Protein AF-0000000080330889 (afdb_homodimer)

Secondary structure (DSSP, 8-state):
-----------PPPHHHHHHHHHHHHHH--S-EEHHHHHHHHT--HHHHHHHHHHHHHTTSEEEEEE-TTSSS--EEEEEE-SS----PPP-HHHHHHHHHHHHHHH-SSHHHHHHHHHHHHHHHHS-PPPTT----HHHHHHHHHHHHHHHT--B-PPEESSSEEEEE---TTHHHHHHSHHHHHHHHHHHHHHHHHHTT-SEEEEEEEEEEETTEEEEEEEE---------/-----------PPPSHHHHHHHHHHHHH--S-EEHHHHHHHHT--HHHHHHHHHHHHHTTSEEEEEE-TTSSS--EEEEEE-SS----PPP-HHHHHHHHHHHHHHH-SSHHHHHHHHHHHHHHHHS-PPPTT----HHHHHHHHHHHHHHHT--B-PPEESSSEEEEE---TTHHHHHHSHHHHHHHHHHHHHHHHHHTT-SEEEEEEEEEEETTEEEEEEEE---------

Organism: NCBI:txid40318

Nearest PDB structures (foldseek):
  6cmv-assembly3_F  TM=8.491E-01  e=2.613E-03  Sulfolobus acidocaldarius
  6xjf-assembly3_C  TM=6.513E-01  e=2.938E-03  Pyrococcus furiosus DSM 3638
  6pln-assembly2_B  TM=6.605E-01  e=4.176E-03  Pyrococcus furiosus
  6xjf-assembly4_D  TM=6.906E-01  e=1.807E-02  Pyrococcus furiosus DSM 3638
  6kf9-assembly1_G  TM=6.227E-01  e=7.956E-03  Thermococcus kodakarensis KOD1

Foldseek 3Di:
DDPPPPPPPPDQQFQVRQLVVLLVVLAVDQDWAALVVSCVVRVADSLLSVVSQVVCVVVQQKDWDWPDVPDPDDTTITMHGRPDHPPPDDDDVLVVLLVVLVCLVPPPPQLLVVLLQLLLVVLLVSFDADDPPDDAEQVNLVVRLVSSCVSNPQCWDDFDVDVFTKIKGQADPSQVSCVVRVSRVVSNVQSSSQNNSVRHVYQKHWDDKAPCPDVRIIITTMGGDPPPPPVPD/DDPPPPPPPPDQQFQVRQLVVLLVVLAVDQDWAALVVSCVVRVADSLLSVVSQVVCVVVQQKDWDWPDVPDPDDTTITMHGRPDHPPPDDDDVLVVLLVVLVCLVPPPPQLLVVLLQLLLVVLLVLFDADDPPDDAEQVNLVVRLVSSCVNNGQCWDDFDVDVFTKIKGQADPSQVSCVVRVSRVVSNVQSSSQNNSVRHVYQKHWDDKAPCPDVRIIITTMGGDPPPPPVPD

Sequence (466 aa):
MSEQTLHDPAGPPAVGESRAHVLDVLRATPEAVGVREIAEQTGLHSNTARFHLDTLVKEGLAERSTEGGGRPGRPRAVYRAAASPAPAGRRSYQLLAQMLTGLITEALPQPAQAAATAGEAWGRYLADTPSPAQRIDTDEAIRRLTRVLTDVGFAPGSVHDRPDTAIPLRHCPFREVAEEHRDVVCSLHLGLMRGALKEVRAPLSVDRLEPFVEPSLCLAHLTPAEQQADRIAMSEQTLHDPAGPPAVGESRAHVLDVLRATPEAVGVREIAEQTGLHSNTARFHLDTLVKEGLAERSTEGGGRPGRPRAVYRAAASPAPAGRRSYQLLAQMLTGLITEALPQPAQAAATAGEAWGRYLADTPSPAQRIDTDEAIRRLTRVLTDVGFAPGSVHDRPDTAIPLRHCPFREVAEEHRDVVCSLHLGLMRGALKEVRAPLSVDRLEPFVEPSLCLAHLTPAEQQADRIA

InterPro domains:
  IPR005471 Transcription regulator IclR, N-terminal [PF09339] (21-64)
  IPR036388 Winged helix-like DNA-binding domain superfamily [G3DSA:1.10.10.10] (18-73)
  IPR036390 Winged helix DNA-binding domain superfamily [SSF46785] (17-197)

Structure (mmCIF, N/CA/C/O backbone):
data_AF-0000000080330889-model_v1
#
loop_
_entity.id
_entity.type
_entity.pdbx_description
1 polymer 'ArsR family transcriptional regulator'
#
loop_
_atom_site.group_PDB
_atom_site.id
_atom_site.type_symbol
_atom_site.label_atom_id
_atom_site.label_alt_id
_atom_site.label_comp_id
_atom_site.label_asym_id
_atom_site.label_entity_id
_atom_site.label_seq_id
_atom_site.pdbx_PDB_ins_code
_atom_site.Cartn_x
_atom_site.Cartn_y
_atom_site.Cartn_z
_atom_site.occupancy
_atom_site.B_iso_or_equiv
_atom_site.auth_seq_id
_atom_site.auth_comp_id
_atom_site.auth_asym_id
_atom_site.auth_atom_id
_atom_site.pdbx_PDB_model_num
ATOM 1 N N . MET A 1 1 ? -41.656 -24.312 -17.203 1 26.31 1 MET A N 1
ATOM 2 C CA . MET A 1 1 ? -40.219 -24.422 -17.219 1 26.31 1 MET A CA 1
ATOM 3 C C . MET A 1 1 ? -39.594 -23.469 -16.219 1 26.31 1 MET A C 1
ATOM 5 O O . MET A 1 1 ? -39.812 -22.266 -16.281 1 26.31 1 MET A O 1
ATOM 9 N N . SER A 1 2 ? -39.344 -23.828 -14.969 1 29.08 2 SER A N 1
ATOM 10 C CA . SER A 1 2 ? -39.156 -23.125 -13.711 1 29.08 2 SER A CA 1
ATOM 11 C C . SER A 1 2 ? -37.844 -22.344 -13.711 1 29.08 2 SER A C 1
ATOM 13 O O . SER A 1 2 ? -36.781 -22.891 -14.055 1 29.08 2 SER A O 1
ATOM 15 N N . GLU A 1 3 ? -37.812 -21.031 -13.961 1 26.19 3 GLU A N 1
ATOM 16 C CA . GLU A 1 3 ? -36.719 -20.078 -14.164 1 26.19 3 GLU A CA 1
ATOM 17 C C . GLU A 1 3 ? -35.781 -20.078 -12.977 1 26.19 3 GLU A C 1
ATOM 19 O O . GLU A 1 3 ? -36.125 -19.641 -11.883 1 26.19 3 GLU A O 1
ATOM 24 N N . GLN A 1 4 ? -34.906 -21.156 -12.789 1 27.69 4 GLN A N 1
ATOM 25 C CA . GLN A 1 4 ? -33.938 -21.375 -11.734 1 27.69 4 GLN A CA 1
ATOM 26 C C . GLN A 1 4 ? -33 -20.172 -11.609 1 27.69 4 GLN A C 1
ATOM 28 O O . GLN A 1 4 ? -32.281 -19.844 -12.555 1 27.69 4 GLN A O 1
ATOM 33 N N . THR A 1 5 ? -33.375 -19.141 -10.938 1 28.17 5 THR A N 1
ATOM 34 C CA . THR A 1 5 ? -32.688 -17.891 -10.633 1 28.17 5 THR A CA 1
ATOM 35 C C . THR A 1 5 ? -31.281 -18.188 -10.078 1 28.17 5 THR A C 1
ATOM 37 O O . THR A 1 5 ? -31.141 -18.75 -8.992 1 28.17 5 THR A O 1
ATOM 40 N N . LEU A 1 6 ? -30.312 -18.609 -10.906 1 26.7 6 LEU A N 1
ATOM 41 C CA . LEU A 1 6 ? -28.922 -18.938 -10.617 1 26.7 6 LEU A CA 1
ATOM 42 C C . LEU A 1 6 ? -28.25 -17.812 -9.828 1 26.7 6 LEU A C 1
ATOM 44 O O . LEU A 1 6 ? -28.047 -16.719 -10.344 1 26.7 6 LEU A O 1
ATOM 48 N N . HIS A 1 7 ? -28.641 -17.562 -8.609 1 27.73 7 HIS A N 1
ATOM 49 C CA . HIS A 1 7 ? -28.016 -16.625 -7.688 1 27.73 7 HIS A CA 1
ATOM 50 C C . HIS A 1 7 ? -26.5 -16.859 -7.613 1 27.73 7 HIS A C 1
ATOM 52 O O . HIS A 1 7 ? -26.047 -17.984 -7.414 1 27.73 7 HIS A O 1
ATOM 58 N N . ASP A 1 8 ? -25.75 -16.188 -8.391 1 27.03 8 ASP A N 1
ATOM 59 C CA . ASP A 1 8 ? -24.297 -16.266 -8.414 1 27.03 8 ASP A CA 1
ATOM 60 C C . ASP A 1 8 ? -23.719 -16.219 -7.004 1 27.03 8 ASP A C 1
ATOM 62 O O . ASP A 1 8 ? -24.125 -15.391 -6.188 1 27.03 8 ASP A O 1
ATOM 66 N N . PRO A 1 9 ? -23.203 -17.25 -6.445 1 28.5 9 PRO A N 1
ATOM 67 C CA . PRO A 1 9 ? -22.688 -17.344 -5.074 1 28.5 9 PRO A CA 1
ATOM 68 C C . PRO A 1 9 ? -21.734 -16.203 -4.727 1 28.5 9 PRO A C 1
ATOM 70 O O . PRO A 1 9 ? -21.109 -15.625 -5.617 1 28.5 9 PRO A O 1
ATOM 73 N N . ALA A 1 10 ? -21.906 -15.43 -3.697 1 31.64 10 ALA A N 1
ATOM 74 C CA . ALA A 1 10 ? -21.125 -14.375 -3.064 1 31.64 10 ALA A CA 1
ATOM 75 C C . ALA A 1 10 ? -19.625 -14.695 -3.113 1 31.64 10 ALA A C 1
ATOM 77 O O . ALA A 1 10 ? -19.203 -15.781 -2.691 1 31.64 10 ALA A O 1
ATOM 78 N N . GLY A 1 11 ? -18.828 -14.461 -4.23 1 30.64 11 GLY A N 1
ATOM 79 C CA . GLY A 1 11 ? -17.438 -14.781 -4.488 1 30.64 11 GLY A CA 1
ATOM 80 C C . GLY A 1 11 ? -16.531 -14.461 -3.322 1 30.64 11 GLY A C 1
ATOM 81 O O . GLY A 1 11 ? -16.922 -13.742 -2.4 1 30.64 11 GLY A O 1
ATOM 82 N N . PRO A 1 12 ? -15.32 -15.227 -3.139 1 31.72 12 PRO A N 1
ATOM 83 C CA . PRO A 1 12 ? -14.406 -15.18 -1.995 1 31.72 12 PRO A CA 1
ATOM 84 C C . PRO A 1 12 ? -13.867 -13.781 -1.728 1 31.72 12 PRO A C 1
ATOM 86 O O . PRO A 1 12 ? -13.758 -12.969 -2.65 1 31.72 12 PRO A O 1
ATOM 89 N N . PRO A 1 13 ? -13.922 -13.25 -0.579 1 33.28 13 PRO A N 1
ATOM 90 C CA . PRO A 1 13 ? -13.516 -11.898 -0.172 1 33.28 13 PRO A CA 1
ATOM 91 C C . PRO A 1 13 ? -12.102 -11.547 -0.619 1 33.28 13 PRO A C 1
ATOM 93 O O . PRO A 1 13 ? -11.266 -12.438 -0.811 1 33.28 13 PRO A O 1
ATOM 96 N N . ALA A 1 14 ? -11.711 -10.438 -1.188 1 33.53 14 ALA A N 1
ATOM 97 C CA . ALA A 1 14 ? -10.484 -9.867 -1.745 1 33.53 14 ALA A CA 1
ATOM 98 C C . ALA A 1 14 ? -9.305 -10.062 -0.798 1 33.53 14 ALA A C 1
ATOM 100 O O . ALA A 1 14 ? -9.484 -10.156 0.418 1 33.53 14 ALA A O 1
ATOM 101 N N . VAL A 1 15 ? -8.102 -10.211 -1.149 1 35.38 15 VAL A N 1
ATOM 102 C CA . VAL A 1 15 ? -6.879 -10.617 -0.462 1 35.38 15 VAL A CA 1
ATOM 103 C C . VAL A 1 15 ? -6.668 -9.75 0.776 1 35.38 15 VAL A C 1
ATOM 105 O O . VAL A 1 15 ? -6.352 -10.266 1.854 1 35.38 15 VAL A O 1
ATOM 108 N N . GLY A 1 16 ? -6.512 -8.383 0.754 1 41.06 16 GLY A N 1
ATOM 109 C CA . GLY A 1 16 ? -6.598 -7.578 1.964 1 41.06 16 GLY A CA 1
ATOM 110 C C . GLY A 1 16 ? -7.789 -7.93 2.832 1 41.06 16 GLY A C 1
ATOM 111 O O . GLY A 1 16 ? -7.695 -7.91 4.062 1 41.06 16 GLY A O 1
ATOM 112 N N . GLU A 1 17 ? -8.711 -8.219 2.066 1 50.34 17 GLU A N 1
ATOM 113 C CA . GLU A 1 17 ? -9.922 -8.82 2.629 1 50.34 17 GLU A CA 1
ATOM 114 C C . GLU A 1 17 ? -9.672 -10.258 3.062 1 50.34 17 GLU A C 1
ATOM 116 O O . GLU A 1 17 ? -10.203 -10.703 4.082 1 50.34 17 GLU A O 1
ATOM 121 N N . SER A 1 18 ? -8.508 -10.648 2.363 1 58.34 18 SER A N 1
ATOM 122 C CA . SER A 1 18 ? -8.25 -12.039 2.715 1 58.34 18 SER A CA 1
ATOM 123 C C . SER A 1 18 ? -7.523 -12.148 4.051 1 58.34 18 SER A C 1
ATOM 125 O O . SER A 1 18 ? -7.906 -12.945 4.906 1 58.34 18 SER A O 1
ATOM 127 N N . ARG A 1 19 ? -6.391 -11.266 4.152 1 63.28 19 ARG A N 1
ATOM 128 C CA . ARG A 1 19 ? -5.73 -11.312 5.453 1 63.28 19 ARG A CA 1
ATOM 129 C C . ARG A 1 19 ? -6.695 -10.922 6.57 1 63.28 19 ARG A C 1
ATOM 131 O O . ARG A 1 19 ? -6.738 -11.578 7.613 1 63.28 19 ARG A O 1
ATOM 138 N N . ALA A 1 20 ? -7.328 -9.82 6.223 1 65.69 20 ALA A N 1
ATOM 139 C CA . ALA A 1 20 ? -8.344 -9.414 7.191 1 65.69 20 ALA A CA 1
ATOM 140 C C . ALA A 1 20 ? -9.359 -10.531 7.426 1 65.69 20 ALA A C 1
ATOM 142 O O . ALA A 1 20 ? -9.773 -10.766 8.562 1 65.69 20 ALA A O 1
ATOM 143 N N . HIS A 1 21 ? -9.594 -11.133 6.332 1 72 21 HIS A N 1
ATOM 144 C CA . HIS A 1 21 ? -10.523 -12.258 6.453 1 72 21 HIS A CA 1
ATOM 145 C C . HIS A 1 21 ? -9.914 -13.391 7.27 1 72 21 HIS A C 1
ATOM 147 O O . HIS A 1 21 ? -10.578 -13.984 8.117 1 72 21 HIS A O 1
ATOM 153 N N . VAL A 1 22 ? -8.617 -13.719 7.016 1 80.38 22 VAL A N 1
ATOM 154 C CA . VAL A 1 22 ? -7.922 -14.734 7.801 1 80.38 22 VAL A CA 1
ATOM 155 C C . VAL A 1 22 ? -7.914 -14.336 9.273 1 80.38 22 VAL A C 1
ATOM 157 O O . VAL A 1 22 ? -8.18 -15.164 10.148 1 80.38 22 VAL A O 1
ATOM 160 N N . LEU A 1 23 ? -7.68 -13.086 9.477 1 77.94 23 LEU A N 1
ATOM 161 C CA . LEU A 1 23 ? -7.66 -12.609 10.852 1 77.94 23 LEU A CA 1
ATOM 162 C C . LEU A 1 23 ? -9.047 -12.711 11.484 1 77.94 23 LEU A C 1
ATOM 164 O O . LEU A 1 23 ? -9.172 -13.117 12.641 1 77.94 23 LEU A O 1
ATOM 168 N N . ASP A 1 24 ? -10.031 -12.352 10.727 1 73.75 24 ASP A N 1
ATOM 169 C CA . ASP A 1 24 ? -11.398 -12.453 11.227 1 73.75 24 ASP A CA 1
ATOM 170 C C . ASP A 1 24 ? -11.734 -13.898 11.609 1 73.75 24 ASP A C 1
ATOM 172 O O . ASP A 1 24 ? -12.359 -14.141 12.641 1 73.75 24 ASP A O 1
ATOM 176 N N . VAL A 1 25 ? -11.336 -14.789 10.758 1 79 25 VAL A N 1
ATOM 177 C CA . VAL A 1 25 ? -11.578 -16.203 11.016 1 79 25 VAL A CA 1
ATOM 178 C C . VAL A 1 25 ? -10.844 -16.625 12.289 1 79 25 VAL A C 1
ATOM 180 O O . VAL A 1 25 ? -11.406 -17.328 13.125 1 79 25 VAL A O 1
ATOM 183 N N . LEU A 1 26 ? -9.594 -16.156 12.406 1 81.56 26 LEU A N 1
ATOM 184 C CA . LEU A 1 26 ? -8.836 -16.484 13.602 1 81.56 26 LEU A CA 1
ATOM 185 C C . LEU A 1 26 ? -9.523 -15.938 14.852 1 81.56 26 LEU A C 1
ATOM 187 O O . LEU A 1 26 ? -9.609 -16.625 15.867 1 81.56 26 LEU A O 1
ATOM 191 N N . ARG A 1 27 ? -10.016 -14.742 14.703 1 77.69 27 ARG A N 1
ATOM 192 C CA . ARG A 1 27 ? -10.656 -14.094 15.844 1 77.69 27 ARG A CA 1
ATOM 193 C C . ARG A 1 27 ? -11.977 -14.773 16.203 1 77.69 27 ARG A C 1
ATOM 195 O O . ARG A 1 27 ? -12.375 -14.805 17.359 1 77.69 27 ARG A O 1
ATOM 202 N N . ALA A 1 28 ? -12.578 -15.289 15.242 1 74.12 28 ALA A N 1
ATOM 203 C CA . ALA A 1 28 ? -13.875 -15.93 15.438 1 74.12 28 ALA A CA 1
ATOM 204 C C . ALA A 1 28 ? -13.711 -17.359 15.969 1 74.12 28 ALA A C 1
ATOM 206 O O . ALA A 1 28 ? -14.68 -17.984 16.391 1 74.12 28 ALA A O 1
ATOM 207 N N . THR A 1 29 ? -12.461 -17.828 15.836 1 72.75 29 THR A N 1
ATOM 208 C CA . THR A 1 29 ? -12.203 -19.203 16.266 1 72.75 29 THR A CA 1
ATOM 209 C C . THR A 1 29 ? -11.414 -19.219 17.578 1 72.75 29 THR A C 1
ATOM 211 O O . THR A 1 29 ? -10.234 -18.859 17.594 1 72.75 29 THR A O 1
ATOM 214 N N . PRO A 1 30 ? -12.031 -19.484 18.656 1 72.19 30 PRO A N 1
ATOM 215 C CA . PRO A 1 30 ? -11.352 -19.438 19.953 1 72.19 30 PRO A CA 1
ATOM 216 C C . PRO A 1 30 ? -10.195 -20.438 20.047 1 72.19 30 PRO A C 1
ATOM 218 O O . PRO A 1 30 ? -9.188 -20.156 20.688 1 72.19 30 PRO A O 1
ATOM 221 N N . GLU A 1 31 ? -10.266 -21.5 19.312 1 79.56 31 GLU A N 1
ATOM 222 C CA . GLU A 1 31 ? -9.211 -22.516 19.391 1 79.56 31 GLU A CA 1
ATOM 223 C C . GLU A 1 31 ? -8.117 -22.25 18.359 1 79.56 31 GLU A C 1
ATOM 225 O O . GLU A 1 31 ? -8.352 -21.578 17.344 1 79.56 31 GLU A O 1
ATOM 230 N N . ALA A 1 32 ? -6.898 -22.641 18.688 1 86.25 32 ALA A N 1
ATOM 231 C CA . ALA A 1 32 ? -5.809 -22.578 17.719 1 86.25 32 ALA A CA 1
ATOM 232 C C . ALA A 1 32 ? -6.117 -23.453 16.5 1 86.25 32 ALA A C 1
ATOM 234 O O . ALA A 1 32 ? -6.645 -24.547 16.625 1 86.25 32 ALA A O 1
ATOM 235 N N . VAL A 1 33 ? -5.84 -22.875 15.289 1 87.38 33 VAL A N 1
ATOM 236 C CA . VAL A 1 33 ? -6.219 -23.562 14.062 1 87.38 33 VAL A CA 1
ATOM 237 C C . VAL A 1 33 ? -5.004 -23.688 13.148 1 87.38 33 VAL A C 1
ATOM 239 O O . VAL A 1 33 ? -4.133 -22.812 13.133 1 87.38 33 VAL A O 1
ATOM 242 N N . GLY A 1 34 ? -4.902 -24.812 12.43 1 88.44 34 GLY A N 1
ATOM 243 C CA . GLY A 1 34 ? -3.82 -25.031 11.484 1 88.44 34 GLY A CA 1
ATOM 244 C C . GLY A 1 34 ? -4.047 -24.344 10.148 1 88.44 34 GLY A C 1
ATOM 245 O O . GLY A 1 34 ? -5.137 -23.828 9.883 1 88.44 34 GLY A O 1
ATOM 246 N N . VAL A 1 35 ? -3.002 -24.344 9.352 1 87.31 35 VAL A N 1
ATOM 247 C CA . VAL A 1 35 ? -3 -23.703 8.047 1 87.31 35 VAL A CA 1
ATOM 248 C C . VAL A 1 35 ? -4.109 -24.281 7.176 1 87.31 35 VAL A C 1
ATOM 250 O O . VAL A 1 35 ? -4.809 -23.547 6.473 1 87.31 35 VAL A O 1
ATOM 253 N N . ARG A 1 36 ? -4.301 -25.578 7.191 1 82.25 36 ARG A N 1
ATOM 254 C CA . ARG A 1 36 ? -5.289 -26.25 6.352 1 82.25 36 ARG A CA 1
ATOM 255 C C . ARG A 1 36 ? -6.703 -25.781 6.695 1 82.25 36 ARG A C 1
ATOM 257 O O . ARG A 1 36 ? -7.52 -25.547 5.801 1 82.25 36 ARG A O 1
ATOM 264 N N . GLU A 1 37 ? -6.992 -25.734 7.945 1 83.81 37 GLU A N 1
ATOM 265 C CA . GLU A 1 37 ? -8.305 -25.297 8.398 1 83.81 37 GLU A CA 1
ATOM 266 C C . GLU A 1 37 ? -8.586 -23.844 7.988 1 83.81 37 GLU A C 1
ATOM 268 O O . GLU A 1 37 ? -9.688 -23.531 7.539 1 83.81 37 GLU A O 1
ATOM 273 N N . ILE A 1 38 ? -7.586 -22.984 8.141 1 86.31 38 ILE A N 1
ATOM 274 C CA . ILE A 1 38 ? -7.715 -21.578 7.746 1 86.31 38 ILE A CA 1
ATOM 275 C C . ILE A 1 38 ? -7.934 -21.484 6.238 1 86.31 38 ILE A C 1
ATOM 277 O O . ILE A 1 38 ? -8.773 -20.703 5.777 1 86.31 38 ILE A O 1
ATOM 281 N N . ALA A 1 39 ? -7.223 -22.297 5.543 1 81.31 39 ALA A N 1
ATOM 282 C CA . ALA A 1 39 ? -7.371 -22.344 4.09 1 81.31 39 ALA A CA 1
ATOM 283 C C . ALA A 1 39 ? -8.797 -22.719 3.695 1 81.31 39 ALA A C 1
ATOM 285 O O . ALA A 1 39 ? -9.398 -22.094 2.826 1 81.31 39 ALA A O 1
ATOM 286 N N . GLU A 1 40 ? -9.344 -23.703 4.355 1 80.25 40 GLU A N 1
ATOM 287 C CA . GLU A 1 40 ? -10.695 -24.172 4.078 1 80.25 40 GLU A CA 1
ATOM 288 C C . GLU A 1 40 ? -11.734 -23.109 4.395 1 80.25 40 GLU A C 1
ATOM 290 O O . GLU A 1 40 ? -12.648 -22.875 3.604 1 80.25 40 GLU A O 1
ATOM 295 N N . GLN A 1 41 ? -11.586 -22.469 5.516 1 78.81 41 GLN A N 1
ATOM 296 C CA . GLN A 1 41 ? -12.562 -21.5 5.984 1 78.81 41 GLN A CA 1
ATOM 297 C C . GLN A 1 41 ? -12.523 -20.234 5.133 1 78.81 41 GLN A C 1
ATOM 299 O O . GLN A 1 41 ? -13.547 -19.562 4.953 1 78.81 41 GLN A O 1
ATOM 304 N N . THR A 1 42 ? -11.391 -19.906 4.641 1 77.19 42 THR A N 1
ATOM 305 C CA . THR A 1 42 ? -11.234 -18.641 3.932 1 77.19 42 THR A CA 1
ATOM 306 C C . THR A 1 42 ? -11.32 -18.859 2.424 1 77.19 42 THR A C 1
ATOM 308 O O . THR A 1 42 ? -11.453 -17.906 1.663 1 77.19 42 THR A O 1
ATOM 311 N N . GLY A 1 43 ? -11.109 -20.141 1.95 1 75 43 GLY A N 1
ATOM 312 C CA . GLY A 1 43 ? -11.078 -20.453 0.532 1 75 43 GLY A CA 1
ATOM 313 C C . GLY A 1 43 ? -9.742 -20.156 -0.117 1 75 43 GLY A C 1
ATOM 314 O O . GLY A 1 43 ? -9.625 -20.156 -1.344 1 75 43 GLY A O 1
ATOM 315 N N . LEU A 1 44 ? -8.734 -19.875 0.622 1 73.56 44 LEU A N 1
ATOM 316 C CA . LEU A 1 44 ? -7.375 -19.625 0.151 1 73.56 44 LEU A CA 1
ATOM 317 C C . LEU A 1 44 ? -6.598 -20.922 -0.001 1 73.56 44 LEU A C 1
ATOM 319 O O . LEU A 1 44 ? -6.914 -21.922 0.657 1 73.56 44 LEU A O 1
ATOM 323 N N . HIS A 1 45 ? -5.633 -20.797 -0.945 1 75.25 45 HIS A N 1
ATOM 324 C CA . HIS A 1 45 ? -4.656 -21.875 -0.95 1 75.25 45 HIS A CA 1
ATOM 325 C C . HIS A 1 45 ? -3.846 -21.891 0.342 1 75.25 45 HIS A C 1
ATOM 327 O O . HIS A 1 45 ? -3.574 -20.844 0.924 1 75.25 45 HIS A O 1
ATOM 333 N N . SER A 1 46 ? -3.391 -23.141 0.68 1 80.75 46 SER A N 1
ATOM 334 C CA . SER A 1 46 ? -2.682 -23.328 1.942 1 80.75 46 SER A CA 1
ATOM 335 C C . SER A 1 46 ? -1.431 -22.453 2.006 1 80.75 46 SER A C 1
ATOM 337 O O . SER A 1 46 ? -1.103 -21.906 3.061 1 80.75 46 SER A O 1
ATOM 339 N N . ASN A 1 47 ? -0.771 -22.266 0.9 1 72.19 47 ASN A N 1
ATOM 340 C CA . ASN A 1 47 ? 0.443 -21.453 0.876 1 72.19 47 ASN A CA 1
ATOM 341 C C . ASN A 1 47 ? 0.135 -19.984 1.066 1 72.19 47 ASN A C 1
ATOM 343 O O . ASN A 1 47 ? 0.862 -19.281 1.77 1 72.19 47 ASN A O 1
ATOM 347 N N . THR A 1 48 ? -0.879 -19.609 0.445 1 69.5 48 THR A N 1
ATOM 348 C CA . THR A 1 48 ? -1.295 -18.234 0.619 1 69.5 48 THR A CA 1
ATOM 349 C C . THR A 1 48 ? -1.76 -17.984 2.051 1 69.5 48 THR A C 1
ATOM 351 O O . THR A 1 48 ? -1.411 -16.953 2.654 1 69.5 48 THR A O 1
ATOM 354 N N . ALA A 1 49 ? -2.553 -18.906 2.506 1 80.31 49 ALA A N 1
ATOM 355 C CA . ALA A 1 49 ? -2.979 -18.828 3.9 1 80.31 49 ALA A CA 1
ATOM 356 C C . ALA A 1 49 ? -1.776 -18.75 4.836 1 80.31 49 ALA A C 1
ATOM 358 O O . ALA A 1 49 ? -1.759 -17.922 5.762 1 80.31 49 ALA A O 1
ATOM 359 N N . ARG A 1 50 ? -0.789 -19.562 4.559 1 79.12 50 ARG A N 1
ATOM 360 C CA . ARG A 1 50 ? 0.422 -19.547 5.375 1 79.12 50 ARG A CA 1
ATOM 361 C C . ARG A 1 50 ? 1.12 -18.203 5.316 1 79.12 50 ARG A C 1
ATOM 363 O O . ARG A 1 50 ? 1.586 -17.688 6.336 1 79.12 50 ARG A O 1
ATOM 370 N N . PHE A 1 51 ? 1.125 -17.656 4.172 1 76.31 51 PHE A N 1
ATOM 371 C CA . PHE A 1 51 ? 1.729 -16.344 4 1 76.31 51 PHE A CA 1
ATOM 372 C C . PHE A 1 51 ? 1.027 -15.305 4.867 1 76.31 51 PHE A C 1
ATOM 374 O O . PHE A 1 51 ? 1.677 -14.562 5.609 1 76.31 51 PHE A O 1
ATOM 381 N N . HIS A 1 52 ? -0.256 -15.32 4.75 1 78.81 52 HIS A N 1
ATOM 382 C CA . HIS A 1 52 ? -1.019 -14.359 5.547 1 78.81 52 HIS A CA 1
ATOM 383 C C . HIS A 1 52 ? -0.842 -14.625 7.039 1 78.81 52 HIS A C 1
ATOM 385 O O . HIS A 1 52 ? -0.702 -13.688 7.824 1 78.81 52 HIS A O 1
ATOM 391 N N . LEU A 1 53 ? -0.9 -15.914 7.438 1 83.5 53 LEU A N 1
ATOM 392 C CA . LEU A 1 53 ? -0.725 -16.281 8.836 1 83.5 53 LEU A CA 1
ATOM 393 C C . LEU A 1 53 ? 0.649 -15.844 9.344 1 83.5 53 LEU A C 1
ATOM 395 O O . LEU A 1 53 ? 0.768 -15.289 10.438 1 83.5 53 LEU A O 1
ATOM 399 N N . ASP A 1 54 ? 1.61 -16.062 8.508 1 79.44 54 ASP A N 1
ATOM 400 C CA . ASP A 1 54 ? 2.959 -15.656 8.883 1 79.44 54 ASP A CA 1
ATOM 401 C C . ASP A 1 54 ? 3.053 -14.133 9 1 79.44 54 ASP A C 1
ATOM 403 O O . ASP A 1 54 ? 3.703 -13.617 9.914 1 79.44 54 ASP A O 1
ATOM 407 N N . THR A 1 55 ? 2.4 -13.523 8.164 1 70.56 55 THR A N 1
ATOM 408 C CA . THR A 1 55 ? 2.354 -12.07 8.211 1 70.56 55 THR A CA 1
ATOM 409 C C . THR A 1 55 ? 1.658 -11.594 9.492 1 70.56 55 THR A C 1
ATOM 411 O O . THR A 1 55 ? 2.15 -10.695 10.172 1 70.56 55 THR A O 1
ATOM 414 N N . LEU A 1 56 ? 0.51 -12.258 9.812 1 74.5 56 LEU A N 1
ATOM 415 C CA . LEU A 1 56 ? -0.257 -11.891 11 1 74.5 56 LEU A CA 1
ATOM 416 C C . LEU A 1 56 ? 0.555 -12.141 12.266 1 74.5 56 LEU A C 1
ATOM 418 O O . LEU A 1 56 ? 0.461 -11.375 13.227 1 74.5 56 LEU A O 1
ATOM 422 N N . VAL A 1 57 ? 1.32 -13.18 12.195 1 75.75 57 VAL A N 1
ATOM 423 C CA . VAL A 1 57 ? 2.186 -13.477 13.336 1 75.75 57 VAL A CA 1
ATOM 424 C C . VAL A 1 57 ? 3.26 -12.398 13.461 1 75.75 57 VAL A C 1
ATOM 426 O O . VAL A 1 57 ? 3.5 -11.883 14.555 1 75.75 57 VAL A O 1
ATOM 429 N N . LYS A 1 58 ? 3.73 -12.055 12.391 1 66.38 58 LYS A N 1
ATOM 430 C CA . LYS A 1 58 ? 4.754 -11.016 12.375 1 66.38 58 LYS A CA 1
ATOM 431 C C . LYS A 1 58 ? 4.184 -9.68 12.844 1 66.38 58 LYS A C 1
ATOM 433 O O . LYS A 1 58 ? 4.871 -8.898 13.516 1 66.38 58 LYS A O 1
ATOM 438 N N . GLU A 1 59 ? 2.932 -9.57 12.547 1 62.44 59 GLU A N 1
ATOM 439 C CA . GLU A 1 59 ? 2.258 -8.32 12.891 1 62.44 59 GLU A CA 1
ATOM 440 C C . GLU A 1 59 ? 1.767 -8.344 14.336 1 62.44 59 GLU A C 1
ATOM 442 O O . GLU A 1 59 ? 1.192 -7.363 14.82 1 62.44 59 GLU A O 1
ATOM 447 N N . GLY A 1 60 ? 1.909 -9.438 14.984 1 68.25 60 GLY A N 1
ATOM 448 C CA . GLY A 1 60 ? 1.465 -9.586 16.359 1 68.25 60 GLY A CA 1
ATOM 449 C C . GLY A 1 60 ? -0.034 -9.789 16.484 1 68.25 60 GLY A C 1
ATOM 450 O O . GLY A 1 60 ? -0.594 -9.664 17.578 1 68.25 60 GLY A O 1
ATOM 451 N N . LEU A 1 61 ? -0.669 -10.031 15.328 1 71.31 61 LEU A N 1
ATOM 452 C CA . LEU A 1 61 ? -2.119 -10.195 15.344 1 71.31 61 LEU A CA 1
ATOM 453 C C . LEU A 1 61 ? -2.5 -11.664 15.5 1 71.31 61 LEU A C 1
ATOM 455 O O . LEU A 1 61 ? -3.658 -11.977 15.781 1 71.31 61 LEU A O 1
ATOM 459 N N . ALA A 1 62 ? -1.52 -12.508 15.289 1 80.75 62 ALA A N 1
ATOM 460 C CA . ALA A 1 62 ? -1.701 -13.945 15.5 1 80.75 62 ALA A CA 1
ATOM 461 C C . ALA A 1 62 ? -0.496 -14.547 16.219 1 80.75 62 ALA A C 1
ATOM 463 O O . ALA A 1 62 ? 0.588 -13.961 16.219 1 80.75 62 ALA A O 1
ATOM 464 N N . GLU A 1 63 ? -0.717 -15.5 16.969 1 84.12 63 GLU A N 1
ATOM 465 C CA . GLU A 1 63 ? 0.326 -16.281 17.625 1 84.12 63 GLU A CA 1
ATOM 466 C C . GLU A 1 63 ? 0.412 -17.688 17.031 1 84.12 63 GLU A C 1
ATOM 468 O O . GLU A 1 63 ? -0.613 -18.297 16.719 1 84.12 63 GLU A O 1
ATOM 473 N N . ARG A 1 64 ? 1.681 -18.031 16.766 1 86.06 64 ARG A N 1
ATOM 474 C CA . ARG A 1 64 ? 1.934 -19.375 16.25 1 86.06 64 ARG A CA 1
ATOM 475 C C . ARG A 1 64 ? 2.393 -20.312 17.359 1 86.06 64 ARG A C 1
ATOM 477 O O . ARG A 1 64 ? 3.178 -19.922 18.234 1 86.06 64 ARG A O 1
ATOM 484 N N . SER A 1 65 ? 1.805 -21.438 17.484 1 82.56 65 SER A N 1
ATOM 485 C CA . SER A 1 65 ? 2.248 -22.484 18.406 1 82.56 65 SER A CA 1
ATOM 486 C C . SER A 1 65 ? 2.301 -23.844 17.719 1 82.56 65 SER A C 1
ATOM 488 O O . SER A 1 65 ? 1.891 -23.969 16.562 1 82.56 65 SER A O 1
ATOM 490 N N . THR A 1 66 ? 3.014 -24.672 18.266 1 79.19 66 THR A N 1
ATOM 491 C CA . THR A 1 66 ? 3.119 -26.016 17.719 1 79.19 66 THR A CA 1
ATOM 492 C C . THR A 1 66 ? 2.275 -26.984 18.547 1 79.19 66 THR A C 1
ATOM 494 O O . THR A 1 66 ? 2.264 -26.922 19.781 1 79.19 66 THR A O 1
ATOM 497 N N . GLU A 1 67 ? 1.388 -27.609 17.875 1 70.31 67 GLU A N 1
ATOM 498 C CA . GLU A 1 67 ? 0.621 -28.672 18.531 1 70.31 67 GLU A CA 1
ATOM 499 C C . GLU A 1 67 ? 1.128 -30.047 18.125 1 70.31 67 GLU A C 1
ATOM 501 O O . GLU A 1 67 ? 1.502 -30.266 16.969 1 70.31 67 GLU A O 1
ATOM 506 N N . GLY A 1 68 ? 1.187 -31.156 19.141 1 63 68 GLY A N 1
ATOM 507 C CA . GLY A 1 68 ? 1.5 -32.562 18.938 1 63 68 GLY A CA 1
ATOM 508 C C . GLY A 1 68 ? 2.885 -32.938 19.422 1 63 68 GLY A C 1
ATOM 509 O O . GLY A 1 68 ? 3.451 -33.938 18.984 1 63 68 GLY A O 1
ATOM 510 N N . GLY A 1 69 ? 3.631 -32.156 20.281 1 55.72 69 GLY A N 1
ATOM 511 C CA . GLY A 1 69 ? 4.902 -32.656 20.797 1 55.72 69 GLY A CA 1
ATOM 512 C C . GLY A 1 69 ? 4.863 -34.094 21.203 1 55.72 69 GLY A C 1
ATOM 513 O O . GLY A 1 69 ? 5.902 -34.75 21.266 1 55.72 69 GLY A O 1
ATOM 514 N N . GLY A 1 70 ? 3.758 -34.625 21.562 1 53.19 70 GLY A N 1
ATOM 515 C CA . GLY A 1 70 ? 3.826 -35.969 22.078 1 53.19 70 GLY A CA 1
ATOM 516 C C . GLY A 1 70 ? 3.471 -37.031 21.031 1 53.19 70 GLY A C 1
ATOM 517 O O . GLY A 1 70 ? 3.547 -38.219 21.312 1 53.19 70 GLY A O 1
ATOM 518 N N . ARG A 1 71 ? 2.928 -36.844 19.984 1 54.59 71 ARG A N 1
ATOM 519 C CA . ARG A 1 71 ? 2.607 -37.906 19.016 1 54.59 71 ARG A CA 1
ATOM 520 C C . ARG A 1 71 ? 3.615 -37.906 17.875 1 54.59 71 ARG A C 1
ATOM 522 O O . ARG A 1 71 ? 4.242 -36.875 17.578 1 54.59 71 ARG A O 1
ATOM 529 N N . PRO A 1 72 ? 3.914 -39.156 17.328 1 61.94 72 PRO A N 1
ATOM 530 C CA . PRO A 1 72 ? 4.766 -39.312 16.141 1 61.94 72 PRO A CA 1
ATOM 531 C C . PRO A 1 72 ? 4.262 -38.5 14.945 1 61.94 72 PRO A C 1
ATOM 533 O O . PRO A 1 72 ? 3.055 -38.438 14.695 1 61.94 72 PRO A O 1
ATOM 536 N N . GLY A 1 73 ? 5.055 -37.438 14.438 1 59.16 73 GLY A N 1
ATOM 537 C CA . GLY A 1 73 ? 4.77 -36.656 13.258 1 59.16 73 GLY A CA 1
ATOM 538 C C . GLY A 1 73 ? 5.281 -35.219 13.359 1 59.16 73 GLY A C 1
ATOM 5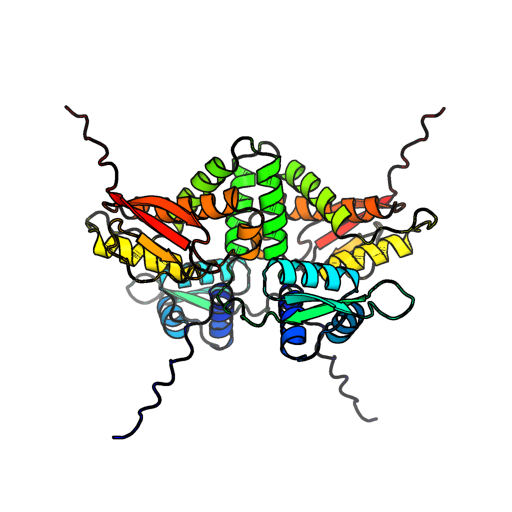39 O O . GLY A 1 73 ? 5.742 -34.812 14.422 1 59.16 73 GLY A O 1
ATOM 540 N N . ARG A 1 74 ? 5.441 -34.594 12.305 1 63.47 74 ARG A N 1
ATOM 541 C CA . ARG A 1 74 ? 5.922 -33.219 12.258 1 63.47 74 ARG A CA 1
ATOM 542 C C . ARG A 1 74 ? 4.992 -32.281 13.039 1 63.47 74 ARG A C 1
ATOM 544 O O . ARG A 1 74 ? 3.771 -32.375 12.883 1 63.47 74 ARG A O 1
ATOM 551 N N . PRO A 1 75 ? 5.477 -31.844 14.016 1 70.06 75 PRO A N 1
ATOM 552 C CA . PRO A 1 75 ? 4.652 -30.906 14.781 1 70.06 75 PRO A CA 1
ATOM 553 C C . PRO A 1 75 ? 3.883 -29.938 13.883 1 70.06 75 PRO A C 1
ATOM 555 O O . PRO A 1 75 ? 4.406 -29.484 12.859 1 70.06 75 PRO A O 1
ATOM 558 N N . ARG A 1 76 ? 2.658 -29.938 14.047 1 77.62 76 ARG A N 1
ATOM 559 C CA . ARG A 1 76 ? 1.771 -29.094 13.258 1 77.62 76 ARG A CA 1
ATOM 560 C C . ARG A 1 76 ? 1.714 -27.688 13.828 1 77.62 76 ARG A C 1
ATOM 562 O O . ARG A 1 76 ? 1.528 -27.5 15.039 1 77.62 76 ARG A O 1
ATOM 569 N N . ALA A 1 77 ? 2.072 -26.734 12.953 1 85.75 77 ALA A N 1
ATOM 570 C CA . ALA A 1 77 ? 1.936 -25.344 13.367 1 85.75 77 ALA A CA 1
ATOM 571 C C . ALA A 1 77 ? 0.466 -24.953 13.469 1 85.75 77 ALA A C 1
ATOM 573 O O . ALA A 1 77 ? -0.33 -25.266 12.578 1 85.75 77 ALA A O 1
ATOM 574 N N . VAL A 1 78 ? 0.051 -24.469 14.664 1 89.06 78 VAL A N 1
ATOM 575 C CA . VAL A 1 78 ? -1.298 -23.938 14.836 1 89.06 78 VAL A CA 1
ATOM 576 C C . VAL A 1 78 ? -1.231 -22.453 15.18 1 89.06 78 VAL A C 1
ATOM 578 O O . VAL A 1 78 ? -0.211 -21.969 15.68 1 89.06 78 VAL A O 1
ATOM 581 N N . TYR A 1 79 ? -2.303 -21.75 14.82 1 88.81 79 TYR A N 1
ATOM 582 C CA . TYR A 1 79 ? -2.357 -20.297 14.945 1 88.81 79 TYR A CA 1
ATOM 583 C C . TYR A 1 79 ? -3.572 -19.859 15.758 1 88.81 79 TYR A C 1
ATOM 585 O O . TYR A 1 79 ? -4.625 -20.5 15.695 1 88.81 79 TYR A O 1
ATOM 593 N N . ARG A 1 80 ? -3.453 -18.812 16.562 1 85.81 80 ARG A N 1
ATOM 594 C CA . ARG A 1 80 ? -4.543 -18.141 17.25 1 85.81 80 ARG A CA 1
ATOM 595 C C . ARG A 1 80 ? -4.418 -16.625 17.125 1 85.81 80 ARG A C 1
ATOM 597 O O . ARG A 1 80 ? -3.32 -16.109 16.922 1 85.81 80 ARG A O 1
ATOM 604 N N . ALA A 1 81 ? -5.688 -16.031 17.094 1 78.56 81 ALA A N 1
ATOM 605 C CA . ALA A 1 81 ? -5.633 -14.57 17.125 1 78.56 81 ALA A CA 1
ATOM 606 C C . ALA A 1 81 ? -4.934 -14.07 18.375 1 78.56 81 ALA A C 1
ATOM 608 O O . ALA A 1 81 ? -5.133 -14.617 19.469 1 78.56 81 ALA A O 1
ATOM 609 N N . ALA A 1 82 ? -3.918 -13.164 18.141 1 70 82 ALA A N 1
ATOM 610 C CA . ALA A 1 82 ? -3.297 -12.555 19.312 1 70 82 ALA A CA 1
ATOM 611 C C . ALA A 1 82 ? -4.336 -11.836 20.172 1 70 82 ALA A C 1
ATOM 613 O O . ALA A 1 82 ? -5.375 -11.406 19.672 1 70 82 ALA A O 1
ATOM 614 N N . ALA A 1 83 ? -4.125 -12.102 21.422 1 57.22 83 ALA A N 1
ATOM 615 C CA . ALA A 1 83 ? -5.039 -11.492 22.391 1 57.22 83 ALA A CA 1
ATOM 616 C C . ALA A 1 83 ? -5.254 -10.016 22.078 1 57.22 83 ALA A C 1
ATOM 618 O O . ALA A 1 83 ? -6.363 -9.492 22.234 1 57.22 83 ALA A O 1
ATOM 619 N N . SER A 1 84 ? -4.102 -9.391 21.906 1 50.94 84 SER A N 1
ATOM 620 C CA . SER A 1 84 ? -4.219 -7.938 21.828 1 50.94 84 SER A CA 1
ATOM 621 C C . SER A 1 84 ? -4.523 -7.488 20.406 1 50.94 84 SER A C 1
ATOM 623 O O . SER A 1 84 ? -3.797 -7.828 19.469 1 50.94 84 SER A O 1
ATOM 625 N N . PRO A 1 85 ? -5.707 -7.305 20.031 1 44.69 85 PRO A N 1
ATOM 626 C CA . PRO A 1 85 ? -6.082 -6.754 18.719 1 44.69 85 PRO A CA 1
ATOM 627 C C . PRO A 1 85 ? -5.105 -5.688 18.234 1 44.69 85 PRO A C 1
ATOM 629 O O . PRO A 1 85 ? -4.598 -4.895 19.031 1 44.69 85 PRO A O 1
ATOM 632 N N . ALA A 1 86 ? -4.043 -6.016 17.531 1 46.31 86 ALA A N 1
ATOM 633 C CA . ALA A 1 86 ? -3.467 -4.789 16.984 1 46.31 86 ALA A CA 1
ATOM 634 C C . ALA A 1 86 ? -4.555 -3.764 16.688 1 46.31 86 ALA A C 1
ATOM 636 O O . ALA A 1 86 ? -5.621 -4.113 16.172 1 46.31 86 ALA A O 1
ATOM 637 N N . PRO A 1 87 ? -4.562 -2.703 17.406 1 46.59 87 PRO A N 1
ATOM 638 C CA . PRO A 1 87 ? -5.625 -1.704 17.266 1 46.59 87 PRO A CA 1
ATOM 639 C C . PRO A 1 87 ? -6.051 -1.483 15.82 1 46.59 87 PRO A C 1
ATOM 641 O O . PRO A 1 87 ? -5.215 -1.525 14.914 1 46.59 87 PRO A O 1
ATOM 644 N N . ALA A 1 88 ? -7.273 -1.846 15.406 1 51.62 88 ALA A N 1
ATOM 645 C CA . ALA A 1 88 ? -8.141 -1.643 14.25 1 51.62 88 ALA A CA 1
ATOM 646 C C . ALA A 1 88 ? -7.934 -0.255 13.648 1 51.62 88 ALA A C 1
ATOM 648 O O . ALA A 1 88 ? -8.633 0.132 12.711 1 51.62 88 ALA A O 1
ATOM 649 N N . GLY A 1 89 ? -6.586 0.197 13.703 1 60.84 89 GLY A N 1
ATOM 650 C CA . GLY A 1 89 ? -6.516 1.54 13.156 1 60.84 89 GLY A CA 1
ATOM 651 C C . GLY A 1 89 ? -6.477 1.561 11.633 1 60.84 89 GLY A C 1
ATOM 652 O O . GLY A 1 89 ? -6.363 0.511 11 1 60.84 89 GLY A O 1
ATOM 653 N N . ARG A 1 90 ? -6.68 2.635 11.07 1 70.88 90 ARG A N 1
ATOM 654 C CA . ARG A 1 90 ? -6.699 2.879 9.625 1 70.88 90 ARG A CA 1
ATOM 655 C C . ARG A 1 90 ? -5.348 2.549 9 1 70.88 90 ARG A C 1
ATOM 657 O O . ARG A 1 90 ? -4.301 2.865 9.57 1 70.88 90 ARG A O 1
ATOM 664 N N . ARG A 1 91 ? -5.387 1.736 7.91 1 80.25 91 ARG A N 1
ATOM 665 C CA . ARG A 1 91 ? -4.18 1.535 7.113 1 80.25 91 ARG A CA 1
ATOM 666 C C . ARG A 1 91 ? -4.188 2.422 5.875 1 80.25 91 ARG A C 1
ATOM 668 O O . ARG A 1 91 ? -5.238 2.662 5.281 1 80.25 91 ARG A O 1
ATOM 675 N N . SER A 1 92 ? -3.094 2.916 5.48 1 87.81 92 SER A N 1
ATOM 676 C CA . SER A 1 92 ? -2.967 3.787 4.316 1 87.81 92 SER A CA 1
ATOM 677 C C . SER A 1 92 ? -1.908 3.266 3.35 1 87.81 92 SER A C 1
ATOM 679 O O . SER A 1 92 ? -1.062 4.027 2.879 1 87.81 92 SER A O 1
ATOM 681 N N . TYR A 1 93 ? -1.975 2 3.039 1 89.38 93 TYR A N 1
ATOM 682 C CA . TYR A 1 93 ? -0.949 1.364 2.219 1 89.38 93 TYR A CA 1
ATOM 683 C C . TYR A 1 93 ? -0.994 1.886 0.788 1 89.38 93 TYR A C 1
ATOM 685 O O . TYR A 1 93 ? 0.032 1.936 0.105 1 89.38 93 TYR A O 1
ATOM 693 N N . GLN A 1 94 ? -2.195 2.223 0.314 1 88.44 94 GLN A N 1
ATOM 694 C CA . GLN A 1 94 ? -2.268 2.82 -1.015 1 88.44 94 GLN A CA 1
ATOM 695 C C . GLN A 1 94 ? -1.402 4.074 -1.103 1 88.44 94 GLN A C 1
ATOM 697 O O . GLN A 1 94 ? -0.642 4.242 -2.059 1 88.44 94 GLN A O 1
ATOM 702 N N . LEU A 1 95 ? -1.566 4.926 -0.1 1 89.19 95 LEU A N 1
ATOM 703 C CA . LEU A 1 95 ? -0.76 6.141 -0.041 1 89.19 95 LEU A CA 1
ATOM 704 C C . LEU A 1 95 ? 0.724 5.805 0.054 1 89.19 95 LEU A C 1
ATOM 706 O O . LEU A 1 95 ? 1.547 6.402 -0.644 1 89.19 95 LEU A O 1
ATOM 710 N N . LEU A 1 96 ? 1.072 4.859 0.916 1 95.06 96 LEU A N 1
ATOM 711 C CA . LEU A 1 96 ? 2.461 4.43 1.048 1 95.06 96 LEU A CA 1
ATOM 712 C C . LEU A 1 96 ? 3.006 3.934 -0.286 1 95.06 96 LEU A C 1
ATOM 714 O O . LEU A 1 96 ? 4.102 4.324 -0.698 1 95.06 96 LEU A O 1
ATOM 718 N N . ALA A 1 97 ? 2.23 3.119 -0.93 1 95.81 97 ALA A N 1
ATOM 719 C CA . ALA A 1 97 ? 2.645 2.584 -2.225 1 95.81 97 ALA A CA 1
ATOM 720 C C . ALA A 1 97 ? 2.85 3.705 -3.24 1 95.81 97 ALA A C 1
ATOM 722 O O . ALA A 1 97 ? 3.785 3.658 -4.043 1 95.81 97 ALA A O 1
ATOM 723 N N . GLN A 1 98 ? 1.998 4.676 -3.23 1 94.31 98 GLN A N 1
ATOM 724 C CA . GLN A 1 98 ? 2.127 5.82 -4.125 1 94.31 98 GLN A CA 1
ATOM 725 C C . GLN A 1 98 ? 3.428 6.574 -3.869 1 94.31 98 GLN A C 1
ATOM 727 O O . GLN A 1 98 ? 4.156 6.902 -4.805 1 94.31 98 GLN A O 1
ATOM 732 N N . MET A 1 99 ? 3.723 6.809 -2.648 1 96.5 99 MET A N 1
ATOM 733 C CA . MET A 1 99 ? 4.941 7.527 -2.287 1 96.5 99 MET A CA 1
ATOM 734 C C . MET A 1 99 ? 6.18 6.738 -2.703 1 96.5 99 MET A C 1
ATOM 736 O O . MET A 1 99 ? 7.113 7.301 -3.283 1 96.5 99 MET A O 1
ATOM 740 N N . LEU A 1 100 ? 6.133 5.477 -2.422 1 98.06 100 LEU A N 1
ATOM 741 C CA . LEU A 1 100 ? 7.277 4.621 -2.723 1 98.06 100 LEU A CA 1
ATOM 742 C C . LEU A 1 100 ? 7.484 4.504 -4.23 1 98.06 100 LEU A C 1
ATOM 744 O O . LEU A 1 100 ? 8.625 4.516 -4.707 1 98.06 100 LEU A O 1
ATOM 748 N N . THR A 1 101 ? 6.406 4.367 -4.977 1 97.81 101 THR A N 1
ATOM 749 C CA . THR A 1 101 ? 6.512 4.289 -6.43 1 97.81 101 THR A CA 1
ATOM 750 C C . THR A 1 101 ? 7.078 5.586 -7.004 1 97.81 101 THR A C 1
ATOM 752 O O . THR A 1 101 ? 7.902 5.559 -7.918 1 97.81 101 THR A O 1
ATOM 755 N N . GLY A 1 102 ? 6.602 6.711 -6.477 1 96.94 102 GLY A N 1
ATOM 756 C CA . GLY A 1 102 ? 7.172 7.984 -6.879 1 96.94 102 GLY A CA 1
ATOM 757 C C . GLY A 1 102 ? 8.664 8.078 -6.621 1 96.94 102 GLY A C 1
ATOM 758 O O . GLY A 1 102 ? 9.422 8.547 -7.477 1 96.94 102 GLY A O 1
ATOM 759 N N . LEU A 1 103 ? 9.094 7.629 -5.492 1 97.56 103 LEU A N 1
ATOM 760 C CA . LEU A 1 103 ? 10.508 7.625 -5.121 1 97.56 103 LEU A CA 1
ATOM 761 C C . LEU A 1 103 ? 11.328 6.797 -6.105 1 97.56 103 LEU A C 1
ATOM 763 O O . LEU A 1 103 ? 12.383 7.234 -6.566 1 97.56 103 LEU A O 1
ATOM 767 N N . ILE A 1 104 ? 10.844 5.668 -6.422 1 97.94 104 ILE A N 1
ATOM 768 C CA . ILE A 1 104 ? 11.531 4.766 -7.344 1 97.94 104 ILE A CA 1
ATOM 769 C C . ILE A 1 104 ? 11.656 5.434 -8.711 1 97.94 104 ILE A C 1
ATOM 771 O O . ILE A 1 104 ? 12.734 5.418 -9.312 1 97.94 104 ILE A O 1
ATOM 775 N N . THR A 1 105 ? 10.562 5.996 -9.164 1 96.81 105 THR A N 1
ATOM 776 C CA . THR A 1 105 ? 10.523 6.648 -10.469 1 96.81 105 THR A CA 1
ATOM 777 C C . THR A 1 105 ? 11.547 7.785 -10.539 1 96.81 105 THR A C 1
ATOM 779 O O . THR A 1 105 ? 12.195 7.977 -11.562 1 96.81 105 THR A O 1
ATOM 782 N N . GLU A 1 106 ? 11.742 8.477 -9.453 1 95.19 106 GLU A N 1
ATOM 783 C CA . GLU A 1 106 ? 12.609 9.648 -9.43 1 95.19 106 GLU A CA 1
ATOM 784 C C . GLU A 1 106 ? 14.062 9.25 -9.172 1 95.19 106 GLU A C 1
ATOM 786 O O . GLU A 1 106 ? 14.984 9.844 -9.742 1 95.19 106 GLU A O 1
ATOM 791 N N . ALA A 1 107 ? 14.289 8.297 -8.391 1 95.88 107 ALA A N 1
ATOM 792 C CA . ALA A 1 107 ? 15.625 8.039 -7.852 1 95.88 107 ALA A CA 1
ATOM 793 C C . ALA A 1 107 ? 16.391 7.043 -8.719 1 95.88 107 ALA A C 1
ATOM 795 O O . ALA A 1 107 ? 17.609 7 -8.688 1 95.88 107 ALA A O 1
ATOM 796 N N . LEU A 1 108 ? 15.672 6.168 -9.422 1 96.44 108 LEU A N 1
ATOM 797 C CA . LEU A 1 108 ? 16.344 5.117 -10.172 1 96.44 108 LEU A CA 1
ATOM 798 C C . LEU A 1 108 ? 16.391 5.457 -11.656 1 96.44 108 LEU A C 1
ATOM 800 O O . LEU A 1 108 ? 15.398 5.926 -12.227 1 96.44 108 LEU A O 1
ATOM 804 N N . PRO A 1 109 ? 17.469 5.176 -12.312 1 95.19 109 PRO A N 1
ATOM 805 C CA . PRO A 1 109 ? 17.594 5.469 -13.742 1 95.19 109 PRO A CA 1
ATOM 806 C C . PRO A 1 109 ? 16.703 4.574 -14.602 1 95.19 109 PRO A C 1
ATOM 808 O O . PRO A 1 109 ? 16.203 5.012 -15.641 1 95.19 109 PRO A O 1
ATOM 811 N N . GLN A 1 110 ? 16.5 3.34 -14.266 1 96.94 110 GLN A N 1
ATOM 812 C CA . GLN A 1 110 ? 15.656 2.385 -14.969 1 96.94 110 GLN A CA 1
ATOM 813 C C . GLN A 1 110 ? 14.617 1.769 -14.031 1 96.94 110 GLN A C 1
ATOM 815 O O . GLN A 1 110 ? 14.656 0.567 -13.758 1 96.94 110 GLN A O 1
ATOM 820 N N . PRO A 1 111 ? 13.688 2.539 -13.68 1 97.62 111 PRO A N 1
ATOM 821 C CA . PRO A 1 111 ? 12.75 2.102 -12.641 1 97.62 111 PRO A CA 1
ATOM 822 C C . PRO A 1 111 ? 11.93 0.879 -13.055 1 97.62 111 PRO A C 1
ATOM 824 O O . PRO A 1 111 ? 11.672 -0.001 -12.234 1 97.62 111 PRO A O 1
ATOM 827 N N . ALA A 1 112 ? 11.578 0.83 -14.32 1 97.56 112 ALA A N 1
ATOM 828 C CA . ALA A 1 112 ? 10.773 -0.293 -14.797 1 97.56 112 ALA A CA 1
ATOM 829 C C . ALA A 1 112 ? 11.547 -1.602 -14.711 1 97.56 112 ALA A C 1
ATOM 831 O O . ALA A 1 112 ? 11.008 -2.629 -14.297 1 97.56 112 ALA A O 1
ATOM 832 N N . GLN A 1 113 ? 12.758 -1.547 -15.109 1 97.81 113 GLN A N 1
ATOM 833 C CA . GLN A 1 113 ? 13.594 -2.738 -15.062 1 97.81 113 GLN A CA 1
ATOM 834 C C . GLN A 1 113 ? 13.836 -3.193 -13.625 1 97.81 113 GLN A C 1
ATOM 836 O O . GLN A 1 113 ? 13.797 -4.391 -13.336 1 97.81 113 GLN A O 1
ATOM 841 N N . ALA A 1 114 ? 14.148 -2.277 -12.758 1 98.06 114 ALA A N 1
ATOM 842 C CA . ALA A 1 114 ? 14.328 -2.596 -11.344 1 98.06 114 ALA A CA 1
ATOM 843 C C . ALA A 1 114 ? 13.07 -3.211 -10.75 1 98.06 114 ALA A C 1
ATOM 845 O O . ALA A 1 114 ? 13.141 -4.172 -9.984 1 98.06 114 ALA A O 1
ATOM 846 N N . ALA A 1 115 ? 11.945 -2.658 -11.133 1 98.44 115 ALA A N 1
ATOM 847 C CA . ALA A 1 115 ? 10.664 -3.168 -10.648 1 98.44 115 ALA A CA 1
ATOM 848 C C . ALA A 1 115 ? 10.422 -4.594 -11.141 1 98.44 115 ALA A C 1
ATOM 850 O O . ALA A 1 115 ? 9.969 -5.449 -10.375 1 98.44 115 ALA A O 1
ATOM 851 N N . ALA A 1 116 ? 10.734 -4.816 -12.414 1 98.31 116 ALA A N 1
ATOM 852 C CA . ALA A 1 116 ? 10.57 -6.164 -12.953 1 98.31 116 ALA A CA 1
ATOM 853 C C . ALA A 1 116 ? 11.445 -7.164 -12.211 1 98.31 116 ALA A C 1
ATOM 855 O O . ALA A 1 116 ? 11 -8.273 -11.898 1 98.31 116 ALA A O 1
ATOM 856 N N . THR A 1 117 ? 12.648 -6.762 -11.922 1 97.88 117 THR A N 1
ATOM 857 C CA . THR A 1 117 ? 13.578 -7.629 -11.211 1 97.88 117 THR A CA 1
ATOM 858 C C . THR A 1 117 ? 13.07 -7.922 -9.797 1 97.88 117 THR A C 1
ATOM 860 O O . THR A 1 117 ? 13.102 -9.07 -9.344 1 97.88 117 THR A O 1
ATOM 863 N N . ALA A 1 118 ? 12.648 -6.918 -9.102 1 97.44 118 ALA A N 1
ATOM 864 C CA . ALA A 1 118 ? 12.062 -7.113 -7.773 1 97.44 118 ALA A CA 1
ATOM 865 C C . ALA A 1 118 ? 10.836 -8.023 -7.844 1 97.44 118 ALA A C 1
ATOM 867 O O . ALA A 1 118 ? 10.656 -8.898 -7 1 97.44 118 ALA A O 1
ATOM 868 N N . GLY A 1 119 ? 9.984 -7.742 -8.828 1 98.12 119 GLY A N 1
ATOM 869 C CA . GLY A 1 119 ? 8.82 -8.594 -9.031 1 98.12 119 GLY A CA 1
ATOM 870 C C . GLY A 1 119 ? 9.172 -10.055 -9.211 1 98.12 119 GLY A C 1
ATOM 871 O O . GLY A 1 119 ? 8.492 -10.938 -8.68 1 98.12 119 GLY A O 1
ATOM 872 N N . GLU A 1 120 ? 10.219 -10.312 -9.977 1 97.81 120 GLU A N 1
ATOM 873 C CA . GLU A 1 120 ? 10.633 -11.688 -10.203 1 97.81 120 GLU A CA 1
ATOM 874 C C . GLU A 1 120 ? 11.008 -12.375 -8.891 1 97.81 120 GLU A C 1
ATOM 876 O O . GLU A 1 120 ? 10.641 -13.531 -8.664 1 97.81 120 GLU A O 1
ATOM 881 N N . ALA A 1 121 ? 11.742 -11.703 -8.094 1 95.81 121 ALA A N 1
ATOM 882 C CA . ALA A 1 121 ? 12.125 -12.266 -6.797 1 95.81 121 ALA A CA 1
ATOM 883 C C . ALA A 1 121 ? 10.898 -12.586 -5.949 1 95.81 121 ALA A C 1
ATOM 885 O O . ALA A 1 121 ? 10.828 -13.648 -5.328 1 95.81 121 ALA A O 1
ATOM 886 N N . TRP A 1 122 ? 9.977 -11.742 -5.922 1 93.06 122 TRP A N 1
ATOM 887 C CA . TRP A 1 122 ? 8.758 -11.945 -5.141 1 93.06 122 TRP A CA 1
ATOM 888 C C . TRP A 1 122 ? 7.902 -13.055 -5.754 1 93.06 122 TRP A C 1
ATOM 890 O O . TRP A 1 122 ? 7.266 -13.82 -5.031 1 93.06 122 TRP A O 1
ATOM 900 N N . GLY A 1 123 ? 7.824 -13.055 -7.109 1 95.06 123 GLY A N 1
ATOM 901 C CA . GLY A 1 123 ? 7.133 -14.148 -7.773 1 95.06 123 GLY A CA 1
ATOM 902 C C . GLY A 1 123 ? 7.66 -15.516 -7.375 1 95.06 123 GLY A C 1
ATOM 903 O O . GLY A 1 123 ? 6.879 -16.438 -7.121 1 95.06 123 GLY A O 1
ATOM 904 N N . ARG A 1 124 ? 8.984 -15.641 -7.305 1 93.31 124 ARG A N 1
ATOM 905 C CA . ARG A 1 124 ? 9.609 -16.891 -6.871 1 93.31 124 ARG A CA 1
ATOM 906 C C . ARG A 1 124 ? 9.203 -17.234 -5.438 1 93.31 124 ARG A C 1
ATOM 908 O O . ARG A 1 124 ? 8.922 -18.391 -5.129 1 93.31 124 ARG A O 1
ATOM 915 N N . TYR A 1 125 ? 9.18 -16.234 -4.668 1 87.94 125 TYR A N 1
ATOM 916 C CA . TYR A 1 125 ? 8.859 -16.406 -3.252 1 87.94 125 TYR A CA 1
ATOM 917 C C . TYR A 1 125 ? 7.41 -16.828 -3.068 1 87.94 125 TYR A C 1
ATOM 919 O O . TYR A 1 125 ? 7.105 -17.641 -2.189 1 87.94 125 TYR A O 1
ATOM 927 N N . LEU A 1 126 ? 6.445 -16.281 -3.84 1 86.12 126 LEU A N 1
ATOM 928 C CA . LEU A 1 126 ? 5.016 -16.5 -3.652 1 86.12 126 LEU A CA 1
ATOM 929 C C . LEU A 1 126 ? 4.578 -17.812 -4.289 1 86.12 126 LEU A C 1
ATOM 931 O O . LEU A 1 126 ? 3.504 -18.328 -3.973 1 86.12 126 LEU A O 1
ATOM 935 N N . ALA A 1 127 ? 5.359 -18.297 -5.238 1 86.31 127 ALA A N 1
ATOM 936 C CA . ALA A 1 127 ? 5.004 -19.516 -5.945 1 86.31 127 ALA A CA 1
ATOM 937 C C . ALA A 1 127 ? 5.25 -20.75 -5.07 1 86.31 127 ALA A C 1
ATOM 939 O O . ALA A 1 127 ? 6.191 -20.766 -4.273 1 86.31 127 ALA A O 1
ATOM 940 N N . ASP A 1 128 ? 4.445 -21.734 -5.223 1 75.94 128 ASP A N 1
ATOM 941 C CA . ASP A 1 128 ? 4.648 -23.031 -4.566 1 75.94 128 ASP A CA 1
ATOM 942 C C . ASP A 1 128 ? 5.703 -23.859 -5.289 1 75.94 128 ASP A C 1
ATOM 944 O O . ASP A 1 128 ? 5.445 -24.391 -6.367 1 75.94 128 ASP A O 1
ATOM 948 N N . THR A 1 129 ? 6.82 -24.031 -4.648 1 78.31 129 THR A N 1
ATOM 949 C CA . THR A 1 129 ? 7.914 -24.766 -5.285 1 78.31 129 THR A CA 1
ATOM 950 C C . THR A 1 129 ? 7.594 -26.25 -5.387 1 78.31 129 THR A C 1
ATOM 952 O O . THR A 1 129 ? 7.301 -26.891 -4.379 1 78.31 129 THR A O 1
ATOM 955 N N . PRO A 1 130 ? 7.695 -26.734 -6.547 1 79.06 130 PRO A N 1
ATOM 956 C CA . PRO A 1 130 ? 7.465 -28.172 -6.703 1 79.06 130 PRO A CA 1
ATOM 957 C C . PRO A 1 130 ? 8.648 -29.016 -6.234 1 79.06 130 PRO A C 1
ATOM 959 O O . PRO A 1 130 ? 9.773 -28.516 -6.156 1 79.06 130 PRO A O 1
ATOM 962 N N . SER A 1 131 ? 8.328 -30.25 -5.918 1 73.44 131 SER A N 1
ATOM 963 C CA . SER A 1 131 ? 9.414 -31.172 -5.621 1 73.44 131 SER A CA 1
ATOM 964 C C . SER A 1 131 ? 10.367 -31.312 -6.801 1 73.44 131 SER A C 1
ATOM 966 O O . SER A 1 131 ? 9.969 -31.156 -7.953 1 73.44 131 SER A O 1
ATOM 968 N N . PRO A 1 132 ? 11.625 -31.578 -6.484 1 78.25 132 PRO A N 1
ATOM 969 C CA . PRO A 1 132 ? 12.602 -31.688 -7.574 1 78.25 132 PRO A CA 1
ATOM 970 C C . PRO A 1 132 ? 12.211 -32.75 -8.602 1 78.25 132 PRO A C 1
ATOM 972 O O . PRO A 1 132 ? 12.555 -32.625 -9.781 1 78.25 132 PRO A O 1
ATOM 975 N N . ALA A 1 133 ? 11.484 -33.688 -8.195 1 78.5 133 ALA A N 1
ATOM 976 C CA . ALA A 1 133 ? 11.125 -34.812 -9.07 1 78.5 133 ALA A CA 1
ATOM 977 C C . ALA A 1 133 ? 9.883 -34.5 -9.898 1 78.5 133 ALA A C 1
ATOM 979 O O . ALA A 1 133 ? 9.586 -35.188 -10.875 1 78.5 133 ALA A O 1
ATOM 980 N N . GLN A 1 134 ? 9.328 -33.469 -9.57 1 80.81 134 GLN A N 1
ATOM 981 C CA . GLN A 1 134 ? 8.07 -33.125 -10.234 1 80.81 134 GLN A CA 1
ATOM 982 C C . GLN A 1 134 ? 8.305 -32.281 -11.484 1 80.81 134 GLN A C 1
ATOM 984 O O . GLN A 1 134 ? 8.953 -31.234 -11.414 1 80.81 134 GLN A O 1
ATOM 989 N N . ARG A 1 135 ? 7.926 -32.875 -12.594 1 85.44 135 ARG A N 1
ATOM 990 C CA . ARG A 1 135 ? 7.93 -32.125 -13.828 1 85.44 135 ARG A CA 1
ATOM 991 C C . ARG A 1 135 ? 6.625 -31.344 -14 1 85.44 135 ARG A C 1
ATOM 993 O O . ARG A 1 135 ? 5.543 -31.891 -13.797 1 85.44 135 ARG A O 1
ATOM 1000 N N . ILE A 1 136 ? 6.703 -30.078 -14.336 1 89.56 136 ILE A N 1
ATOM 1001 C CA . ILE A 1 136 ? 5.543 -29.219 -14.484 1 89.56 136 ILE A CA 1
ATOM 1002 C C . ILE A 1 136 ? 5.281 -28.953 -15.969 1 89.56 136 ILE A C 1
ATOM 1004 O O . ILE A 1 136 ? 6.156 -28.453 -16.688 1 89.56 136 ILE A O 1
ATOM 1008 N N . ASP A 1 137 ? 4.113 -29.359 -16.453 1 91.38 137 ASP A N 1
ATOM 1009 C CA . ASP A 1 137 ? 3.754 -29.062 -17.828 1 91.38 137 ASP A CA 1
ATOM 1010 C C . ASP A 1 137 ? 3.039 -27.719 -17.938 1 91.38 137 ASP A C 1
ATOM 1012 O O . ASP A 1 137 ? 2.887 -27 -16.953 1 91.38 137 ASP A O 1
ATOM 1016 N N . THR A 1 138 ? 2.623 -27.359 -19.125 1 91.12 138 THR A N 1
ATOM 1017 C CA . THR A 1 138 ? 2.061 -26.047 -19.406 1 91.12 138 THR A CA 1
ATOM 1018 C C . THR A 1 138 ? 0.779 -25.828 -18.609 1 91.12 138 THR A C 1
ATOM 1020 O O . THR A 1 138 ? 0.602 -24.766 -18 1 91.12 138 THR A O 1
ATOM 1023 N N . ASP A 1 139 ? -0.082 -26.797 -18.578 1 86.75 139 ASP A N 1
ATOM 1024 C CA . ASP A 1 139 ? -1.364 -26.641 -17.891 1 86.75 139 ASP A CA 1
ATOM 1025 C C . ASP A 1 139 ? -1.17 -26.453 -16.391 1 86.75 139 ASP A C 1
ATOM 1027 O O . ASP A 1 139 ? -1.82 -25.609 -15.781 1 86.75 139 ASP A O 1
ATOM 1031 N N . GLU A 1 140 ? -0.354 -27.25 -15.891 1 88.69 140 GLU A N 1
ATOM 1032 C CA . GLU A 1 140 ? -0.067 -27.141 -14.461 1 88.69 140 GLU A CA 1
ATOM 1033 C C . GLU A 1 140 ? 0.605 -25.812 -14.141 1 88.69 140 GLU A C 1
ATOM 1035 O O . GLU A 1 140 ? 0.326 -25.203 -13.102 1 88.69 140 GLU A O 1
ATOM 1040 N N . ALA A 1 141 ? 1.52 -25.375 -14.969 1 93.56 141 ALA A N 1
ATOM 1041 C CA . ALA A 1 141 ? 2.18 -24.094 -14.797 1 93.56 141 ALA A CA 1
ATOM 1042 C C . ALA A 1 141 ? 1.163 -22.953 -14.758 1 93.56 141 ALA A C 1
ATOM 1044 O O . ALA A 1 141 ? 1.232 -22.078 -13.898 1 93.56 141 ALA A O 1
ATOM 1045 N N . ILE A 1 142 ? 0.247 -22.984 -15.664 1 91.31 142 ILE A N 1
ATOM 1046 C CA . ILE A 1 142 ? -0.782 -21.953 -15.742 1 91.31 142 ILE A CA 1
ATOM 1047 C C . ILE A 1 142 ? -1.659 -22 -14.5 1 91.31 142 ILE A C 1
ATOM 1049 O O . ILE A 1 142 ? -2.008 -20.953 -13.938 1 91.31 142 ILE A O 1
ATOM 1053 N N . ARG A 1 143 ? -2.01 -23.141 -14.047 1 88.06 143 ARG A N 1
ATOM 1054 C CA . ARG A 1 143 ? -2.822 -23.297 -12.844 1 88.06 143 ARG A CA 1
ATOM 1055 C C . ARG A 1 143 ? -2.115 -22.703 -11.633 1 88.06 143 ARG A C 1
ATOM 1057 O O . ARG A 1 143 ? -2.73 -22 -10.828 1 88.06 143 ARG A O 1
ATOM 1064 N N . ARG A 1 144 ? -0.896 -23.016 -11.555 1 88.06 144 ARG A N 1
ATOM 1065 C CA . ARG A 1 144 ? -0.12 -22.516 -10.422 1 88.06 144 ARG A CA 1
ATOM 1066 C C . ARG A 1 144 ? 0.035 -21 -10.5 1 88.06 144 ARG A C 1
ATOM 1068 O O . ARG A 1 144 ? -0.076 -20.312 -9.484 1 88.06 144 ARG A O 1
ATOM 1075 N N . LEU A 1 145 ? 0.308 -20.484 -11.68 1 94.75 145 LEU A N 1
ATOM 1076 C CA . LEU A 1 145 ? 0.397 -19.047 -11.867 1 94.75 145 LEU A CA 1
ATOM 1077 C C . LEU A 1 145 ? -0.929 -18.375 -11.523 1 94.75 145 LEU A C 1
ATOM 1079 O O . LEU A 1 145 ? -0.955 -17.359 -10.82 1 94.75 145 LEU A O 1
ATOM 1083 N N . THR A 1 146 ? -1.997 -18.922 -12.023 1 90.06 146 THR A N 1
ATOM 1084 C CA . THR A 1 146 ? -3.32 -18.359 -11.789 1 90.06 146 THR A CA 1
ATOM 1085 C C . THR A 1 146 ? -3.658 -18.359 -10.297 1 90.06 146 THR A C 1
ATOM 1087 O O . THR A 1 146 ? -4.324 -17.453 -9.805 1 90.06 146 THR A O 1
ATOM 1090 N N . ARG A 1 147 ? -3.197 -19.344 -9.617 1 84.5 147 ARG A N 1
ATOM 1091 C CA . ARG A 1 147 ? -3.41 -19.391 -8.172 1 84.5 147 ARG A CA 1
ATOM 1092 C C . ARG A 1 147 ? -2.699 -18.234 -7.477 1 84.5 147 ARG A C 1
ATOM 1094 O O . ARG A 1 147 ? -3.281 -17.578 -6.617 1 84.5 147 ARG A O 1
ATOM 1101 N N . VAL A 1 148 ? -1.449 -18.047 -7.816 1 88.5 148 VAL A N 1
ATOM 1102 C CA . VAL A 1 148 ? -0.695 -16.922 -7.258 1 88.5 148 VAL A CA 1
ATOM 1103 C C . VAL A 1 148 ? -1.419 -15.617 -7.555 1 88.5 148 VAL A C 1
ATOM 1105 O O . VAL A 1 148 ? -1.598 -14.781 -6.66 1 88.5 148 VAL A O 1
ATOM 1108 N N . LEU A 1 149 ? -1.845 -15.414 -8.789 1 92.56 149 LEU A N 1
ATOM 1109 C CA . LEU A 1 149 ? -2.5 -14.188 -9.227 1 92.56 149 LEU A CA 1
ATOM 1110 C C . LEU A 1 149 ? -3.832 -14 -8.508 1 92.56 149 LEU A C 1
ATOM 1112 O O . LEU A 1 149 ? -4.188 -12.875 -8.133 1 92.56 149 LEU A O 1
ATOM 1116 N N . THR A 1 150 ? -4.535 -15.07 -8.328 1 82.75 150 THR A N 1
ATOM 1117 C CA . THR A 1 150 ? -5.793 -15.023 -7.594 1 82.75 150 THR A CA 1
ATOM 1118 C C . THR A 1 150 ? -5.562 -14.594 -6.148 1 82.75 150 THR A C 1
ATOM 1120 O O . THR A 1 150 ? -6.281 -13.742 -5.629 1 82.75 150 THR A O 1
ATOM 1123 N N . ASP A 1 151 ? -4.551 -15.172 -5.543 1 79.69 151 ASP A N 1
ATOM 1124 C CA . ASP A 1 151 ? -4.254 -14.875 -4.145 1 79.69 151 ASP A CA 1
ATOM 1125 C C . ASP A 1 151 ? -3.887 -13.398 -3.963 1 79.69 151 ASP A C 1
ATOM 1127 O O . ASP A 1 151 ? -4.211 -12.797 -2.936 1 79.69 151 ASP A O 1
ATOM 1131 N N . VAL A 1 152 ? -3.266 -12.883 -4.984 1 86.81 152 VAL A N 1
ATOM 1132 C CA . VAL A 1 152 ? -2.863 -11.484 -4.906 1 86.81 152 VAL A CA 1
ATOM 1133 C C . VAL A 1 152 ? -4.059 -10.586 -5.211 1 86.81 152 VAL A C 1
ATOM 1135 O O . VAL A 1 152 ? -4.141 -9.453 -4.715 1 86.81 152 VAL A O 1
ATOM 1138 N N . GLY A 1 153 ? -4.961 -11.07 -6.078 1 87.62 153 GLY A N 1
ATOM 1139 C CA . GLY A 1 153 ? -6.188 -10.328 -6.312 1 87.62 153 GLY A CA 1
ATOM 1140 C C . GLY A 1 153 ? -6.359 -9.898 -7.758 1 87.62 153 GLY A C 1
ATOM 1141 O O . GLY A 1 153 ? -7.184 -9.031 -8.055 1 87.62 153 GLY A O 1
ATOM 1142 N N . PHE A 1 154 ? -5.676 -10.523 -8.734 1 92.75 154 PHE A N 1
ATOM 1143 C CA . PHE A 1 154 ? -5.668 -10.055 -10.117 1 92.75 154 PHE A CA 1
ATOM 1144 C C . PHE A 1 154 ? -6.863 -10.609 -10.883 1 92.75 154 PHE A C 1
ATOM 1146 O O . PHE A 1 154 ? -7.129 -10.195 -12.008 1 92.75 154 PHE A O 1
ATOM 1153 N N . ALA A 1 155 ? -7.527 -11.57 -10.281 1 90.06 155 ALA A N 1
ATOM 1154 C CA . ALA A 1 155 ? -8.727 -12.18 -10.859 1 90.06 155 ALA A CA 1
ATOM 1155 C C . ALA A 1 155 ? -8.453 -12.703 -12.266 1 90.06 155 ALA A C 1
ATOM 1157 O O . ALA A 1 155 ? -9.125 -12.312 -13.227 1 90.06 155 ALA A O 1
ATOM 1158 N N . PRO A 1 156 ? -7.508 -13.625 -12.406 1 91.94 156 PRO A N 1
ATOM 1159 C CA . PRO A 1 156 ? -7.195 -14.203 -13.719 1 91.94 156 PRO A CA 1
ATOM 1160 C C . PRO A 1 156 ? -8.344 -15.031 -14.281 1 91.94 156 PRO A C 1
ATOM 1162 O O . PRO A 1 156 ? -9.117 -15.625 -13.531 1 91.94 156 PRO A O 1
ATOM 1165 N N . GLY A 1 157 ? -8.539 -14.906 -15.57 1 89.75 157 GLY A N 1
ATOM 1166 C CA . GLY A 1 157 ? -9.477 -15.758 -16.281 1 89.75 157 GLY A CA 1
ATOM 1167 C C . GLY A 1 157 ? -8.812 -16.938 -16.984 1 89.75 157 GLY A C 1
ATOM 1168 O O . GLY A 1 157 ? -7.629 -17.203 -16.75 1 89.75 157 GLY A O 1
ATOM 1169 N N . SER A 1 158 ? -9.648 -17.688 -17.688 1 86.69 158 SER A N 1
ATOM 1170 C CA . SER A 1 158 ? -9.109 -18.797 -18.469 1 86.69 158 SER A CA 1
ATOM 1171 C C . SER A 1 158 ? -8.266 -18.297 -19.641 1 86.69 158 SER A C 1
ATOM 1173 O O . SER A 1 158 ? -8.562 -17.25 -20.219 1 86.69 158 SER A O 1
ATOM 1175 N N . VAL A 1 159 ? -7.289 -19.094 -19.875 1 84.62 159 VAL A N 1
ATOM 1176 C CA . VAL A 1 159 ? -6.395 -18.734 -20.969 1 84.62 159 VAL A CA 1
ATOM 1177 C C . VAL A 1 159 ? -7.168 -18.719 -22.281 1 84.62 159 VAL A C 1
ATOM 1179 O O . VAL A 1 159 ? -7.965 -19.625 -22.562 1 84.62 159 VAL A O 1
ATOM 1182 N N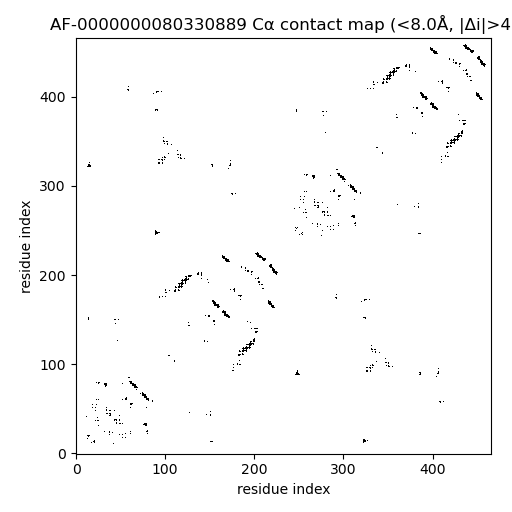 . HIS A 1 160 ? -7.055 -17.594 -22.906 1 75.31 160 HIS A N 1
ATOM 1183 C CA . HIS A 1 160 ? -7.598 -17.469 -24.25 1 75.31 160 HIS A CA 1
ATOM 1184 C C . HIS A 1 160 ? -6.578 -17.906 -25.297 1 75.31 160 HIS A C 1
ATOM 1186 O O . HIS A 1 160 ? -5.395 -17.578 -25.203 1 75.31 160 HIS A O 1
ATOM 1192 N N . ASP A 1 161 ? -6.977 -18.875 -26.078 1 66.62 161 ASP A N 1
ATOM 1193 C CA . ASP A 1 161 ? -6.129 -19.297 -27.188 1 66.62 161 ASP A CA 1
ATOM 1194 C C . ASP A 1 161 ? -6.242 -18.328 -28.375 1 66.62 161 ASP A C 1
ATOM 1196 O O . ASP A 1 161 ? -7.059 -18.547 -29.266 1 66.62 161 ASP A O 1
ATOM 1200 N N . ARG A 1 162 ? -6.352 -17.078 -28.125 1 59.41 162 ARG A N 1
ATOM 1201 C CA . ARG A 1 162 ? -6.414 -16.344 -29.375 1 59.41 162 ARG A CA 1
ATOM 1202 C C . ARG A 1 162 ? -5.043 -16.297 -30.047 1 59.41 162 ARG A C 1
ATOM 1204 O O . ARG A 1 162 ? -4.016 -16.406 -29.375 1 59.41 162 ARG A O 1
ATOM 1211 N N . PRO A 1 163 ? -4.938 -15.984 -31.438 1 59.03 163 PRO A N 1
ATOM 1212 C CA . PRO A 1 163 ? -3.631 -16.25 -32.031 1 59.03 163 PRO A CA 1
ATOM 1213 C C . PRO A 1 163 ? -2.492 -16.234 -31.031 1 59.03 163 PRO A C 1
ATOM 1215 O O . PRO A 1 163 ? -1.477 -16.906 -31.219 1 59.03 163 PRO A O 1
ATOM 1218 N N . ASP A 1 164 ? -2.678 -15.477 -29.797 1 71.44 164 ASP A N 1
ATOM 1219 C CA . ASP A 1 164 ? -1.619 -15.508 -28.797 1 71.44 164 ASP A CA 1
ATOM 1220 C C . ASP A 1 164 ? -2.178 -15.867 -27.422 1 71.44 164 ASP A C 1
ATOM 1222 O O . ASP A 1 164 ? -3.211 -15.336 -27.016 1 71.44 164 ASP A O 1
ATOM 1226 N N . THR A 1 165 ? -1.533 -16.953 -26.938 1 88.56 165 THR A N 1
ATOM 1227 C CA . THR A 1 165 ? -1.964 -17.438 -25.625 1 88.56 165 THR A CA 1
ATOM 1228 C C . THR A 1 165 ? -1.8 -16.359 -24.562 1 88.56 165 THR A C 1
ATOM 1230 O O . THR A 1 165 ? -0.712 -15.797 -24.391 1 88.56 165 THR A O 1
ATOM 1233 N N . ALA A 1 166 ? -2.969 -15.922 -24.016 1 94.88 166 ALA A N 1
ATOM 1234 C CA . ALA A 1 166 ? -2.906 -14.875 -23 1 94.88 166 ALA A CA 1
ATOM 1235 C C . ALA A 1 166 ? -3.838 -15.18 -21.844 1 94.88 166 ALA A C 1
ATOM 1237 O O . ALA A 1 166 ? -4.891 -15.797 -22.016 1 94.88 166 ALA A O 1
ATOM 1238 N N . ILE A 1 167 ? -3.373 -14.805 -20.672 1 95.12 167 ILE A N 1
ATOM 1239 C CA . ILE A 1 167 ? -4.215 -14.867 -19.484 1 95.12 167 ILE A CA 1
ATOM 1240 C C . ILE A 1 167 ? -4.875 -13.508 -19.25 1 95.12 167 ILE A C 1
ATOM 1242 O O . ILE A 1 167 ? -4.188 -12.5 -19.047 1 95.12 167 ILE A O 1
ATOM 1246 N N . PRO A 1 168 ? -6.215 -13.445 -19.328 1 94.25 168 PRO A N 1
ATOM 1247 C CA . PRO A 1 168 ? -6.879 -12.188 -18.969 1 94.25 168 PRO A CA 1
ATOM 1248 C C . PRO A 1 168 ? -6.852 -11.922 -17.469 1 94.25 168 PRO A C 1
ATOM 1250 O O . PRO A 1 168 ? -7.062 -12.836 -16.656 1 94.25 168 PRO A O 1
ATOM 1253 N N . LEU A 1 169 ? -6.539 -10.758 -17.125 1 94.38 169 LEU A N 1
ATOM 1254 C CA . LEU A 1 169 ? -6.594 -10.266 -15.75 1 94.38 169 LEU A CA 1
ATOM 1255 C C . LEU A 1 169 ? -7.699 -9.227 -15.586 1 94.38 169 LEU A C 1
ATOM 1257 O O . LEU A 1 169 ? -7.578 -8.102 -16.078 1 94.38 169 LEU A O 1
ATOM 1261 N N . ARG A 1 170 ? -8.641 -9.5 -14.82 1 89.44 170 ARG A N 1
ATOM 1262 C CA . ARG A 1 170 ? -9.875 -8.727 -14.859 1 89.44 170 ARG A CA 1
ATOM 1263 C C . ARG A 1 170 ? -9.945 -7.754 -13.68 1 89.44 170 ARG A C 1
ATOM 1265 O O . ARG A 1 170 ? -10.914 -7 -13.547 1 89.44 170 ARG A O 1
ATOM 1272 N N . HIS A 1 171 ? -8.945 -7.832 -12.883 1 87.5 171 HIS A N 1
ATOM 1273 C CA . HIS A 1 171 ? -8.836 -6.902 -11.766 1 87.5 171 HIS A CA 1
ATOM 1274 C C . HIS A 1 171 ? -7.371 -6.617 -11.43 1 87.5 171 HIS A C 1
ATOM 1276 O O . HIS A 1 171 ? -6.531 -7.516 -11.492 1 87.5 171 HIS A O 1
ATOM 1282 N N . CYS A 1 172 ? -7.09 -5.457 -11.125 1 91.06 172 CYS A N 1
ATOM 1283 C CA . CYS A 1 172 ? -5.762 -5.113 -10.633 1 91.06 172 CYS A CA 1
ATOM 1284 C C . CYS A 1 172 ? -5.812 -4.727 -9.156 1 91.06 172 CYS A C 1
ATOM 1286 O O . CYS A 1 172 ? -6.398 -3.707 -8.797 1 91.06 172 CYS A O 1
ATOM 1288 N N . PRO A 1 173 ? -5.188 -5.461 -8.375 1 89.12 173 PRO A N 1
ATOM 1289 C CA . PRO A 1 173 ? -5.18 -5.16 -6.938 1 89.12 173 PRO A CA 1
ATOM 1290 C C . PRO A 1 173 ? -4.359 -3.92 -6.598 1 89.12 173 PRO A C 1
ATOM 1292 O O . PRO A 1 173 ? -4.371 -3.461 -5.453 1 89.12 173 PRO A O 1
ATOM 1295 N N . PHE A 1 174 ? -3.709 -3.4 -7.617 1 92.88 174 PHE A N 1
ATOM 1296 C CA . PHE A 1 174 ? -2.887 -2.207 -7.465 1 92.88 174 PHE A CA 1
ATOM 1297 C C . PHE A 1 174 ? -3.396 -1.082 -8.359 1 92.88 174 PHE A C 1
ATOM 1299 O O . PHE A 1 174 ? -2.623 -0.225 -8.789 1 92.88 174 PHE A O 1
ATOM 1306 N N . ARG A 1 175 ? -4.59 -1.021 -8.625 1 86.06 175 ARG A N 1
ATOM 1307 C CA . ARG A 1 175 ? -5.176 -0.298 -9.75 1 86.06 175 ARG A CA 1
ATOM 1308 C C . ARG A 1 175 ? -4.828 1.186 -9.688 1 86.06 175 ARG A C 1
ATOM 1310 O O . ARG A 1 175 ? -4.285 1.742 -10.648 1 86.06 175 ARG A O 1
ATOM 1317 N N . GLU A 1 176 ? -5.113 1.849 -8.609 1 83.12 176 GLU A N 1
ATOM 1318 C CA . GLU A 1 176 ? -4.969 3.299 -8.516 1 83.12 176 GLU A CA 1
ATOM 1319 C C . GLU A 1 176 ? -3.514 3.723 -8.672 1 83.12 176 GLU A C 1
ATOM 1321 O O . GLU A 1 176 ? -3.221 4.723 -9.336 1 83.12 176 GLU A O 1
ATOM 1326 N N . VAL A 1 177 ? -2.604 2.951 -8.109 1 91.38 177 VAL A N 1
ATOM 1327 C CA . VAL A 1 177 ? -1.182 3.26 -8.219 1 91.38 177 VAL A CA 1
ATOM 1328 C C . VAL A 1 177 ? -0.688 2.92 -9.625 1 91.38 177 VAL A C 1
ATOM 1330 O O . VAL A 1 177 ? 0.131 3.646 -10.195 1 91.38 177 VAL A O 1
ATOM 1333 N N . ALA A 1 178 ? -1.186 1.821 -10.195 1 91.94 178 ALA A N 1
ATOM 1334 C CA . ALA A 1 178 ? -0.807 1.404 -11.539 1 91.94 178 ALA A CA 1
ATOM 1335 C C . ALA A 1 178 ? -1.23 2.443 -12.578 1 91.94 178 ALA A C 1
ATOM 1337 O O . ALA A 1 178 ? -0.521 2.676 -13.562 1 91.94 178 ALA A O 1
ATOM 1338 N N . GLU A 1 179 ? -2.318 3.02 -12.383 1 85.75 179 GLU A N 1
ATOM 1339 C CA . GLU A 1 179 ? -2.811 4.027 -13.32 1 85.75 179 GLU A CA 1
ATOM 1340 C C . GLU A 1 179 ? -1.889 5.242 -13.352 1 85.75 179 GLU A C 1
ATOM 1342 O O . GLU A 1 179 ? -1.678 5.836 -14.414 1 85.75 179 GLU A O 1
ATOM 1347 N N . GLU A 1 180 ? -1.346 5.57 -12.242 1 86.75 180 GLU A N 1
ATOM 1348 C CA . GLU A 1 180 ? -0.491 6.75 -12.141 1 86.75 180 GLU A CA 1
ATOM 1349 C C . GLU A 1 180 ? 0.962 6.41 -12.453 1 86.75 180 GLU A C 1
ATOM 1351 O O . GLU A 1 180 ? 1.713 7.254 -12.945 1 86.75 180 GLU A O 1
ATOM 1356 N N . HIS A 1 181 ? 1.296 5.184 -12.164 1 93.88 181 HIS A N 1
ATOM 1357 C CA . HIS A 1 181 ? 2.674 4.734 -12.328 1 93.88 181 HIS A CA 1
ATOM 1358 C C . HIS A 1 181 ? 2.736 3.389 -13.039 1 93.88 181 HIS A C 1
ATOM 1360 O O . HIS A 1 181 ? 3.346 2.441 -12.539 1 93.88 181 HIS A O 1
ATOM 1366 N N . ARG A 1 182 ? 2.209 3.375 -14.195 1 93.38 182 ARG A N 1
ATOM 1367 C CA . ARG A 1 182 ? 2.025 2.146 -14.961 1 93.38 182 ARG A CA 1
ATOM 1368 C C . ARG A 1 182 ? 3.361 1.452 -15.211 1 93.38 182 ARG A C 1
ATOM 1370 O O . ARG A 1 182 ? 3.484 0.243 -15.008 1 93.38 182 ARG A O 1
ATOM 1377 N N . ASP A 1 183 ? 4.309 2.174 -15.516 1 95.44 183 ASP A N 1
ATOM 1378 C CA . ASP A 1 183 ? 5.59 1.593 -15.906 1 95.44 183 ASP A CA 1
ATOM 1379 C C . ASP A 1 183 ? 6.199 0.786 -14.758 1 95.44 183 ASP A C 1
ATOM 1381 O O . ASP A 1 183 ? 6.66 -0.339 -14.961 1 95.44 183 ASP A O 1
ATOM 1385 N N . VAL A 1 184 ? 6.141 1.328 -13.625 1 97.44 184 VAL A N 1
ATOM 1386 C CA . VAL A 1 184 ? 6.762 0.676 -12.477 1 97.44 184 VAL A CA 1
ATOM 1387 C C . VAL A 1 184 ? 5.879 -0.47 -11.992 1 97.44 184 VAL A C 1
ATOM 1389 O O . VAL A 1 184 ? 6.344 -1.604 -11.852 1 97.44 184 VAL A O 1
ATOM 1392 N N . VAL A 1 185 ? 4.633 -0.209 -11.766 1 97.62 185 VAL A N 1
ATOM 1393 C CA . VAL A 1 185 ? 3.748 -1.183 -11.133 1 97.62 185 VAL A CA 1
ATOM 1394 C C . VAL A 1 185 ? 3.496 -2.348 -12.086 1 97.62 185 VAL A C 1
ATOM 1396 O O . VAL A 1 185 ? 3.529 -3.512 -11.68 1 97.62 185 VAL A O 1
ATOM 1399 N N . CYS A 1 186 ? 3.281 -2.053 -13.312 1 97.81 186 CYS A N 1
ATOM 1400 C CA . CYS A 1 186 ? 3.002 -3.119 -14.273 1 97.81 186 CYS A CA 1
ATOM 1401 C C . CYS A 1 186 ? 4.258 -3.932 -14.562 1 97.81 186 CYS A C 1
ATOM 1403 O O . CYS A 1 186 ? 4.18 -5.133 -14.82 1 97.81 186 CYS A O 1
ATOM 1405 N N . SER A 1 187 ? 5.383 -3.281 -14.516 1 98.38 187 SER A N 1
ATOM 1406 C CA . SER A 1 187 ? 6.633 -4.023 -14.664 1 98.38 187 SER A CA 1
ATOM 1407 C C . SER A 1 187 ? 6.867 -4.949 -13.477 1 98.38 187 SER A C 1
ATOM 1409 O O . SER A 1 187 ? 7.355 -6.07 -13.641 1 98.38 187 SER A O 1
ATOM 1411 N N . LEU A 1 188 ? 6.594 -4.438 -12.305 1 98.38 188 LEU A N 1
ATOM 1412 C CA . LEU A 1 188 ? 6.672 -5.273 -11.117 1 98.38 188 LEU A CA 1
ATOM 1413 C C . LEU A 1 188 ? 5.766 -6.492 -11.242 1 98.38 188 LEU A C 1
ATOM 1415 O O . LEU A 1 188 ? 6.168 -7.609 -10.922 1 98.38 188 LEU A O 1
ATOM 1419 N N . HIS A 1 189 ? 4.578 -6.254 -11.703 1 97.62 189 HIS A N 1
ATOM 1420 C CA . HIS A 1 189 ? 3.605 -7.316 -11.938 1 97.62 189 HIS A CA 1
ATOM 1421 C C . HIS A 1 189 ? 4.121 -8.32 -12.961 1 97.62 189 HIS A C 1
ATOM 1423 O O . HIS A 1 189 ? 4 -9.531 -12.766 1 97.62 189 HIS A O 1
ATOM 1429 N N . LEU A 1 190 ? 4.621 -7.828 -14.047 1 98.12 190 LEU A N 1
ATOM 1430 C CA . LEU A 1 190 ? 5.223 -8.68 -15.07 1 98.12 190 LEU A CA 1
ATOM 1431 C C . LEU A 1 190 ? 6.32 -9.555 -14.469 1 98.12 190 LEU A C 1
ATOM 1433 O O . LEU A 1 190 ? 6.355 -10.766 -14.711 1 98.12 190 LEU A O 1
ATOM 1437 N N . GLY A 1 191 ? 7.164 -8.938 -13.734 1 98.38 191 GLY A N 1
ATOM 1438 C CA . GLY A 1 191 ? 8.203 -9.68 -13.047 1 98.38 191 GLY A CA 1
ATOM 1439 C C . GLY A 1 191 ? 7.656 -10.758 -12.125 1 98.38 191 GLY A C 1
ATOM 1440 O O . GLY A 1 191 ? 8.172 -11.875 -12.086 1 98.38 191 GLY A O 1
ATOM 1441 N N . LEU A 1 192 ? 6.668 -10.375 -11.398 1 97.75 192 LEU A N 1
ATOM 1442 C CA . LEU A 1 192 ? 6.043 -11.32 -10.469 1 97.75 192 LEU A CA 1
ATOM 1443 C C . LEU A 1 192 ? 5.59 -12.578 -11.203 1 97.75 192 LEU A C 1
ATOM 1445 O O . LEU A 1 192 ? 5.855 -13.695 -10.742 1 97.75 192 LEU A O 1
ATOM 1449 N N . MET A 1 193 ? 4.934 -12.438 -12.336 1 98.12 193 MET A N 1
ATOM 1450 C CA . MET A 1 193 ? 4.461 -13.578 -13.117 1 98.12 193 MET A CA 1
ATOM 1451 C C . MET A 1 193 ? 5.637 -14.391 -13.648 1 98.12 193 MET A C 1
ATOM 1453 O O . MET A 1 193 ? 5.621 -15.625 -13.586 1 98.12 193 MET A O 1
ATOM 1457 N N . ARG A 1 194 ? 6.637 -13.734 -14.156 1 98 194 ARG A N 1
ATOM 1458 C CA . ARG A 1 194 ? 7.812 -14.414 -14.688 1 98 194 ARG A CA 1
ATOM 1459 C C . ARG A 1 194 ? 8.531 -15.203 -13.594 1 98 194 ARG A C 1
ATOM 1461 O O . ARG A 1 194 ? 8.914 -16.359 -13.797 1 98 194 ARG A O 1
ATOM 1468 N N . GLY A 1 195 ? 8.688 -14.578 -12.438 1 97.75 195 GLY A N 1
ATOM 1469 C CA . GLY A 1 195 ? 9.32 -15.242 -11.312 1 97.75 195 GLY A CA 1
ATOM 1470 C C . GLY A 1 195 ? 8.562 -16.469 -10.836 1 97.75 195 GLY A C 1
ATOM 1471 O O . GLY A 1 195 ? 9.172 -17.5 -10.523 1 97.75 195 GLY A O 1
ATOM 1472 N N . ALA A 1 196 ? 7.281 -16.312 -10.766 1 95.94 196 ALA A N 1
ATOM 1473 C CA . ALA A 1 196 ? 6.449 -17.438 -10.344 1 95.94 196 ALA A CA 1
ATOM 1474 C C . ALA A 1 196 ? 6.621 -18.625 -11.289 1 95.94 196 ALA A C 1
ATOM 1476 O O . ALA A 1 196 ? 6.758 -19.766 -10.844 1 95.94 196 ALA A O 1
ATOM 1477 N N . LEU A 1 197 ? 6.625 -18.375 -12.562 1 96.94 197 LEU A N 1
ATOM 1478 C CA . LEU A 1 197 ? 6.758 -19.438 -13.547 1 96.94 197 LEU A CA 1
ATOM 1479 C C . LEU A 1 197 ? 8.156 -20.047 -13.5 1 96.94 197 LEU A C 1
ATOM 1481 O O . LEU A 1 197 ? 8.305 -21.266 -13.617 1 96.94 197 LEU A O 1
ATOM 1485 N N . LYS A 1 198 ? 9.148 -19.234 -13.328 1 95.44 198 LYS A N 1
ATOM 1486 C CA . LYS A 1 198 ? 10.523 -19.719 -13.25 1 95.44 198 LYS A CA 1
ATOM 1487 C C . LYS A 1 198 ? 10.719 -20.625 -12.039 1 95.44 198 LYS A C 1
ATOM 1489 O O . LYS A 1 198 ? 11.406 -21.641 -12.117 1 95.44 198 LYS A O 1
ATOM 1494 N N . GLU A 1 199 ? 10.133 -20.219 -10.953 1 92.44 199 GLU A N 1
ATOM 1495 C CA . GLU A 1 199 ? 10.281 -20.953 -9.703 1 92.44 199 GLU A CA 1
ATOM 1496 C C . GLU A 1 199 ? 9.773 -22.375 -9.844 1 92.44 199 GLU A C 1
ATOM 1498 O O . GLU A 1 199 ? 10.312 -23.312 -9.234 1 92.44 199 GLU A O 1
ATOM 1503 N N . VAL A 1 200 ? 8.797 -22.578 -10.688 1 91.12 200 VAL A N 1
ATOM 1504 C CA . VAL A 1 200 ? 8.211 -23.906 -10.812 1 91.12 200 VAL A CA 1
ATOM 1505 C C . VAL A 1 200 ? 8.773 -24.609 -12.039 1 91.12 200 VAL A C 1
ATOM 1507 O O . VAL A 1 200 ? 8.266 -25.656 -12.461 1 91.12 200 VAL A O 1
ATOM 1510 N N . ARG A 1 201 ? 9.812 -24.016 -12.625 1 92.75 201 ARG A N 1
ATOM 1511 C CA . ARG A 1 201 ? 10.461 -24.562 -13.812 1 92.75 201 ARG A CA 1
ATOM 1512 C C . ARG A 1 201 ? 9.453 -24.828 -14.922 1 92.75 201 ARG A C 1
ATOM 1514 O O . ARG A 1 201 ? 9.43 -25.906 -15.508 1 92.75 201 ARG A O 1
ATOM 1521 N N . ALA A 1 202 ? 8.625 -23.859 -15.094 1 94.19 202 ALA A N 1
ATOM 1522 C CA . ALA A 1 202 ? 7.578 -23.969 -16.109 1 94.19 202 ALA A CA 1
ATOM 1523 C C . ALA A 1 202 ? 8.164 -23.938 -17.516 1 94.19 202 ALA A C 1
ATOM 1525 O O . ALA A 1 202 ? 9.172 -23.281 -17.75 1 94.19 202 ALA A O 1
ATOM 1526 N N . PRO A 1 203 ? 7.578 -24.641 -18.438 1 93.81 203 PRO A N 1
ATOM 1527 C CA . PRO A 1 203 ? 8.016 -24.609 -19.844 1 93.81 203 PRO A CA 1
ATOM 1528 C C . PRO A 1 203 ? 7.535 -23.359 -20.578 1 93.81 203 PRO A C 1
ATOM 1530 O O . PRO A 1 203 ? 7.594 -23.297 -21.797 1 93.81 203 PRO A O 1
ATOM 1533 N N . LEU A 1 204 ? 7.008 -22.391 -19.859 1 94.5 204 LEU A N 1
ATOM 1534 C CA . LEU A 1 204 ? 6.543 -21.141 -20.438 1 94.5 204 LEU A CA 1
ATOM 1535 C C . LEU A 1 204 ? 6.957 -19.953 -19.562 1 94.5 204 LEU A C 1
ATOM 1537 O O . LEU A 1 204 ? 7.363 -20.125 -18.422 1 94.5 204 LEU A O 1
ATOM 1541 N N . SER A 1 205 ? 6.906 -18.844 -20.156 1 96.38 205 SER A N 1
ATOM 1542 C CA . SER A 1 205 ? 7.102 -17.562 -19.5 1 96.38 205 SER A CA 1
ATOM 1543 C C . SER A 1 205 ? 6.07 -16.531 -19.969 1 96.38 205 SER A C 1
ATOM 1545 O O . SER A 1 205 ? 5.121 -16.875 -20.672 1 96.38 205 SER A O 1
ATOM 1547 N N . VAL A 1 206 ? 6.199 -15.352 -19.375 1 96.88 206 VAL A N 1
ATOM 1548 C CA . VAL A 1 206 ? 5.371 -14.242 -19.828 1 96.88 206 VAL A CA 1
ATOM 1549 C C . VAL A 1 206 ? 6.195 -13.312 -20.719 1 96.88 206 VAL A C 1
ATOM 1551 O O . VAL A 1 206 ? 7.238 -12.805 -20.297 1 96.88 206 VAL A O 1
ATOM 1554 N N . ASP A 1 207 ? 5.707 -13.094 -21.844 1 95.06 207 ASP A N 1
ATOM 1555 C CA . ASP A 1 207 ? 6.387 -12.227 -22.797 1 95.06 207 ASP A CA 1
ATOM 1556 C C . ASP A 1 207 ? 6.164 -10.758 -22.469 1 95.06 207 ASP A C 1
ATOM 1558 O O . ASP A 1 207 ? 7.117 -9.969 -22.438 1 95.06 207 ASP A O 1
ATOM 1562 N N . ARG A 1 208 ? 4.918 -10.484 -22.266 1 96 208 ARG A N 1
ATOM 1563 C CA . ARG A 1 208 ? 4.574 -9.094 -22 1 96 208 ARG A CA 1
ATOM 1564 C C . ARG A 1 208 ? 3.229 -8.992 -21.297 1 96 208 ARG A C 1
ATOM 1566 O O . ARG A 1 208 ? 2.414 -9.914 -21.359 1 96 208 ARG A O 1
ATOM 1573 N N . LEU A 1 209 ? 3.094 -7.895 -20.625 1 96.5 209 LEU A N 1
ATOM 1574 C CA . LEU A 1 209 ? 1.822 -7.473 -20.047 1 96.5 209 LEU A CA 1
ATOM 1575 C C . LEU A 1 209 ? 1.237 -6.297 -20.828 1 96.5 209 LEU A C 1
ATOM 1577 O O . LEU A 1 209 ? 1.925 -5.305 -21.062 1 96.5 209 LEU A O 1
ATOM 1581 N N . GLU A 1 210 ? 0.032 -6.488 -21.359 1 95.44 210 GLU A N 1
ATOM 1582 C CA . GLU A 1 210 ? -0.704 -5.391 -21.984 1 95.44 210 GLU A CA 1
ATOM 1583 C C . GLU A 1 210 ? -1.706 -4.777 -21 1 95.44 210 GLU A C 1
ATOM 1585 O O . GLU A 1 210 ? -2.824 -5.273 -20.859 1 95.44 210 GLU A O 1
ATOM 1590 N N . PRO A 1 211 ? -1.298 -3.689 -20.422 1 94.56 211 PRO A N 1
ATOM 1591 C CA . PRO A 1 211 ? -2.141 -3.117 -19.375 1 94.56 211 PRO A CA 1
ATOM 1592 C C . PRO A 1 211 ? -3.369 -2.398 -19.922 1 94.56 211 PRO A C 1
ATOM 1594 O O . PRO A 1 211 ? -3.291 -1.753 -20.984 1 94.56 211 PRO A O 1
ATOM 1597 N N . PHE A 1 212 ? -4.484 -2.621 -19.328 1 89.69 212 PHE A N 1
ATOM 1598 C CA . PHE A 1 212 ? -5.703 -1.839 -19.5 1 89.69 212 PHE A CA 1
ATOM 1599 C C . PHE A 1 212 ? -6.145 -1.847 -20.953 1 89.69 212 PHE A C 1
ATOM 1601 O O . PHE A 1 212 ? -6.391 -0.79 -21.547 1 89.69 212 PHE A O 1
ATOM 1608 N N . VAL A 1 213 ? -6.203 -3.039 -21.531 1 90.12 213 VAL A N 1
ATOM 1609 C CA . VAL A 1 213 ? -6.777 -3.186 -22.859 1 90.12 213 VAL A CA 1
ATOM 1610 C C . VAL A 1 213 ? -8.25 -2.766 -22.844 1 90.12 213 VAL A C 1
ATOM 1612 O O . VAL A 1 213 ? -8.781 -2.312 -23.859 1 90.12 213 VAL A O 1
ATOM 1615 N N . GLU A 1 214 ? -8.859 -2.918 -21.734 1 84.88 214 GLU A N 1
ATOM 1616 C CA . GLU A 1 214 ? -10.109 -2.34 -21.266 1 84.88 214 GLU A CA 1
ATOM 1617 C C . GLU A 1 214 ? -9.961 -1.764 -19.859 1 84.88 214 GLU A C 1
ATOM 1619 O O . GLU A 1 214 ? -8.953 -1.999 -19.188 1 84.88 214 GLU A O 1
ATOM 1624 N N . PRO A 1 215 ? -10.844 -0.996 -19.422 1 77.44 215 PRO A N 1
ATOM 1625 C CA . PRO A 1 215 ? -10.695 -0.296 -18.141 1 77.44 215 PRO A CA 1
ATOM 1626 C C . PRO A 1 215 ? -10.312 -1.232 -17 1 77.44 215 PRO A C 1
ATOM 1628 O O . PRO A 1 215 ? -9.586 -0.833 -16.078 1 77.44 215 PRO A O 1
ATOM 1631 N N . SER A 1 216 ? -10.758 -2.447 -17.016 1 82.44 216 SER A N 1
ATOM 1632 C CA . SER A 1 216 ? -10.453 -3.359 -15.914 1 82.44 216 SER A CA 1
ATOM 1633 C C . SER A 1 216 ? -9.82 -4.648 -16.422 1 82.44 216 SER A C 1
ATOM 1635 O O . SER A 1 216 ? -9.875 -5.68 -15.75 1 82.44 216 SER A O 1
ATOM 1637 N N . LEU A 1 217 ? -9.297 -4.605 -17.641 1 89.25 217 LEU A N 1
ATOM 1638 C CA . LEU A 1 217 ? -8.758 -5.824 -18.234 1 89.25 217 LEU A CA 1
ATOM 1639 C C . LEU A 1 217 ? -7.32 -5.617 -18.703 1 89.25 217 LEU A C 1
ATOM 1641 O O . LEU A 1 217 ? -7.039 -4.688 -19.453 1 89.25 217 LEU A O 1
ATOM 1645 N N . CYS A 1 218 ? -6.492 -6.34 -18.203 1 94.81 218 CYS A N 1
ATOM 1646 C CA . CYS A 1 218 ? -5.129 -6.477 -18.703 1 94.81 218 CYS A CA 1
ATOM 1647 C C . CYS A 1 218 ? -4.883 -7.879 -19.234 1 94.81 218 CYS A C 1
ATOM 1649 O O . CYS A 1 218 ? -5.574 -8.828 -18.859 1 94.81 218 CYS A O 1
ATOM 1651 N N . LEU A 1 219 ? -3.926 -8.008 -20.141 1 94.5 219 LEU A N 1
ATOM 1652 C CA . LEU A 1 219 ? -3.611 -9.305 -20.734 1 94.5 219 LEU A CA 1
ATOM 1653 C C . LEU A 1 219 ? -2.145 -9.656 -20.516 1 94.5 219 LEU A C 1
ATOM 1655 O O . LEU A 1 219 ? -1.256 -8.859 -20.812 1 94.5 219 LEU A O 1
ATOM 1659 N N . ALA A 1 220 ? -1.931 -10.789 -20 1 97.06 220 ALA A N 1
ATOM 1660 C CA . ALA A 1 220 ? -0.583 -11.344 -19.906 1 97.06 220 ALA A CA 1
ATOM 1661 C C . ALA A 1 220 ? -0.31 -12.32 -21.031 1 97.06 220 ALA A C 1
ATOM 1663 O O . ALA A 1 220 ? -0.886 -13.414 -21.078 1 97.06 220 ALA A O 1
ATOM 1664 N N . HIS A 1 221 ? 0.581 -11.977 -21.859 1 95.88 221 HIS A N 1
ATOM 1665 C CA . HIS A 1 221 ? 0.891 -12.805 -23.016 1 95.88 221 HIS A CA 1
ATOM 1666 C C . HIS A 1 221 ? 1.974 -13.828 -22.688 1 95.88 221 HIS A C 1
ATOM 1668 O O . HIS A 1 221 ? 3.059 -13.469 -22.234 1 95.88 221 HIS A O 1
ATOM 1674 N N . LEU A 1 222 ? 1.679 -15.07 -22.953 1 95.25 222 LEU A N 1
ATOM 1675 C CA . LEU A 1 222 ? 2.582 -16.172 -22.609 1 95.25 222 LEU A CA 1
ATOM 1676 C C . LEU A 1 222 ? 3.484 -16.516 -23.781 1 95.25 222 LEU A C 1
ATOM 1678 O O . LEU A 1 222 ? 3.123 -16.281 -24.938 1 95.25 222 LEU A O 1
ATOM 1682 N N . THR A 1 223 ? 4.629 -17 -23.484 1 94.06 223 THR A N 1
ATOM 1683 C CA . THR A 1 223 ? 5.605 -17.469 -24.453 1 94.06 223 THR A CA 1
ATOM 1684 C C . THR A 1 223 ? 6.355 -18.688 -23.938 1 94.06 223 THR A C 1
ATOM 1686 O O . THR A 1 223 ? 6.426 -18.906 -22.719 1 94.06 223 THR A O 1
ATOM 1689 N N . PRO A 1 224 ? 6.781 -19.594 -24.859 1 92.31 224 PRO A N 1
ATOM 1690 C CA . PRO A 1 224 ? 7.617 -20.703 -24.391 1 92.31 224 PRO A CA 1
ATOM 1691 C C . PRO A 1 224 ? 8.867 -20.219 -23.656 1 92.31 224 PRO A C 1
ATOM 1693 O O . PRO A 1 224 ? 9.438 -19.188 -24 1 92.31 224 PRO A O 1
ATOM 1696 N N . ALA A 1 225 ? 9.195 -20.938 -22.625 1 90.38 225 ALA A N 1
ATOM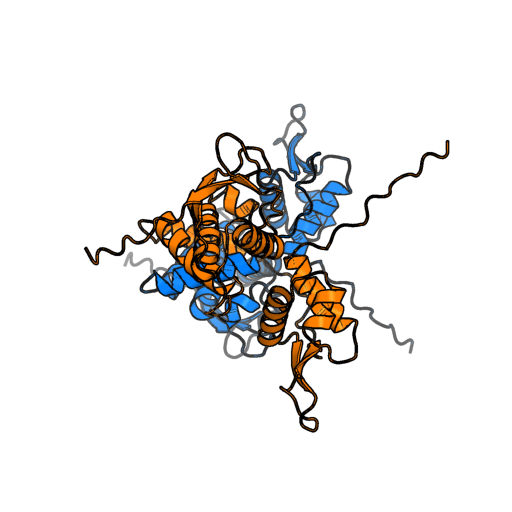 1697 C CA . ALA A 1 225 ? 10.383 -20.562 -21.859 1 90.38 225 ALA A CA 1
ATOM 1698 C C . ALA A 1 225 ? 11.648 -20.781 -22.688 1 90.38 225 ALA A C 1
ATOM 1700 O O . ALA A 1 225 ? 11.742 -21.719 -23.469 1 90.38 225 ALA A O 1
ATOM 1701 N N . GLU A 1 226 ? 12.445 -19.703 -22.953 1 72.5 226 GLU A N 1
ATOM 1702 C CA . GLU A 1 226 ? 13.688 -19.906 -23.703 1 72.5 226 GLU A CA 1
ATOM 1703 C C . GLU A 1 226 ? 14.492 -21.062 -23.141 1 72.5 226 GLU A C 1
ATOM 1705 O O . GLU A 1 226 ? 14.688 -21.156 -21.922 1 72.5 226 GLU A O 1
ATOM 1710 N N . GLN A 1 227 ? 14.359 -22.203 -23.641 1 55 227 GLN A N 1
ATOM 1711 C CA . GLN A 1 227 ? 15.188 -23.359 -23.281 1 55 227 GLN A CA 1
ATOM 1712 C C . GLN A 1 227 ? 16.641 -22.938 -23.109 1 55 227 GLN A C 1
ATOM 1714 O O . GLN A 1 227 ? 17.188 -22.188 -23.906 1 55 227 GLN A O 1
ATOM 1719 N N . GLN A 1 228 ? 17 -22.5 -21.953 1 45.88 228 GLN A N 1
ATOM 1720 C CA . GLN A 1 228 ? 18.453 -22.484 -21.844 1 45.88 228 GLN A CA 1
ATOM 1721 C C . GLN A 1 228 ? 19.078 -23.594 -22.688 1 45.88 228 GLN A C 1
ATOM 1723 O O . GLN A 1 228 ? 18.859 -24.781 -22.438 1 45.88 228 GLN A O 1
ATOM 1728 N N . ALA A 1 229 ? 19.344 -23.469 -23.953 1 40.38 229 ALA A N 1
ATOM 1729 C CA . ALA A 1 229 ? 20.188 -24.328 -24.781 1 40.38 229 ALA A CA 1
ATOM 1730 C C . ALA A 1 229 ? 21.359 -24.891 -23.969 1 40.38 229 ALA A C 1
ATOM 1732 O O . ALA A 1 229 ? 22.047 -24.141 -23.266 1 40.38 229 ALA A O 1
ATOM 1733 N N . ASP A 1 230 ? 21.266 -26.047 -23.438 1 38.5 230 ASP A N 1
ATOM 1734 C CA . ASP A 1 230 ? 22.469 -26.844 -23.203 1 38.5 230 ASP A CA 1
ATOM 1735 C C . ASP A 1 230 ? 23.531 -26.562 -24.25 1 38.5 230 ASP A C 1
ATOM 1737 O O . ASP A 1 230 ? 23.406 -26.969 -25.406 1 38.5 230 ASP A O 1
ATOM 1741 N N . ARG A 1 231 ? 23.844 -25.312 -24.516 1 37.41 231 ARG A N 1
ATOM 1742 C CA . ARG A 1 231 ? 25.062 -25.172 -25.312 1 37.41 231 ARG A CA 1
ATOM 1743 C C . ARG A 1 231 ? 26.125 -26.156 -24.859 1 37.41 231 ARG A C 1
ATOM 1745 O O . ARG A 1 231 ? 27.047 -25.781 -24.125 1 37.41 231 ARG A O 1
ATOM 1752 N N . ILE A 1 232 ? 25.844 -27.125 -24.156 1 32.31 232 ILE A N 1
ATOM 1753 C CA . ILE A 1 232 ? 26.953 -28.078 -24.234 1 32.31 232 ILE A CA 1
ATOM 1754 C C . ILE A 1 232 ? 27.078 -28.609 -25.672 1 32.31 232 ILE A C 1
ATOM 1756 O O . ILE A 1 232 ? 26.312 -29.484 -26.078 1 32.31 232 ILE A O 1
ATOM 1760 N N . ALA A 1 233 ? 26.688 -27.844 -26.828 1 30.2 233 ALA A N 1
ATOM 1761 C CA . ALA A 1 233 ? 27.391 -28.406 -27.984 1 30.2 233 ALA A CA 1
ATOM 1762 C C . ALA A 1 233 ? 28.844 -27.953 -28.016 1 30.2 233 ALA A C 1
ATOM 1764 O O . ALA A 1 233 ? 29.141 -26.781 -27.734 1 30.2 233 ALA A O 1
ATOM 1765 N N . MET B 1 1 ? -27.844 7.266 42.75 1 27.27 1 MET B N 1
ATOM 1766 C CA . MET B 1 1 ? -26.984 7.98 41.812 1 27.27 1 MET B CA 1
ATOM 1767 C C . MET B 1 1 ? -26.734 7.148 40.562 1 27.27 1 MET B C 1
ATOM 1769 O O . MET B 1 1 ? -26.266 6.016 40.656 1 27.27 1 MET B O 1
ATOM 1773 N N . SER B 1 2 ? -27.516 7.297 39.5 1 29.58 2 SER B N 1
ATOM 1774 C CA . SER B 1 2 ? -27.766 6.484 38.312 1 29.58 2 SER B CA 1
ATOM 1775 C C . SER B 1 2 ? -26.531 6.383 37.406 1 29.58 2 SER B C 1
ATOM 1777 O O . SER B 1 2 ? -25.875 7.391 37.156 1 29.58 2 SER B O 1
ATOM 1779 N N . GLU B 1 3 ? -25.766 5.297 37.438 1 27.53 3 GLU B N 1
ATOM 1780 C CA . GLU B 1 3 ? -24.484 4.992 36.781 1 27.53 3 GLU B CA 1
ATOM 1781 C C . GLU B 1 3 ? -24.562 5.148 35.281 1 27.53 3 GLU B C 1
ATOM 1783 O O . GLU B 1 3 ? -25.25 4.375 34.594 1 27.53 3 GLU B O 1
ATOM 1788 N N . GLN B 1 4 ? -24.578 6.406 34.719 1 28.67 4 GLN B N 1
ATOM 1789 C CA . GLN B 1 4 ? -24.641 6.766 33.281 1 28.67 4 GLN B CA 1
ATOM 1790 C C . GLN B 1 4 ? -23.531 6.082 32.5 1 28.67 4 GLN B C 1
ATOM 1792 O O . GLN B 1 4 ? -22.344 6.309 32.781 1 28.67 4 GLN B O 1
ATOM 1797 N N . THR B 1 5 ? -23.703 4.871 32.062 1 28.08 5 THR B N 1
ATOM 1798 C CA . THR B 1 5 ? -22.812 4.039 31.25 1 28.08 5 THR B CA 1
ATOM 1799 C C . THR B 1 5 ? -22.359 4.789 30.016 1 28.08 5 THR B C 1
ATOM 1801 O O . THR B 1 5 ? -23.172 5.117 29.141 1 28.08 5 THR B O 1
ATOM 1804 N N . LEU B 1 6 ? -21.375 5.695 30.109 1 27.36 6 LEU B N 1
ATOM 1805 C CA . LEU B 1 6 ? -20.766 6.516 29.078 1 27.36 6 LEU B CA 1
ATOM 1806 C C . LEU B 1 6 ? -20.328 5.66 27.891 1 27.36 6 LEU B C 1
ATOM 1808 O O . LEU B 1 6 ? -19.422 4.836 28.016 1 27.36 6 LEU B O 1
ATOM 1812 N N . HIS B 1 7 ? -21.219 5.129 27.109 1 28.53 7 HIS B N 1
ATOM 1813 C CA . HIS B 1 7 ? -20.953 4.41 25.859 1 28.53 7 HIS B CA 1
ATOM 1814 C C . HIS B 1 7 ? -20.047 5.219 24.938 1 28.53 7 HIS B C 1
ATOM 1816 O O . HIS B 1 7 ? -20.312 6.387 24.656 1 28.53 7 HIS B O 1
ATOM 1822 N N . ASP B 1 8 ? -18.781 5.043 25 1 27.05 8 ASP B N 1
ATOM 1823 C CA . ASP B 1 8 ? -17.797 5.707 24.172 1 27.05 8 ASP B CA 1
ATOM 1824 C C . ASP B 1 8 ? -18.203 5.68 22.703 1 27.05 8 ASP B C 1
ATOM 1826 O O . ASP B 1 8 ? -18.625 4.641 22.188 1 27.05 8 ASP B O 1
ATOM 1830 N N . PRO B 1 9 ? -18.609 6.75 22.047 1 27.98 9 PRO B N 1
ATOM 1831 C CA . PRO B 1 9 ? -19.109 6.809 20.672 1 27.98 9 PRO B CA 1
ATOM 1832 C C . PRO B 1 9 ? -18.172 6.125 19.688 1 27.98 9 PRO B C 1
ATOM 1834 O O . PRO B 1 9 ? -16.969 6.027 19.922 1 27.98 9 PRO B O 1
ATOM 1837 N N . ALA B 1 10 ? -18.594 5.195 18.875 1 32.5 10 ALA B N 1
ATOM 1838 C CA . ALA B 1 10 ? -17.984 4.477 17.766 1 32.5 10 ALA B CA 1
ATOM 1839 C C . ALA B 1 10 ? -17.062 5.395 16.953 1 32.5 10 ALA B C 1
ATOM 1841 O O . ALA B 1 10 ? -17.484 6.457 16.5 1 32.5 10 ALA B O 1
ATOM 1842 N N . GLY B 1 11 ? -15.719 5.672 17.297 1 30.23 11 GLY B N 1
ATOM 1843 C CA . GLY B 1 11 ? -14.734 6.559 16.688 1 30.23 11 GLY B CA 1
ATOM 1844 C C . GLY B 1 11 ? -14.703 6.477 15.172 1 30.23 11 GLY B C 1
ATOM 1845 O O . GLY B 1 11 ? -15.242 5.535 14.586 1 30.23 11 GLY B O 1
ATOM 1846 N N . PRO B 1 12 ? -14.266 7.621 14.391 1 31.58 12 PRO B N 1
ATOM 1847 C CA . PRO B 1 12 ? -14.336 7.781 12.93 1 31.58 12 PRO B CA 1
ATOM 1848 C C . PRO B 1 12 ? -13.594 6.68 12.18 1 31.58 12 PRO B C 1
ATOM 1850 O O . PRO B 1 12 ? -12.633 6.109 12.703 1 31.58 12 PRO B O 1
ATOM 1853 N N . PRO B 1 13 ? -14.117 6.031 11.219 1 32.72 13 PRO B N 1
ATOM 1854 C CA . PRO B 1 13 ? -13.578 4.906 10.453 1 32.72 13 PRO B CA 1
ATOM 1855 C C . PRO B 1 13 ? -12.195 5.199 9.867 1 32.72 13 PRO B C 1
ATOM 1857 O O . PRO B 1 13 ? -11.844 6.363 9.656 1 32.72 13 PRO B O 1
ATOM 1860 N N . ALA B 1 14 ? -11.156 4.43 9.891 1 32.72 14 ALA B N 1
ATOM 1861 C CA . ALA B 1 14 ? -9.75 4.445 9.5 1 32.72 14 ALA B CA 1
ATOM 1862 C C . ALA B 1 14 ? -9.586 4.953 8.07 1 32.72 14 ALA B C 1
ATOM 1864 O O . ALA B 1 14 ? -10.492 4.816 7.25 1 32.72 14 ALA B O 1
ATOM 1865 N N . VAL B 1 15 ? -8.594 5.621 7.641 1 34.78 15 VAL B N 1
ATOM 1866 C CA . VAL B 1 15 ? -8.344 6.406 6.438 1 34.78 15 VAL B CA 1
ATOM 1867 C C . VAL B 1 15 ? -8.586 5.551 5.199 1 34.78 15 VAL B C 1
ATOM 1869 O O . VAL B 1 15 ? -9.195 6.012 4.227 1 34.78 15 VAL B O 1
ATOM 1872 N N . GLY B 1 16 ? -7.902 4.398 4.891 1 40.97 16 GLY B N 1
ATOM 1873 C CA . GLY B 1 16 ? -8.359 3.479 3.863 1 40.97 16 GLY B CA 1
ATOM 1874 C C . GLY B 1 16 ? -9.852 3.199 3.936 1 40.97 16 GLY B C 1
ATOM 1875 O O . GLY B 1 16 ? -10.508 3.035 2.904 1 40.97 16 GLY B O 1
ATOM 1876 N N . GLU B 1 17 ? -10.156 3.246 5.133 1 50.31 17 GLU B N 1
ATOM 1877 C CA . GLU B 1 17 ? -11.562 3.236 5.543 1 50.31 17 GLU B CA 1
ATOM 1878 C C . GLU B 1 17 ? -12.234 4.574 5.254 1 50.31 17 GLU B C 1
ATOM 1880 O O . GLU B 1 17 ? -13.406 4.617 4.879 1 50.31 17 GLU B O 1
ATOM 1885 N N . SER B 1 18 ? -11.156 5.496 5.055 1 58.28 18 SER B N 1
ATOM 1886 C CA . SER B 1 18 ? -11.758 6.809 4.836 1 58.28 18 SER B CA 1
ATOM 1887 C C . SER B 1 18 ? -12.172 6.992 3.381 1 58.28 18 SER B C 1
ATOM 1889 O O . SER B 1 18 ? -13.289 7.434 3.098 1 58.28 18 SER B O 1
ATOM 1891 N N . ARG B 1 19 ? -11.133 6.621 2.436 1 63.19 19 ARG B N 1
ATOM 1892 C CA . ARG B 1 19 ? -11.539 6.738 1.039 1 63.19 19 ARG B CA 1
ATOM 1893 C C . ARG B 1 19 ? -12.734 5.836 0.739 1 63.19 19 ARG B C 1
ATOM 1895 O O . ARG B 1 19 ? -13.688 6.258 0.081 1 63.19 19 ARG B O 1
ATOM 1902 N N . ALA B 1 20 ? -12.484 4.637 1.223 1 65.5 20 ALA B N 1
ATOM 1903 C CA . ALA B 1 20 ? -13.609 3.717 1.069 1 65.5 20 ALA B CA 1
ATOM 1904 C C . ALA B 1 20 ? -14.875 4.285 1.704 1 65.5 20 ALA B C 1
ATOM 1906 O O . ALA B 1 20 ? -15.969 4.164 1.146 1 65.5 20 ALA B O 1
ATOM 1907 N N . HIS B 1 21 ? -14.578 4.895 2.771 1 72.19 21 HIS B N 1
ATOM 1908 C CA . HIS B 1 21 ? -15.711 5.516 3.441 1 72.19 21 HIS B CA 1
ATOM 1909 C C . HIS B 1 21 ? -16.281 6.668 2.613 1 72.19 21 HIS B C 1
ATOM 1911 O O . HIS B 1 21 ? -17.5 6.809 2.488 1 72.19 21 HIS B O 1
ATOM 1917 N N . VAL B 1 22 ? -15.398 7.531 2.031 1 80.25 22 VAL B N 1
ATOM 1918 C CA . VAL B 1 22 ? -15.836 8.609 1.157 1 80.25 22 VAL B CA 1
ATOM 1919 C C . VAL B 1 22 ? -16.609 8.031 -0.028 1 80.25 22 VAL B C 1
ATOM 1921 O O . VAL B 1 22 ? -17.672 8.547 -0.392 1 80.25 22 VAL B O 1
ATOM 1924 N N . LEU B 1 23 ? -16.094 6.965 -0.529 1 77.81 23 LEU B N 1
ATOM 1925 C CA . LEU B 1 23 ? -16.766 6.336 -1.662 1 77.81 23 LEU B CA 1
ATOM 1926 C C . LEU B 1 23 ? -18.125 5.781 -1.249 1 77.81 23 LEU B C 1
ATOM 1928 O O . LEU B 1 23 ? -19.109 5.918 -1.981 1 77.81 23 LEU B O 1
ATOM 1932 N N . ASP B 1 24 ? -18.141 5.176 -0.103 1 73.56 24 ASP B N 1
ATOM 1933 C CA . ASP B 1 24 ? -19.406 4.645 0.401 1 73.56 24 ASP B CA 1
ATOM 1934 C C . ASP B 1 24 ? -20.438 5.754 0.555 1 73.56 24 ASP B C 1
ATOM 1936 O O . ASP B 1 24 ? -21.609 5.57 0.205 1 73.56 24 ASP B O 1
ATOM 1940 N N . VAL B 1 25 ? -20 6.84 1.09 1 78.88 25 VAL B N 1
ATOM 1941 C CA . VAL B 1 25 ? -20.891 7.98 1.269 1 78.88 25 VAL B CA 1
ATOM 1942 C C . VAL B 1 25 ? -21.375 8.477 -0.092 1 78.88 25 VAL B C 1
ATOM 1944 O O . VAL B 1 25 ? -22.562 8.766 -0.264 1 78.88 25 VAL B O 1
ATOM 1947 N N . LEU B 1 26 ? -20.438 8.531 -1.049 1 81.44 26 LEU B N 1
ATOM 1948 C CA . LEU B 1 26 ? -20.828 8.953 -2.389 1 81.44 26 LEU B CA 1
ATOM 1949 C C . LEU B 1 26 ? -21.859 7.992 -2.984 1 81.44 26 LEU B C 1
ATOM 1951 O O . LEU B 1 26 ? -22.844 8.43 -3.596 1 81.44 26 LEU B O 1
ATOM 1955 N N . ARG B 1 27 ? -21.609 6.73 -2.744 1 77.5 27 ARG B N 1
ATOM 1956 C CA . ARG B 1 27 ? -22.5 5.719 -3.303 1 77.5 27 ARG B CA 1
ATOM 1957 C C . ARG B 1 27 ? -23.859 5.758 -2.627 1 77.5 27 ARG B C 1
ATOM 1959 O O . ARG B 1 27 ? -24.875 5.453 -3.252 1 77.5 27 ARG B O 1
ATOM 1966 N N . ALA B 1 28 ? -23.875 6.133 -1.435 1 74.12 28 ALA B N 1
ATOM 1967 C CA . ALA B 1 28 ? -25.109 6.168 -0.661 1 74.12 28 ALA B CA 1
ATOM 1968 C C . ALA B 1 28 ? -25.891 7.445 -0.94 1 74.12 28 ALA B C 1
ATOM 1970 O O . ALA B 1 28 ? -27.047 7.562 -0.546 1 74.12 28 ALA B O 1
ATOM 1971 N N . THR B 1 29 ? -25.188 8.383 -1.566 1 72.31 29 THR B N 1
ATOM 1972 C CA . THR B 1 29 ? -25.828 9.664 -1.841 1 72.31 29 THR B CA 1
ATOM 1973 C C . THR B 1 29 ? -26.141 9.805 -3.328 1 72.31 29 THR B C 1
ATOM 1975 O O . THR B 1 29 ? -25.234 9.953 -4.148 1 72.31 29 THR B O 1
ATOM 1978 N N . PRO B 1 30 ? -27.344 9.625 -3.721 1 72.06 30 PRO B N 1
ATOM 1979 C CA . PRO B 1 30 ? -27.703 9.672 -5.141 1 72.06 30 PRO B CA 1
ATOM 1980 C C . PRO B 1 30 ? -27.391 11.016 -5.785 1 72.06 30 PRO B C 1
ATOM 1982 O O . PRO B 1 30 ? -27.016 11.07 -6.961 1 72.06 30 PRO B O 1
ATOM 1985 N N . GLU B 1 31 ? -27.391 12.062 -5.016 1 79.62 31 GLU B N 1
ATOM 1986 C CA . GLU B 1 31 ? -27.141 13.383 -5.578 1 79.62 31 GLU B CA 1
ATOM 1987 C C . GLU B 1 31 ? -25.656 13.742 -5.531 1 79.62 31 GLU B C 1
ATOM 1989 O O . GLU B 1 31 ? -24.906 13.188 -4.73 1 79.62 31 GLU B O 1
ATOM 1994 N N . ALA B 1 32 ? -25.219 14.523 -6.5 1 86.25 32 ALA B N 1
ATOM 1995 C CA . ALA B 1 32 ? -23.859 15.062 -6.465 1 86.25 32 ALA B CA 1
ATOM 1996 C C . ALA B 1 32 ? -23.641 15.898 -5.211 1 86.25 32 ALA B C 1
ATOM 1998 O O . ALA B 1 32 ? -24.516 16.656 -4.797 1 86.25 32 ALA B O 1
ATOM 1999 N N . VAL B 1 33 ? -22.453 15.672 -4.555 1 87.31 33 VAL B N 1
ATOM 2000 C CA . VAL B 1 33 ? -22.203 16.328 -3.275 1 87.31 33 VAL B CA 1
ATOM 2001 C C . VAL B 1 33 ? -20.859 17.062 -3.33 1 87.31 33 VAL B C 1
ATOM 2003 O O . VAL B 1 33 ? -19.938 16.625 -4.004 1 87.31 33 VAL B O 1
ATOM 2006 N N . GLY B 1 34 ? -20.781 18.219 -2.676 1 88.5 34 GLY B N 1
ATOM 2007 C CA . GLY B 1 34 ? -19.547 19 -2.609 1 88.5 34 GLY B CA 1
ATOM 2008 C C . GLY B 1 34 ? -18.578 18.484 -1.562 1 88.5 34 GLY B C 1
ATOM 2009 O O . GLY B 1 34 ? -18.922 17.625 -0.757 1 88.5 34 GLY B O 1
ATOM 2010 N N . VAL B 1 35 ? -17.391 19.031 -1.614 1 87.19 35 VAL B N 1
ATOM 2011 C CA . VAL B 1 35 ? -16.297 18.641 -0.728 1 87.19 35 VAL B CA 1
ATOM 2012 C C . VAL B 1 35 ? -16.703 18.859 0.727 1 87.19 35 VAL B C 1
ATOM 2014 O O . VAL B 1 35 ? -16.438 18.016 1.587 1 87.19 35 VAL B O 1
ATOM 2017 N N . ARG B 1 36 ? -17.359 19.938 1.032 1 82.44 36 ARG B N 1
ATOM 2018 C CA . ARG B 1 36 ? -17.75 20.281 2.4 1 82.44 36 ARG B CA 1
ATOM 2019 C C . ARG B 1 36 ? -18.703 19.234 2.963 1 82.44 36 ARG B C 1
ATOM 2021 O O . ARG B 1 36 ? -18.594 18.828 4.121 1 82.44 36 ARG B O 1
ATOM 2028 N N . GLU B 1 37 ? -19.688 18.891 2.193 1 83.75 37 GLU B N 1
ATOM 2029 C CA . GLU B 1 37 ? -20.672 17.906 2.611 1 83.75 37 GLU B CA 1
ATOM 2030 C C . GLU B 1 37 ? -20.016 16.547 2.873 1 83.75 37 GLU B C 1
ATOM 2032 O O . GLU B 1 37 ? -20.328 15.875 3.857 1 83.75 37 GLU B O 1
ATOM 2037 N N . ILE B 1 38 ? -19.094 16.125 1.989 1 86.31 38 ILE B N 1
ATOM 2038 C CA . ILE B 1 38 ? -18.375 14.867 2.145 1 86.31 38 ILE B CA 1
ATOM 2039 C C . ILE B 1 38 ? -17.531 14.914 3.412 1 86.31 38 ILE B C 1
ATOM 2041 O O . ILE B 1 38 ? -17.484 13.945 4.168 1 86.31 38 ILE B O 1
ATOM 2045 N N . ALA B 1 39 ? -16.938 16.047 3.619 1 81.25 39 ALA B N 1
ATOM 2046 C CA . ALA B 1 39 ? -16.125 16.234 4.82 1 81.25 39 ALA B CA 1
ATOM 2047 C C . ALA B 1 39 ? -16.969 16.078 6.082 1 81.25 39 ALA B C 1
ATOM 2049 O O . ALA B 1 39 ? -16.562 15.391 7.023 1 81.25 39 ALA B O 1
ATOM 2050 N N . GLU B 1 40 ? -18.141 16.641 6.066 1 80.25 40 GLU B N 1
ATOM 2051 C CA . GLU B 1 40 ? -19.047 16.562 7.207 1 80.25 40 GLU B CA 1
ATOM 2052 C C . GLU B 1 40 ? -19.516 15.133 7.457 1 80.25 40 GLU B C 1
ATOM 2054 O O . GLU B 1 40 ? -19.531 14.672 8.602 1 80.25 40 GLU B O 1
ATOM 2059 N N . GLN B 1 41 ? -19.875 14.461 6.426 1 79 41 GLN B N 1
ATOM 2060 C CA . GLN B 1 41 ? -20.438 13.109 6.539 1 79 41 GLN B CA 1
ATOM 2061 C C . GLN B 1 41 ? -19.359 12.109 6.957 1 79 41 GLN B C 1
ATOM 2063 O O . GLN B 1 41 ? -19.656 11.125 7.633 1 79 41 GLN B O 1
ATOM 2068 N N . THR B 1 42 ? -18.172 12.344 6.57 1 77.44 42 THR B N 1
ATOM 2069 C CA . THR B 1 42 ? -17.125 11.367 6.809 1 77.44 42 THR B CA 1
ATOM 2070 C C . THR B 1 42 ? -16.297 11.75 8.039 1 77.44 42 THR B C 1
ATOM 2072 O O . THR B 1 42 ? -15.516 10.938 8.539 1 77.44 42 THR B O 1
ATOM 2075 N N . GLY B 1 43 ? -16.359 13.062 8.469 1 75.12 43 GLY B N 1
ATOM 2076 C CA . GLY B 1 43 ? -15.562 13.562 9.578 1 75.12 43 GLY B CA 1
ATOM 2077 C C . GLY B 1 43 ? -14.141 13.922 9.172 1 75.12 43 GLY B C 1
ATOM 2078 O O . GLY B 1 43 ? -13.289 14.141 10.031 1 75.12 43 GLY B O 1
ATOM 2079 N N . LEU B 1 44 ? -13.836 13.969 7.926 1 73.62 44 LEU B N 1
ATOM 2080 C CA . LEU B 1 44 ? -12.539 14.352 7.383 1 73.62 44 LEU B CA 1
ATOM 2081 C C . LEU B 1 44 ? -12.445 15.867 7.215 1 73.62 44 LEU B C 1
ATOM 2083 O O . LEU B 1 44 ? -13.461 16.547 7.082 1 73.62 44 LEU B O 1
ATOM 2087 N N . HIS B 1 45 ? -11.141 16.281 7.309 1 75.12 45 HIS B N 1
ATOM 2088 C CA . HIS B 1 45 ? -10.922 17.656 6.863 1 75.12 45 HIS B CA 1
ATOM 2089 C C . HIS B 1 45 ? -11.219 17.812 5.375 1 75.12 45 HIS B C 1
ATOM 2091 O O . HIS B 1 45 ? -10.984 16.891 4.594 1 75.12 45 HIS B O 1
ATOM 2097 N N . SER B 1 46 ? -11.633 19.062 5.031 1 80.56 46 SER B N 1
ATOM 2098 C CA . SER B 1 46 ? -12.047 19.328 3.658 1 80.56 46 SER B CA 1
ATOM 2099 C C . SER B 1 46 ? -10.914 19.031 2.678 1 80.56 46 SER B C 1
ATOM 2101 O O . SER B 1 46 ? -11.148 18.516 1.587 1 80.56 46 SER B O 1
ATOM 2103 N N . ASN B 1 47 ? -9.695 19.281 3.066 1 71.94 47 ASN B N 1
ATOM 2104 C CA . ASN B 1 47 ? -8.555 19.047 2.186 1 71.94 47 ASN B CA 1
ATOM 2105 C C . ASN B 1 47 ? -8.297 17.562 2.004 1 71.94 47 ASN B C 1
ATOM 2107 O O . ASN B 1 47 ? -7.984 17.109 0.899 1 71.94 47 ASN B O 1
ATOM 2111 N N . THR B 1 48 ? -8.422 16.906 3.057 1 69.44 48 THR B N 1
ATOM 2112 C CA . THR B 1 48 ? -8.258 15.461 2.969 1 69.44 48 THR B CA 1
ATOM 2113 C C . THR B 1 48 ? -9.375 14.844 2.139 1 69.44 48 THR B C 1
ATOM 2115 O O . THR B 1 48 ? -9.125 13.969 1.301 1 69.44 48 THR B O 1
ATOM 2118 N N . ALA B 1 49 ? -10.57 15.297 2.447 1 80.06 49 ALA B N 1
ATOM 2119 C CA . ALA B 1 49 ? -11.703 14.852 1.648 1 80.06 49 ALA B CA 1
ATOM 2120 C C . ALA B 1 49 ? -11.477 15.125 0.165 1 80.06 49 ALA B C 1
ATOM 2122 O O . ALA B 1 49 ? -11.727 14.258 -0.678 1 80.06 49 ALA B O 1
ATOM 2123 N N . ARG B 1 50 ? -10.977 16.297 -0.134 1 79 50 ARG B N 1
ATOM 2124 C CA . ARG B 1 50 ? -10.695 16.656 -1.518 1 79 50 ARG B CA 1
ATOM 2125 C C . ARG B 1 50 ? -9.656 15.727 -2.129 1 79 50 ARG B C 1
ATOM 2127 O O . ARG B 1 50 ? -9.789 15.297 -3.277 1 79 50 ARG B O 1
ATOM 2134 N N . PHE B 1 51 ? -8.695 15.398 -1.36 1 75.81 51 PHE B N 1
ATOM 2135 C CA . PHE B 1 51 ? -7.668 14.477 -1.822 1 75.81 51 PHE B CA 1
ATOM 2136 C C . PHE B 1 51 ? -8.273 13.133 -2.203 1 75.81 51 PHE B C 1
ATOM 2138 O O . PHE B 1 51 ? -8.016 12.617 -3.291 1 75.81 51 PHE B O 1
ATOM 2145 N N . HIS B 1 52 ? -9.047 12.656 -1.296 1 78.81 52 HIS B N 1
ATOM 2146 C CA . HIS B 1 52 ? -9.68 11.367 -1.568 1 78.81 52 HIS B CA 1
ATOM 2147 C C . HIS B 1 52 ? -10.609 11.453 -2.771 1 78.81 52 HIS B C 1
ATOM 2149 O O . HIS B 1 52 ? -10.641 10.547 -3.607 1 78.81 52 HIS B O 1
ATOM 2155 N N . LEU B 1 53 ? -11.414 12.531 -2.832 1 83.31 53 LEU B N 1
ATOM 2156 C CA . LEU B 1 53 ? -12.336 12.719 -3.949 1 83.31 53 LEU B CA 1
ATOM 2157 C C . LEU B 1 53 ? -11.578 12.812 -5.27 1 83.31 53 LEU B C 1
ATOM 2159 O O . LEU B 1 53 ? -11.969 12.195 -6.262 1 83.31 53 LEU B O 1
ATOM 2163 N N . ASP B 1 54 ? -10.492 13.531 -5.215 1 79.25 54 ASP B N 1
ATOM 2164 C CA . ASP B 1 54 ? -9.672 13.648 -6.414 1 79.25 54 ASP B CA 1
ATOM 2165 C C . ASP B 1 54 ? -9.086 12.289 -6.805 1 79.25 54 ASP B C 1
ATOM 2167 O O . ASP B 1 54 ? -9.031 11.953 -7.992 1 79.25 54 ASP B O 1
ATOM 2171 N N . THR B 1 55 ? -8.742 11.602 -5.848 1 70.31 55 THR B N 1
ATOM 2172 C CA . THR B 1 55 ? -8.227 10.258 -6.09 1 70.31 55 THR B CA 1
ATOM 2173 C C . THR B 1 55 ? -9.312 9.367 -6.688 1 70.31 55 THR B C 1
ATOM 2175 O O . THR B 1 55 ? -9.062 8.648 -7.66 1 70.31 55 THR B O 1
ATOM 2178 N N . LEU B 1 56 ? -10.539 9.453 -6.113 1 74.44 56 LEU B N 1
ATOM 2179 C CA . LEU B 1 56 ? -11.656 8.641 -6.582 1 74.44 56 LEU B CA 1
ATOM 2180 C C . LEU B 1 56 ? -12.023 9 -8.016 1 74.44 56 LEU B C 1
ATOM 2182 O O . LEU B 1 56 ? -12.391 8.125 -8.812 1 74.44 56 LEU B O 1
ATOM 2186 N N . VAL B 1 57 ? -11.891 10.258 -8.289 1 75.69 57 VAL B N 1
ATOM 2187 C CA . VAL B 1 57 ? -12.164 10.703 -9.648 1 75.69 57 VAL B CA 1
ATOM 2188 C C . VAL B 1 57 ? -11.102 10.148 -10.594 1 75.69 57 VAL B C 1
ATOM 2190 O O . VAL B 1 57 ? -11.43 9.609 -11.656 1 75.69 57 VAL B O 1
ATOM 2193 N N . LYS B 1 58 ? -9.977 10.188 -10.141 1 66.31 58 LYS B N 1
ATOM 2194 C CA . LYS B 1 58 ? -8.875 9.656 -10.938 1 66.31 58 LYS B CA 1
ATOM 2195 C C . LYS B 1 58 ? -9.023 8.156 -11.141 1 66.31 58 LYS B C 1
ATOM 2197 O O . LYS B 1 58 ? -8.68 7.629 -12.203 1 66.31 58 LYS B O 1
ATOM 2202 N N . GLU B 1 59 ? -9.609 7.598 -10.133 1 62.44 59 GLU B N 1
ATOM 2203 C CA . GLU B 1 59 ? -9.781 6.148 -10.164 1 62.44 59 GLU B CA 1
ATOM 2204 C C . GLU B 1 59 ? -11.031 5.754 -10.938 1 62.44 59 GLU B C 1
ATOM 2206 O O . GLU B 1 59 ? -11.328 4.566 -11.086 1 62.44 59 GLU B O 1
ATOM 2211 N N . GLY B 1 60 ? -11.781 6.707 -11.352 1 68.19 60 GLY B N 1
ATOM 2212 C CA . GLY B 1 60 ? -13.008 6.465 -12.094 1 68.19 60 GLY B CA 1
ATOM 2213 C C . GLY B 1 60 ? -14.156 6.023 -11.211 1 68.19 60 GLY B C 1
ATOM 2214 O O . GLY B 1 60 ? -15.172 5.523 -11.703 1 68.19 60 GLY B O 1
ATOM 2215 N N . LEU B 1 61 ? -13.945 6.156 -9.891 1 71.38 61 LEU B N 1
ATOM 2216 C CA . LEU B 1 61 ? -14.977 5.719 -8.953 1 71.38 61 LEU B CA 1
ATOM 2217 C C . LEU B 1 61 ? -15.914 6.867 -8.602 1 71.38 61 LEU B C 1
ATOM 2219 O O . LEU B 1 61 ? -16.984 6.648 -8.031 1 71.38 61 LEU B O 1
ATOM 2223 N N . ALA B 1 62 ? -15.469 8.062 -8.922 1 80.62 62 ALA B N 1
ATOM 2224 C CA . ALA B 1 62 ? -16.297 9.258 -8.742 1 80.62 62 ALA B CA 1
ATOM 2225 C C . ALA B 1 62 ? -16.188 10.188 -9.945 1 80.62 62 ALA B C 1
ATOM 2227 O O . ALA B 1 62 ? -15.25 10.086 -10.734 1 80.62 62 ALA B O 1
ATOM 2228 N N . GLU B 1 63 ? -17.203 10.836 -10.227 1 84.12 63 GLU B N 1
ATOM 2229 C CA . GLU B 1 63 ? -17.25 11.867 -11.258 1 84.12 63 GLU B CA 1
ATOM 2230 C C . GLU B 1 63 ? -17.359 13.258 -10.641 1 84.12 63 GLU B C 1
ATOM 2232 O O . GLU B 1 63 ? -18.094 13.445 -9.672 1 84.12 63 GLU B O 1
ATOM 2237 N N . ARG B 1 64 ? -16.5 14.117 -11.195 1 86 64 ARG B N 1
ATOM 2238 C CA . ARG B 1 64 ? -16.531 15.508 -10.758 1 86 64 ARG B CA 1
ATOM 2239 C C . ARG B 1 64 ? -17.312 16.375 -11.742 1 86 64 ARG B C 1
ATOM 2241 O O . ARG B 1 64 ? -17.188 16.203 -12.961 1 86 64 ARG B O 1
ATOM 2248 N N . SER B 1 65 ? -18.234 17.125 -11.281 1 82.44 65 SER B N 1
ATOM 2249 C CA . SER B 1 65 ? -18.953 18.109 -12.094 1 82.44 65 SER B CA 1
ATOM 2250 C C . SER B 1 65 ? -19.016 19.453 -11.391 1 82.44 65 SER B C 1
ATOM 2252 O O . SER B 1 65 ? -18.578 19.594 -10.234 1 82.44 65 SER B O 1
ATOM 2254 N N . THR B 1 66 ? -19.234 20.406 -12.125 1 79.25 66 THR B N 1
ATOM 2255 C CA . THR B 1 66 ? -19.359 21.75 -11.57 1 79.25 66 THR B CA 1
ATOM 2256 C C . THR B 1 66 ? -20.828 22.172 -11.508 1 79.25 66 THR B C 1
ATOM 2258 O O . THR B 1 66 ? -21.594 21.922 -12.438 1 79.25 66 THR B O 1
ATOM 2261 N N . GLU B 1 67 ? -21.219 22.469 -10.328 1 70.56 67 GLU B N 1
ATOM 2262 C CA . GLU B 1 67 ? -22.562 23.016 -10.172 1 70.56 67 GLU B CA 1
ATOM 2263 C C . GLU B 1 67 ? -22.516 24.531 -9.969 1 70.56 67 GLU B C 1
ATOM 2265 O O . GLU B 1 67 ? -21.625 25.047 -9.297 1 70.56 67 GLU B O 1
ATOM 2270 N N . GLY B 1 68 ? -23.578 25.391 -10.594 1 63.22 68 GLY B N 1
ATOM 2271 C CA . GLY B 1 68 ? -23.797 26.828 -10.414 1 63.22 68 GLY B CA 1
ATOM 2272 C C . GLY B 1 68 ? -23.328 27.656 -11.594 1 63.22 68 GLY B C 1
ATOM 2273 O O . GLY B 1 68 ? -23.078 28.844 -11.453 1 63.22 68 GLY B O 1
ATOM 2274 N N . GLY B 1 69 ? -23.047 27.109 -12.844 1 55.72 69 GLY B N 1
ATOM 2275 C CA . GLY B 1 69 ? -22.719 27.984 -13.953 1 55.72 69 GLY B CA 1
ATOM 2276 C C . GLY B 1 69 ? -23.578 29.234 -14.008 1 55.72 69 GLY B C 1
ATOM 2277 O O . GLY B 1 69 ? -23.188 30.25 -14.609 1 55.72 69 GLY B O 1
ATOM 2278 N N . GLY B 1 70 ? -24.75 29.234 -13.516 1 53.34 70 GLY B N 1
ATOM 2279 C CA . GLY B 1 70 ? -25.562 30.406 -13.742 1 53.34 70 GLY B CA 1
ATOM 2280 C C . GLY B 1 70 ? -25.547 31.375 -12.57 1 53.34 70 GLY B C 1
ATOM 2281 O O . GLY B 1 70 ? -26.141 32.469 -12.641 1 53.34 70 GLY B O 1
ATOM 2282 N N . ARG B 1 71 ? -25.188 31.156 -11.453 1 54.56 71 ARG B N 1
ATOM 2283 C CA . ARG B 1 71 ? -25.203 32.125 -10.359 1 54.56 71 ARG B CA 1
ATOM 2284 C C . ARG B 1 71 ? -23.812 32.688 -10.125 1 54.56 71 ARG B C 1
ATOM 2286 O O . ARG B 1 71 ? -22.812 32.062 -10.461 1 54.56 71 ARG B O 1
ATOM 2293 N N . PRO B 1 72 ? -23.75 34.031 -9.695 1 62.16 72 PRO B N 1
ATOM 2294 C CA . PRO B 1 72 ? -22.5 34.688 -9.312 1 62.16 72 PRO B CA 1
ATOM 2295 C C . PRO B 1 72 ? -21.75 33.906 -8.211 1 62.16 72 PRO B C 1
ATOM 2297 O O . PRO B 1 72 ? -22.375 33.438 -7.266 1 62.16 72 PRO B O 1
ATOM 2300 N N . GLY B 1 73 ? -20.484 33.344 -8.508 1 59.47 73 GLY B N 1
ATOM 2301 C CA . GLY B 1 73 ? -19.609 32.688 -7.559 1 59.47 73 GLY B CA 1
ATOM 2302 C C . GLY B 1 73 ? -18.766 31.578 -8.188 1 59.47 73 GLY B C 1
ATOM 2303 O O . GLY B 1 73 ? -18.984 31.219 -9.344 1 59.47 73 GLY B O 1
ATOM 2304 N N . ARG B 1 74 ? -17.75 31.219 -7.598 1 63.41 74 ARG B N 1
ATOM 2305 C CA . ARG B 1 74 ? -16.859 30.172 -8.086 1 63.41 74 ARG B CA 1
ATOM 2306 C C . ARG B 1 74 ? -17.594 28.844 -8.227 1 63.41 74 ARG B C 1
ATOM 2308 O O . ARG B 1 74 ? -18.328 28.453 -7.32 1 63.41 74 ARG B O 1
ATOM 2315 N N . PRO B 1 75 ? -17.719 28.5 -9.352 1 70.19 75 PRO B N 1
ATOM 2316 C CA . PRO B 1 75 ? -18.391 27.219 -9.547 1 70.19 75 PRO B CA 1
ATOM 2317 C C . PRO B 1 75 ? -17.953 26.156 -8.531 1 70.19 75 PRO B C 1
ATOM 2319 O O . PRO B 1 75 ? -16.766 26.109 -8.172 1 70.19 75 PRO B O 1
ATOM 2322 N N . ARG B 1 76 ? -18.875 25.672 -7.879 1 77.62 76 ARG B N 1
ATOM 2323 C CA . ARG B 1 76 ? -18.625 24.672 -6.852 1 77.62 76 ARG B CA 1
ATOM 2324 C C . ARG B 1 76 ? -18.469 23.281 -7.469 1 77.62 76 ARG B C 1
ATOM 2326 O O . ARG B 1 76 ? -19.297 22.859 -8.273 1 77.62 76 ARG B O 1
ATOM 2333 N N . ALA B 1 77 ? -17.281 22.703 -7.203 1 85.94 77 ALA B N 1
ATOM 2334 C CA . ALA B 1 77 ? -17.094 21.328 -7.652 1 85.94 77 ALA B CA 1
ATOM 2335 C C . ALA B 1 77 ? -17.953 20.359 -6.855 1 85.94 77 ALA B C 1
ATOM 2337 O O . ALA B 1 77 ? -18.047 20.453 -5.629 1 85.94 77 ALA B O 1
ATOM 2338 N N . VAL B 1 78 ? -18.797 19.578 -7.566 1 89.06 78 VAL B N 1
ATOM 2339 C CA . VAL B 1 78 ? -19.594 18.531 -6.926 1 89.06 78 VAL B CA 1
ATOM 2340 C C . VAL B 1 78 ? -19.172 17.172 -7.461 1 89.06 78 VAL B C 1
ATOM 2342 O O . VAL B 1 78 ? -18.625 17.062 -8.562 1 89.06 78 VAL B O 1
ATOM 2345 N N . TYR B 1 79 ? -19.375 16.156 -6.625 1 88.69 79 TYR B N 1
ATOM 2346 C CA . TYR B 1 79 ? -18.922 14.797 -6.918 1 88.69 79 TYR B CA 1
ATOM 2347 C C . TYR B 1 79 ? -20.062 13.797 -6.828 1 88.69 79 TYR B C 1
ATOM 2349 O O . TYR B 1 79 ? -2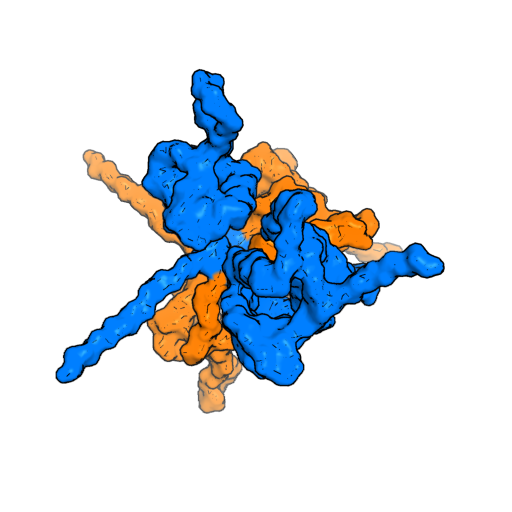0.969 13.961 -6.012 1 88.69 79 TYR B O 1
ATOM 2357 N N . ARG B 1 80 ? -20.078 12.781 -7.672 1 85.75 80 ARG B N 1
ATOM 2358 C CA . ARG B 1 80 ? -20.969 11.633 -7.609 1 85.75 80 ARG B CA 1
ATOM 2359 C C . ARG B 1 80 ? -20.203 10.328 -7.832 1 85.75 80 ARG B C 1
ATOM 2361 O O . ARG B 1 80 ? -19.141 10.328 -8.453 1 85.75 80 ARG B O 1
ATOM 2368 N N . ALA B 1 81 ? -20.781 9.297 -7.098 1 78.44 81 ALA B N 1
ATOM 2369 C CA . ALA B 1 81 ? -20.188 7.992 -7.383 1 78.44 81 ALA B CA 1
ATOM 2370 C C . ALA B 1 81 ? -20.328 7.637 -8.859 1 78.44 81 ALA B C 1
ATOM 2372 O O . ALA B 1 81 ? -21.359 7.891 -9.469 1 78.44 81 ALA B O 1
ATOM 2373 N N . ALA B 1 82 ? -19.141 7.27 -9.469 1 69.81 82 ALA B N 1
ATOM 2374 C CA . ALA B 1 82 ? -19.234 6.793 -10.844 1 69.81 82 ALA B CA 1
ATOM 2375 C C . ALA B 1 82 ? -20.172 5.598 -10.953 1 69.81 82 ALA B C 1
ATOM 2377 O O . ALA B 1 82 ? -20.359 4.863 -9.977 1 69.81 82 ALA B O 1
ATOM 2378 N N . ALA B 1 83 ? -20.938 5.738 -12 1 57.12 83 ALA B N 1
ATOM 2379 C CA . ALA B 1 83 ? -21.922 4.68 -12.242 1 57.12 83 ALA B CA 1
ATOM 2380 C C . ALA B 1 83 ? -21.281 3.301 -12.102 1 57.12 83 ALA B C 1
ATOM 2382 O O . ALA B 1 83 ? -21.906 2.367 -11.594 1 57.12 83 ALA B O 1
ATOM 2383 N N . SER B 1 84 ? -20.172 3.229 -12.797 1 50.47 84 SER B N 1
ATOM 2384 C CA . SER B 1 84 ? -19.625 1.877 -12.891 1 50.47 84 SER B CA 1
ATOM 2385 C C . SER B 1 84 ? -18.75 1.553 -11.68 1 50.47 84 SER B C 1
ATOM 2387 O O . SER B 1 84 ? -17.797 2.277 -11.391 1 50.47 84 SER B O 1
ATOM 2389 N N . PRO B 1 85 ? -19.234 0.984 -10.68 1 44.66 85 PRO B N 1
ATOM 2390 C CA . PRO B 1 85 ? -18.453 0.536 -9.523 1 44.66 85 PRO B CA 1
ATOM 2391 C C . PRO B 1 85 ? -17.062 0.017 -9.914 1 44.66 85 PRO B C 1
ATOM 2393 O O . PRO B 1 85 ? -16.906 -0.624 -10.961 1 44.66 85 PRO B O 1
ATOM 2396 N N . ALA B 1 86 ? -16.062 0.826 -10 1 46.25 86 ALA B N 1
ATOM 2397 C CA . ALA B 1 86 ? -14.859 0.013 -10.102 1 46.25 86 ALA B CA 1
ATOM 2398 C C . ALA B 1 86 ? -15 -1.287 -9.32 1 46.25 86 ALA B C 1
ATOM 2400 O O . ALA B 1 86 ? -15.539 -1.294 -8.211 1 46.25 86 ALA B O 1
ATOM 2401 N N . PRO B 1 87 ? -15.07 -2.354 -10.016 1 46.12 87 PRO B N 1
ATOM 2402 C CA . PRO B 1 87 ? -15.32 -3.646 -9.375 1 46.12 87 PRO B CA 1
ATOM 2403 C C . PRO B 1 87 ? -14.594 -3.801 -8.039 1 46.12 87 PRO B C 1
ATOM 2405 O O . PRO B 1 87 ? -13.469 -3.312 -7.887 1 46.12 87 PRO B O 1
ATOM 2408 N N . ALA B 1 88 ? -15.305 -3.883 -6.902 1 52.03 88 ALA B N 1
ATOM 2409 C CA . ALA B 1 88 ? -15.078 -4.238 -5.504 1 52.03 88 ALA B CA 1
ATOM 2410 C C . ALA B 1 88 ? -14.023 -5.332 -5.379 1 52.03 88 ALA B C 1
ATOM 2412 O O . ALA B 1 88 ? -13.75 -5.816 -4.277 1 52.03 88 ALA B O 1
ATOM 2413 N N . GLY B 1 89 ? -12.977 -5.238 -6.312 1 60.97 89 GLY B N 1
ATOM 2414 C CA . GLY B 1 89 ? -12.062 -6.352 -6.133 1 60.97 89 GLY B CA 1
ATOM 2415 C C . GLY B 1 89 ? -11.062 -6.129 -5.012 1 60.97 89 GLY B C 1
ATOM 2416 O O . GLY B 1 89 ? -10.977 -5.027 -4.461 1 60.97 89 GLY B O 1
ATOM 2417 N N . ARG B 1 90 ? -10.422 -7.09 -4.609 1 70.94 90 ARG B N 1
ATOM 2418 C CA . ARG B 1 90 ? -9.422 -7.105 -3.543 1 70.94 90 ARG B CA 1
ATOM 2419 C C . ARG B 1 90 ? -8.242 -6.195 -3.883 1 70.94 90 ARG B C 1
ATOM 2421 O O . ARG B 1 90 ? -7.785 -6.168 -5.027 1 70.94 90 ARG B O 1
ATOM 2428 N N . ARG B 1 91 ? -7.891 -5.316 -2.91 1 80.38 91 ARG B N 1
ATOM 2429 C CA . ARG B 1 91 ? -6.652 -4.555 -3.051 1 80.38 91 ARG B CA 1
ATOM 2430 C C . ARG B 1 91 ? -5.527 -5.18 -2.234 1 80.38 91 ARG B C 1
ATOM 2432 O O . ARG B 1 91 ? -5.762 -5.711 -1.146 1 80.38 91 ARG B O 1
ATOM 2439 N N . SER B 1 92 ? -4.359 -5.164 -2.703 1 88 92 SER B N 1
ATOM 2440 C CA . SER B 1 92 ? -3.199 -5.738 -2.031 1 88 92 SER B CA 1
ATOM 2441 C C . SER B 1 92 ? -2.078 -4.715 -1.895 1 88 92 SER B C 1
ATOM 2443 O O . SER B 1 92 ? -0.918 -5.012 -2.184 1 88 92 SER B O 1
ATOM 2445 N N . TYR B 1 93 ? -2.408 -3.537 -1.442 1 89.25 93 TYR B N 1
ATOM 2446 C CA . TYR B 1 93 ? -1.447 -2.441 -1.38 1 89.25 93 TYR B CA 1
ATOM 2447 C C . TYR B 1 93 ? -0.364 -2.725 -0.346 1 89.25 93 TYR B C 1
ATOM 2449 O O . TYR B 1 93 ? 0.776 -2.279 -0.495 1 89.25 93 TYR B O 1
ATOM 2457 N N . GLN B 1 94 ? -0.733 -3.422 0.733 1 88.56 94 GLN B N 1
ATOM 2458 C CA . GLN B 1 94 ? 0.293 -3.799 1.699 1 88.56 94 GLN B CA 1
ATOM 2459 C C . GLN B 1 94 ? 1.41 -4.598 1.032 1 88.56 94 GLN B C 1
ATOM 2461 O O . GLN B 1 94 ? 2.592 -4.32 1.25 1 88.56 94 GLN B O 1
ATOM 2466 N N . LEU B 1 95 ? 0.988 -5.582 0.256 1 89.25 95 LEU B N 1
ATOM 2467 C CA . LEU B 1 95 ? 1.957 -6.391 -0.479 1 89.25 95 LEU B CA 1
ATOM 2468 C C . LEU B 1 95 ? 2.76 -5.527 -1.446 1 89.25 95 LEU B C 1
ATOM 2470 O O . LEU B 1 95 ? 3.984 -5.652 -1.53 1 89.25 95 LEU B O 1
ATOM 2474 N N . LEU B 1 96 ? 2.086 -4.656 -2.188 1 95.06 96 LEU B N 1
ATOM 2475 C CA . LEU B 1 96 ? 2.766 -3.754 -3.109 1 95.06 96 LEU B CA 1
ATOM 2476 C C . LEU B 1 96 ? 3.789 -2.895 -2.375 1 95.06 96 LEU B C 1
ATOM 2478 O O . LEU B 1 96 ? 4.934 -2.771 -2.816 1 95.06 96 LEU B O 1
ATOM 2482 N N . ALA B 1 97 ? 3.371 -2.357 -1.274 1 95.81 97 ALA B N 1
ATOM 2483 C CA . ALA B 1 97 ? 4.266 -1.521 -0.479 1 95.81 97 ALA B CA 1
ATOM 2484 C C . ALA B 1 97 ? 5.48 -2.314 -0.004 1 95.81 97 ALA B C 1
ATOM 2486 O O . ALA B 1 97 ? 6.598 -1.797 0.016 1 95.81 97 ALA B O 1
ATOM 2487 N N . GLN B 1 98 ? 5.273 -3.525 0.387 1 94.38 98 GLN B N 1
ATOM 2488 C CA . GLN B 1 98 ? 6.371 -4.387 0.818 1 94.38 98 GLN B CA 1
ATOM 2489 C C . GLN B 1 98 ? 7.367 -4.617 -0.314 1 94.38 98 GLN B C 1
ATOM 2491 O O . GLN B 1 98 ? 8.578 -4.496 -0.115 1 94.38 98 GLN B O 1
ATOM 2496 N N . MET B 1 99 ? 6.879 -4.898 -1.456 1 96.5 99 MET B N 1
ATOM 2497 C CA . MET B 1 99 ? 7.742 -5.137 -2.609 1 96.5 99 MET B CA 1
ATOM 2498 C C . MET B 1 99 ? 8.531 -3.885 -2.967 1 96.5 99 MET B C 1
ATOM 2500 O O . MET B 1 99 ? 9.734 -3.951 -3.203 1 96.5 99 MET B O 1
ATOM 2504 N N . LEU B 1 100 ? 7.832 -2.789 -2.975 1 98.06 100 LEU B N 1
ATOM 2505 C CA . LEU B 1 100 ? 8.461 -1.527 -3.35 1 98.06 100 LEU B CA 1
ATOM 2506 C C . LEU B 1 100 ? 9.516 -1.118 -2.324 1 98.06 100 LEU B C 1
ATOM 2508 O O . LEU B 1 100 ? 10.578 -0.618 -2.688 1 98.06 100 LEU B O 1
ATOM 2512 N N . THR B 1 101 ? 9.211 -1.304 -1.043 1 97.81 101 THR B N 1
ATOM 2513 C CA . THR B 1 101 ? 10.172 -0.978 0.002 1 97.81 101 THR B CA 1
ATOM 2514 C C . THR B 1 101 ? 11.414 -1.856 -0.116 1 97.81 101 THR B C 1
ATOM 2516 O O . THR B 1 101 ? 12.539 -1.378 0.056 1 97.81 101 THR B O 1
ATOM 2519 N N . GLY B 1 102 ? 11.203 -3.137 -0.382 1 96.94 102 GLY B N 1
ATOM 2520 C CA . GLY B 1 102 ? 12.336 -4.02 -0.627 1 96.94 102 GLY B CA 1
ATOM 2521 C C . GLY B 1 102 ? 13.203 -3.57 -1.785 1 96.94 102 GLY B C 1
ATOM 2522 O O . GLY B 1 102 ? 14.43 -3.578 -1.686 1 96.94 102 GLY B O 1
ATOM 2523 N N . LEU B 1 103 ? 12.602 -3.156 -2.85 1 97.56 103 LEU B N 1
ATOM 2524 C CA . LEU B 1 103 ? 13.312 -2.666 -4.027 1 97.56 103 LEU B CA 1
ATOM 2525 C C . LEU B 1 103 ? 14.164 -1.45 -3.68 1 97.56 103 LEU B C 1
ATOM 2527 O O . LEU B 1 103 ? 15.328 -1.376 -4.07 1 97.56 103 LEU B O 1
ATOM 2531 N N . ILE B 1 104 ? 13.602 -0.554 -2.973 1 97.94 104 ILE B N 1
ATOM 2532 C CA . ILE B 1 104 ? 14.297 0.665 -2.576 1 97.94 104 ILE B CA 1
ATOM 2533 C C . ILE B 1 104 ? 15.516 0.311 -1.72 1 97.94 104 ILE B C 1
ATOM 2535 O O . ILE B 1 104 ? 16.609 0.826 -1.944 1 97.94 104 ILE B O 1
ATOM 2539 N N . THR B 1 105 ? 15.273 -0.557 -0.761 1 96.81 105 THR B N 1
ATOM 2540 C CA . THR B 1 105 ? 16.328 -0.971 0.158 1 96.81 105 THR B CA 1
ATOM 2541 C C . THR B 1 105 ? 17.5 -1.604 -0.603 1 96.81 105 THR B C 1
ATOM 2543 O O . THR B 1 105 ? 18.656 -1.376 -0.271 1 96.81 105 THR B O 1
ATOM 2546 N N . GLU B 1 106 ? 17.219 -2.318 -1.649 1 95.19 106 GLU B N 1
ATOM 2547 C CA . GLU B 1 106 ? 18.234 -3.057 -2.393 1 95.19 106 GLU B CA 1
ATOM 2548 C C . GLU B 1 106 ? 18.891 -2.178 -3.453 1 95.19 106 GLU B C 1
ATOM 2550 O O . GLU B 1 106 ? 20.094 -2.283 -3.695 1 95.19 106 GLU B O 1
ATOM 2555 N N . ALA B 1 107 ? 18.172 -1.343 -4.047 1 95.88 107 ALA B N 1
ATOM 2556 C CA . ALA B 1 107 ? 18.625 -0.677 -5.27 1 95.88 107 ALA B CA 1
ATOM 2557 C C . ALA B 1 107 ? 19.297 0.653 -4.949 1 95.88 107 ALA B C 1
ATOM 2559 O O . ALA B 1 107 ? 20.094 1.155 -5.742 1 95.88 107 ALA B O 1
ATOM 2560 N N . LEU B 1 108 ? 18.922 1.289 -3.846 1 96.44 108 LEU B N 1
ATOM 2561 C CA . LEU B 1 108 ? 19.453 2.617 -3.553 1 96.44 108 LEU B CA 1
ATOM 2562 C C . LEU B 1 108 ? 20.547 2.545 -2.506 1 96.44 108 LEU B C 1
ATOM 2564 O O . LEU B 1 108 ? 20.438 1.82 -1.517 1 96.44 108 LEU B O 1
ATOM 2568 N N . PRO B 1 109 ? 21.578 3.324 -2.656 1 95.25 109 PRO B N 1
ATOM 2569 C CA . PRO B 1 109 ? 22.688 3.318 -1.691 1 95.25 109 PRO B CA 1
ATOM 2570 C C . PRO B 1 109 ? 22.297 3.92 -0.344 1 95.25 109 PRO B C 1
ATOM 2572 O O . PRO B 1 109 ? 22.781 3.484 0.699 1 95.25 109 PRO B O 1
ATOM 2575 N N . GLN B 1 110 ? 21.469 4.922 -0.303 1 96.94 110 GLN B N 1
ATOM 2576 C CA . GLN B 1 110 ? 20.984 5.574 0.91 1 96.94 110 GLN B CA 1
ATOM 2577 C C . GLN B 1 110 ? 19.453 5.598 0.953 1 96.94 110 GLN B C 1
ATOM 2579 O O . GLN B 1 110 ? 18.844 6.664 0.893 1 96.94 110 GLN B O 1
ATOM 2584 N N . PRO B 1 111 ? 18.906 4.477 1.173 1 97.62 111 PRO B N 1
ATOM 2585 C CA . PRO B 1 111 ? 17.453 4.359 1.049 1 97.62 111 PRO B CA 1
ATOM 2586 C C . PRO B 1 111 ? 16.703 5.223 2.061 1 97.62 111 PRO B C 1
ATOM 2588 O O . PRO B 1 111 ? 15.664 5.797 1.735 1 97.62 111 PRO B O 1
ATOM 2591 N N . ALA B 1 112 ? 17.266 5.32 3.256 1 97.5 112 ALA B N 1
ATOM 2592 C CA . ALA B 1 112 ? 16.594 6.102 4.293 1 97.5 112 ALA B CA 1
ATOM 2593 C C . ALA B 1 112 ? 16.562 7.582 3.924 1 97.5 112 ALA B C 1
ATOM 2595 O O . ALA B 1 112 ? 15.539 8.25 4.105 1 97.5 112 ALA B O 1
ATOM 2596 N N . GLN B 1 113 ? 17.625 8.055 3.436 1 97.81 113 GLN B N 1
ATOM 2597 C CA . GLN B 1 113 ? 17.703 9.453 3.041 1 97.81 113 GLN B CA 1
ATOM 2598 C C . GLN B 1 113 ? 16.766 9.742 1.867 1 97.81 113 GLN B C 1
ATOM 2600 O O . GLN B 1 113 ? 16.094 10.773 1.843 1 97.81 113 GLN B O 1
ATOM 2605 N N . ALA B 1 114 ? 16.781 8.898 0.885 1 98.06 114 ALA B N 1
ATOM 2606 C CA . ALA B 1 114 ? 15.883 9.047 -0.257 1 98.06 114 ALA B CA 1
ATOM 2607 C C . ALA B 1 114 ? 14.422 9.031 0.188 1 98.06 114 ALA B C 1
ATOM 2609 O O . ALA B 1 114 ? 13.609 9.82 -0.303 1 98.06 114 ALA B O 1
ATOM 2610 N N . ALA B 1 115 ? 14.125 8.156 1.112 1 98.44 115 ALA B N 1
ATOM 2611 C CA . ALA B 1 115 ? 12.766 8.055 1.642 1 98.44 115 ALA B CA 1
ATOM 2612 C C . ALA B 1 115 ? 12.367 9.336 2.367 1 98.44 115 ALA B C 1
ATOM 2614 O O . ALA B 1 115 ? 11.242 9.82 2.199 1 98.44 115 ALA B O 1
ATOM 2615 N N . ALA B 1 116 ? 13.297 9.852 3.168 1 98.31 116 ALA B N 1
ATOM 2616 C CA . ALA B 1 116 ? 13.016 11.094 3.877 1 98.31 116 ALA B CA 1
ATOM 2617 C C . ALA B 1 116 ? 12.742 12.234 2.898 1 98.31 116 ALA B C 1
ATOM 2619 O O . ALA B 1 116 ? 11.82 13.031 3.105 1 98.31 116 ALA B O 1
ATOM 2620 N N . THR B 1 117 ? 13.508 12.281 1.854 1 97.88 117 THR B N 1
ATOM 2621 C CA . THR B 1 117 ? 13.344 13.32 0.847 1 97.88 117 THR B CA 1
ATOM 2622 C C . THR B 1 117 ? 11.992 13.18 0.146 1 97.88 117 THR B C 1
ATOM 2624 O O . THR B 1 117 ? 11.289 14.172 -0.048 1 97.88 117 THR B O 1
ATOM 2627 N N . ALA B 1 118 ? 11.648 12 -0.248 1 97.44 118 ALA B N 1
ATOM 2628 C CA . ALA B 1 118 ? 10.344 11.75 -0.849 1 97.44 118 ALA B CA 1
ATOM 2629 C C . ALA B 1 118 ? 9.219 12.117 0.115 1 97.44 118 ALA B C 1
ATOM 2631 O O . ALA B 1 118 ? 8.227 12.727 -0.285 1 97.44 118 ALA B O 1
ATOM 2632 N N . GLY B 1 119 ? 9.383 11.688 1.358 1 98.12 119 GLY B N 1
ATOM 2633 C CA . GLY B 1 119 ? 8.414 12.047 2.377 1 98.12 119 GLY B CA 1
ATOM 2634 C C . GLY B 1 119 ? 8.195 13.539 2.498 1 98.12 119 GLY B C 1
ATOM 2635 O O . GLY B 1 119 ? 7.062 14 2.664 1 98.12 119 GLY B O 1
ATOM 2636 N N . GLU B 1 120 ? 9.281 14.289 2.451 1 97.88 120 GLU B N 1
ATOM 2637 C CA . GLU B 1 120 ? 9.172 15.742 2.557 1 97.88 120 GLU B CA 1
ATOM 2638 C C . GLU B 1 120 ? 8.32 16.312 1.43 1 97.88 120 GLU B C 1
ATOM 2640 O O . GLU B 1 120 ? 7.484 17.188 1.66 1 97.88 120 GLU B O 1
ATOM 2645 N N . ALA B 1 121 ? 8.555 15.859 0.257 1 95.88 121 ALA B N 1
ATOM 2646 C CA . ALA B 1 121 ? 7.777 16.328 -0.888 1 95.88 121 ALA B CA 1
ATOM 2647 C C . ALA B 1 121 ? 6.293 16.016 -0.701 1 95.88 121 ALA B C 1
ATOM 2649 O O . ALA B 1 121 ? 5.438 16.859 -0.975 1 95.88 121 ALA B O 1
ATOM 2650 N N . TRP B 1 122 ? 5.988 14.891 -0.253 1 92.94 122 TRP B N 1
ATOM 2651 C CA . TRP B 1 122 ? 4.602 14.492 -0.036 1 92.94 122 TRP B CA 1
ATOM 2652 C C . TRP B 1 122 ? 3.992 15.266 1.131 1 92.94 122 TRP B C 1
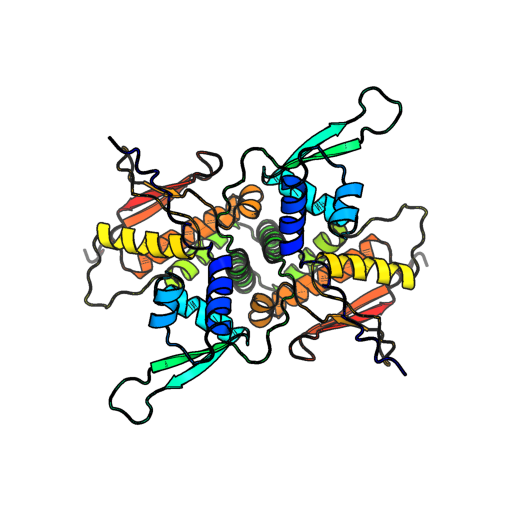ATOM 2654 O O . TRP B 1 122 ? 2.811 15.617 1.104 1 92.94 122 TRP B O 1
ATOM 2664 N N . GLY B 1 123 ? 4.801 15.438 2.211 1 95.06 123 GLY B N 1
ATOM 2665 C CA . GLY B 1 123 ? 4.34 16.266 3.311 1 95.06 123 GLY B CA 1
ATOM 2666 C C . GLY B 1 123 ? 3.91 17.656 2.871 1 95.06 123 GLY B C 1
ATOM 2667 O O . GLY B 1 123 ? 2.873 18.156 3.311 1 95.06 123 GLY B O 1
ATOM 2668 N N . ARG B 1 124 ? 4.707 18.266 1.992 1 93.31 124 ARG B N 1
ATOM 2669 C CA . ARG B 1 124 ? 4.363 19.578 1.445 1 93.31 124 ARG B CA 1
ATOM 2670 C C . ARG B 1 124 ? 3.051 19.516 0.67 1 93.31 124 ARG B C 1
ATOM 2672 O O . ARG B 1 124 ? 2.215 20.422 0.787 1 93.31 124 ARG B O 1
ATOM 2679 N N . TYR B 1 125 ? 2.914 18.484 -0.045 1 87.62 125 TYR B N 1
ATOM 2680 C CA . TYR B 1 125 ? 1.736 18.312 -0.885 1 87.62 125 TYR B CA 1
ATOM 2681 C C . TYR B 1 125 ? 0.486 18.109 -0.036 1 87.62 125 TYR B C 1
ATOM 2683 O O . TYR B 1 125 ? -0.592 18.594 -0.386 1 87.62 125 TYR B O 1
ATOM 2691 N N . LEU B 1 126 ? 0.548 17.359 1.084 1 85.94 126 LEU B N 1
ATOM 2692 C CA . LEU B 1 126 ? -0.607 16.969 1.888 1 85.94 126 LEU B CA 1
ATOM 2693 C C . LEU B 1 126 ? -1.005 18.094 2.842 1 85.94 126 LEU B C 1
ATOM 2695 O O . LEU B 1 126 ? -2.121 18.094 3.365 1 85.94 126 LEU B O 1
ATOM 2699 N N . ALA B 1 127 ? -0.063 18.984 3.121 1 86.25 127 ALA B N 1
ATOM 2700 C CA . ALA B 1 127 ? -0.329 20.078 4.062 1 86.25 127 ALA B CA 1
ATOM 2701 C C . ALA B 1 127 ? -1.194 21.156 3.42 1 86.25 127 ALA B C 1
ATOM 2703 O O . ALA B 1 127 ? -1.087 21.422 2.219 1 86.25 127 ALA B O 1
ATOM 2704 N N . ASP B 1 128 ? -2.023 21.781 4.199 1 76.38 128 ASP B N 1
ATOM 2705 C CA . ASP B 1 128 ? -2.803 22.922 3.758 1 76.38 128 ASP B CA 1
ATOM 2706 C C . ASP B 1 128 ? -1.956 24.203 3.758 1 76.38 128 ASP B C 1
ATOM 2708 O O . ASP B 1 128 ? -1.664 24.75 4.816 1 76.38 128 ASP B O 1
ATOM 2712 N N . THR B 1 129 ? -1.67 24.688 2.582 1 78.5 129 THR B N 1
ATOM 2713 C CA . THR B 1 129 ? -0.812 25.859 2.473 1 78.5 129 THR B CA 1
ATOM 2714 C C . THR B 1 129 ? -1.535 27.109 2.971 1 78.5 129 THR B C 1
ATOM 2716 O O . THR B 1 129 ? -2.619 27.438 2.486 1 78.5 129 THR B O 1
ATOM 2719 N N . PRO B 1 130 ? -0.921 27.766 3.863 1 79.25 130 PRO B N 1
ATOM 2720 C CA . PRO B 1 130 ? -1.526 29.016 4.34 1 79.25 130 PRO B CA 1
ATOM 2721 C C . PRO B 1 130 ? -1.355 30.172 3.355 1 79.25 130 PRO B C 1
ATOM 2723 O O . PRO B 1 130 ? -0.46 30.125 2.506 1 79.25 130 PRO B O 1
ATOM 2726 N N . SER B 1 131 ? -2.262 31.125 3.498 1 73.5 131 SER B N 1
ATOM 2727 C CA . SER B 1 131 ? -2.082 32.344 2.719 1 73.5 131 SER B CA 1
ATOM 2728 C C . SER B 1 131 ? -0.739 33 3.021 1 73.5 131 SER B C 1
ATOM 2730 O O . SER B 1 131 ? -0.217 32.875 4.133 1 73.5 131 SER B O 1
ATOM 2732 N N . PRO B 1 132 ? -0.195 33.688 2.02 1 78.69 132 PRO B N 1
ATOM 2733 C CA . PRO B 1 132 ? 1.104 34.312 2.242 1 78.69 132 PRO B CA 1
ATOM 2734 C C . PRO B 1 132 ? 1.093 35.281 3.428 1 78.69 132 PRO B C 1
ATOM 2736 O O . PRO B 1 132 ? 2.121 35.469 4.082 1 78.69 132 PRO B O 1
ATOM 2739 N N . ALA B 1 133 ? -0.024 35.812 3.729 1 78.88 133 ALA B N 1
ATOM 2740 C CA . ALA B 1 133 ? -0.139 36.812 4.781 1 78.88 133 ALA B CA 1
ATOM 2741 C C . ALA B 1 133 ? -0.319 36.156 6.148 1 78.88 133 ALA B C 1
ATOM 2743 O O . ALA B 1 133 ? -0.159 36.812 7.18 1 78.88 133 ALA B O 1
ATOM 2744 N N . GLN B 1 134 ? -0.51 34.969 6.102 1 81.12 134 GLN B N 1
ATOM 2745 C CA . GLN B 1 134 ? -0.804 34.281 7.355 1 81.12 134 GLN B CA 1
ATOM 2746 C C . GLN B 1 134 ? 0.476 33.781 8.023 1 81.12 134 GLN B C 1
ATOM 2748 O O . GLN B 1 134 ? 1.276 33.094 7.41 1 81.12 134 GLN B O 1
ATOM 2753 N N . ARG B 1 135 ? 0.692 34.344 9.203 1 85.56 135 ARG B N 1
ATOM 2754 C CA . ARG B 1 135 ? 1.782 33.844 10.023 1 85.56 135 ARG B CA 1
ATOM 2755 C C . ARG B 1 135 ? 1.317 32.656 10.875 1 85.56 135 ARG B C 1
ATOM 2757 O O . ARG B 1 135 ? 0.253 32.719 11.492 1 85.56 135 ARG B O 1
ATOM 2764 N N . ILE B 1 136 ? 2.064 31.578 10.883 1 89.69 136 ILE B N 1
ATOM 2765 C CA . ILE B 1 136 ? 1.726 30.359 11.609 1 89.69 136 ILE B CA 1
ATOM 2766 C C . ILE B 1 136 ? 2.598 30.25 12.859 1 89.69 136 ILE B C 1
ATOM 2768 O O . ILE B 1 136 ? 3.828 30.234 12.766 1 89.69 136 ILE B O 1
ATOM 2772 N N . ASP B 1 137 ? 1.977 30.234 14.023 1 91.31 137 ASP B N 1
ATOM 2773 C CA . ASP B 1 137 ? 2.734 30.031 15.258 1 91.31 137 ASP B CA 1
ATOM 2774 C C . ASP B 1 137 ? 2.846 28.547 15.602 1 91.31 137 ASP B C 1
ATOM 2776 O O . ASP B 1 137 ? 2.389 27.703 14.844 1 91.31 137 ASP B O 1
ATOM 2780 N N . THR B 1 138 ? 3.449 28.234 16.703 1 91.12 138 THR B N 1
ATOM 2781 C CA . THR B 1 138 ? 3.768 26.875 17.094 1 91.12 138 THR B CA 1
ATOM 2782 C C . THR B 1 138 ? 2.492 26.047 17.281 1 91.12 138 THR B C 1
ATOM 2784 O O . THR B 1 138 ? 2.391 24.922 16.781 1 91.12 138 THR B O 1
ATOM 2787 N N . ASP B 1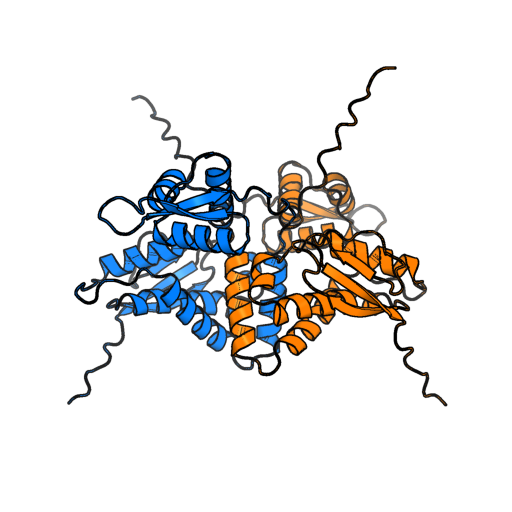 139 ? 1.521 26.609 17.953 1 86.94 139 ASP B N 1
ATOM 2788 C CA . ASP B 1 139 ? 0.285 25.875 18.234 1 86.94 139 ASP B CA 1
ATOM 2789 C C . ASP B 1 139 ? -0.467 25.562 16.938 1 86.94 139 ASP B C 1
ATOM 2791 O O . ASP B 1 139 ? -0.962 24.438 16.766 1 86.94 139 ASP B O 1
ATOM 2795 N N . GLU B 1 140 ? -0.548 26.516 16.141 1 88.75 140 GLU B N 1
ATOM 2796 C CA . GLU B 1 140 ? -1.224 26.312 14.867 1 88.75 140 GLU B CA 1
ATOM 2797 C C . GLU B 1 140 ? -0.471 25.312 14 1 88.75 140 GLU B C 1
ATOM 2799 O O . GLU B 1 140 ? -1.086 24.5 13.305 1 88.75 140 GLU B O 1
ATOM 2804 N N . ALA B 1 141 ? 0.838 25.391 13.984 1 93.56 141 ALA B N 1
ATOM 2805 C CA . ALA B 1 141 ? 1.665 24.438 13.242 1 93.56 141 ALA B CA 1
ATOM 2806 C C . ALA B 1 141 ? 1.401 23.016 13.703 1 93.56 141 ALA B C 1
ATOM 2808 O O . ALA B 1 141 ? 1.234 22.109 12.875 1 93.56 141 ALA B O 1
ATOM 2809 N N . ILE B 1 142 ? 1.35 22.828 14.969 1 91.56 142 ILE B N 1
ATOM 2810 C CA . ILE B 1 142 ? 1.113 21.5 15.531 1 91.56 142 ILE B CA 1
ATOM 2811 C C . ILE B 1 142 ? -0.285 21.016 15.148 1 91.56 142 ILE B C 1
ATOM 2813 O O . ILE B 1 142 ? -0.471 19.859 14.797 1 91.56 142 ILE B O 1
ATOM 2817 N N . ARG B 1 143 ? -1.254 21.875 15.203 1 88.19 143 ARG B N 1
ATOM 2818 C CA . ARG B 1 143 ? -2.619 21.516 14.836 1 88.19 143 ARG B CA 1
ATOM 2819 C C . ARG B 1 143 ? -2.693 21.062 13.375 1 88.19 143 ARG B C 1
ATOM 2821 O O . ARG B 1 143 ? -3.342 20.062 13.055 1 88.19 143 ARG B O 1
ATOM 2828 N N . ARG B 1 144 ? -2.041 21.812 12.586 1 88.06 144 ARG B N 1
ATOM 2829 C CA . ARG B 1 144 ? -2.051 21.484 11.164 1 88.06 144 ARG B CA 1
ATOM 2830 C C . ARG B 1 144 ? -1.317 20.172 10.898 1 88.06 144 ARG B C 1
ATOM 2832 O O . ARG B 1 144 ? -1.775 19.359 10.102 1 88.06 144 ARG B O 1
ATOM 2839 N N . LEU B 1 145 ? -0.184 20 11.547 1 94.81 145 LEU B N 1
ATOM 2840 C CA . LEU B 1 145 ? 0.547 18.734 11.414 1 94.81 145 LEU B CA 1
ATOM 2841 C C . LEU B 1 145 ? -0.294 17.562 11.906 1 94.81 145 LEU B C 1
ATOM 2843 O O . LEU B 1 145 ? -0.373 16.531 11.242 1 94.81 145 LEU B O 1
ATOM 2847 N N . THR B 1 146 ? -0.899 17.734 13.047 1 90.31 146 THR B N 1
ATOM 2848 C CA . THR B 1 146 ? -1.712 16.672 13.633 1 90.31 146 THR B CA 1
ATOM 2849 C C . THR B 1 146 ? -2.889 16.328 12.719 1 90.31 146 THR B C 1
ATOM 2851 O O . THR B 1 146 ? -3.299 15.172 12.641 1 90.31 146 THR B O 1
ATOM 2854 N N . ARG B 1 147 ? -3.393 17.297 12.055 1 84.62 147 ARG B N 1
ATOM 2855 C CA . ARG B 1 147 ? -4.477 17.047 11.109 1 84.62 147 ARG B CA 1
ATOM 2856 C C . ARG B 1 147 ? -4 16.172 9.961 1 84.62 147 ARG B C 1
ATOM 2858 O O . ARG B 1 147 ? -4.68 15.203 9.586 1 84.62 147 ARG B O 1
ATOM 2865 N N . VAL B 1 148 ? -2.883 16.516 9.391 1 88.44 148 VAL B N 1
ATOM 2866 C CA . VAL B 1 148 ? -2.305 15.703 8.32 1 88.44 148 VAL B CA 1
ATOM 2867 C C . VAL B 1 148 ? -2.096 14.273 8.812 1 88.44 148 VAL B C 1
ATOM 2869 O O . VAL B 1 148 ? -2.465 13.32 8.133 1 88.44 148 VAL B O 1
ATOM 2872 N N . LEU B 1 149 ? -1.505 14.117 9.984 1 92.81 149 LEU B N 1
ATOM 2873 C CA . LEU B 1 149 ? -1.19 12.812 10.555 1 92.81 149 LEU B CA 1
ATOM 2874 C C . LEU B 1 149 ? -2.463 12.016 10.828 1 92.81 149 LEU B C 1
ATOM 2876 O O . LEU B 1 149 ? -2.508 10.805 10.602 1 92.81 149 LEU B O 1
ATOM 2880 N N . THR B 1 150 ? -3.467 12.703 11.312 1 82.81 150 THR B N 1
ATOM 2881 C CA . THR B 1 150 ? -4.758 12.07 11.555 1 82.81 150 THR B CA 1
ATOM 2882 C C . THR B 1 150 ? -5.359 11.547 10.25 1 82.81 150 THR B C 1
ATOM 2884 O O . THR B 1 150 ? -5.84 10.414 10.188 1 82.81 150 THR B O 1
ATOM 2887 N N . ASP B 1 151 ? -5.289 12.375 9.234 1 79.5 151 ASP B N 1
ATOM 2888 C CA . ASP B 1 151 ? -5.867 12.016 7.945 1 79.5 151 ASP B CA 1
ATOM 2889 C C . ASP B 1 151 ? -5.176 10.789 7.352 1 79.5 151 ASP B C 1
ATOM 2891 O O . ASP B 1 151 ? -5.812 9.969 6.688 1 79.5 151 ASP B O 1
ATOM 2895 N N . VAL B 1 152 ? -3.908 10.703 7.648 1 86.75 152 VAL B N 1
ATOM 2896 C CA . VAL B 1 152 ? -3.15 9.57 7.125 1 86.75 152 VAL B CA 1
ATOM 2897 C C . VAL B 1 152 ? -3.41 8.336 7.984 1 86.75 152 VAL B C 1
ATOM 2899 O O . VAL B 1 152 ? -3.344 7.207 7.496 1 86.75 152 VAL B O 1
ATOM 2902 N N . GLY B 1 153 ? -3.645 8.562 9.289 1 87.75 153 GLY B N 1
ATOM 2903 C CA . GLY B 1 153 ? -4.023 7.449 10.141 1 87.75 153 GLY B CA 1
ATOM 2904 C C . GLY B 1 153 ? -3.051 7.207 11.281 1 87.75 153 GLY B C 1
ATOM 2905 O O . GLY B 1 153 ? -3.072 6.145 11.906 1 87.75 153 GLY B O 1
ATOM 2906 N N . PHE B 1 154 ? -2.215 8.18 11.672 1 92.81 154 PHE B N 1
ATOM 2907 C CA . PHE B 1 154 ? -1.148 7.969 12.648 1 92.81 154 PHE B CA 1
ATOM 2908 C C . PHE B 1 154 ? -1.673 8.125 14.07 1 92.81 154 PHE B C 1
ATOM 2910 O O . PHE B 1 154 ? -0.97 7.809 15.031 1 92.81 154 PHE B O 1
ATOM 2917 N N . ALA B 1 155 ? -2.881 8.664 14.18 1 90.25 155 ALA B N 1
ATOM 2918 C CA . ALA B 1 155 ? -3.545 8.836 15.469 1 90.25 155 ALA B CA 1
ATOM 2919 C C . ALA B 1 155 ? -2.668 9.625 16.438 1 90.25 155 ALA B C 1
ATOM 2921 O O . ALA B 1 155 ? -2.361 9.156 17.531 1 90.25 155 ALA B O 1
ATOM 2922 N N . PRO B 1 156 ? -2.301 10.852 16.062 1 92.12 156 PRO B N 1
ATOM 2923 C CA . PRO B 1 156 ? -1.479 11.688 16.938 1 92.12 156 PRO B CA 1
ATOM 2924 C C . PRO B 1 156 ? -2.203 12.086 18.219 1 92.12 156 PRO B C 1
ATOM 2926 O O . PRO B 1 156 ? -3.432 12.219 18.234 1 92.12 156 PRO B O 1
ATOM 2929 N N . GLY B 1 157 ? -1.464 12.086 19.312 1 90.06 157 GLY B N 1
ATOM 2930 C CA . GLY B 1 157 ? -1.967 12.609 20.562 1 90.06 157 GLY B CA 1
ATOM 2931 C C . GLY B 1 157 ? -1.531 14.039 20.844 1 90.06 157 GLY B C 1
ATOM 2932 O O . GLY B 1 157 ? -0.98 14.703 19.969 1 90.06 157 GLY B O 1
ATOM 2933 N N . SER B 1 158 ? -1.932 14.5 22.016 1 86.75 158 SER B N 1
ATOM 2934 C CA . SER B 1 158 ? -1.502 15.836 22.438 1 86.75 158 SER B CA 1
ATOM 2935 C C . SER B 1 158 ? -0.001 15.867 22.703 1 86.75 158 SER B C 1
ATOM 2937 O O . S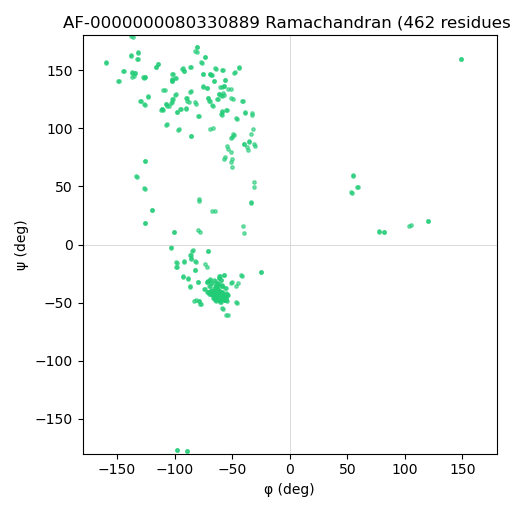ER B 1 158 ? 0.574 14.891 23.172 1 86.75 158 SER B O 1
ATOM 2939 N N . VAL B 1 159 ? 0.481 17.016 22.375 1 84.94 159 VAL B N 1
ATOM 2940 C CA . VAL B 1 159 ? 1.913 17.203 22.578 1 84.94 159 VAL B CA 1
ATOM 2941 C C . VAL B 1 159 ? 2.238 17.094 24.062 1 84.94 159 VAL B C 1
ATOM 2943 O O . VAL B 1 159 ? 1.528 17.641 24.906 1 84.94 159 VAL B O 1
ATOM 2946 N N . HIS B 1 160 ? 3.15 16.219 24.312 1 75.75 160 HIS B N 1
ATOM 2947 C CA . HIS B 1 160 ? 3.686 16.094 25.672 1 75.75 160 HIS B CA 1
ATOM 2948 C C . HIS B 1 160 ? 4.879 17.031 25.875 1 75.75 160 HIS B C 1
ATOM 2950 O O . HIS B 1 160 ? 5.727 17.156 24.984 1 75.75 160 HIS B O 1
ATOM 2956 N N . ASP B 1 161 ? 4.719 17.859 26.875 1 66.75 161 ASP B N 1
ATOM 2957 C CA . ASP B 1 161 ? 5.836 18.719 27.234 1 66.75 161 ASP B CA 1
ATOM 2958 C C . ASP B 1 161 ? 6.883 17.953 28.047 1 66.75 161 ASP B C 1
ATOM 2960 O O . ASP B 1 161 ? 6.66 17.656 29.219 1 66.75 161 ASP B O 1
ATOM 2964 N N . ARG B 1 162 ? 7.145 16.766 27.719 1 59.5 162 ARG B N 1
ATOM 2965 C CA . ARG B 1 162 ? 8.203 16.25 28.578 1 59.5 162 ARG B CA 1
ATOM 2966 C C . ARG B 1 162 ? 9.555 16.859 28.219 1 59.5 162 ARG B C 1
ATOM 2968 O O . ARG B 1 162 ? 9.75 17.312 27.094 1 59.5 162 ARG B O 1
ATOM 2975 N N . PRO B 1 163 ? 10.633 16.797 29.172 1 58.81 163 PRO B N 1
ATOM 2976 C CA . PRO B 1 163 ? 11.797 17.625 28.844 1 58.81 163 PRO B CA 1
ATOM 2977 C C . PRO B 1 163 ? 11.922 17.906 27.344 1 58.81 163 PRO B C 1
ATOM 2979 O O . PRO B 1 163 ? 12.453 18.938 26.953 1 58.81 163 PRO B O 1
ATOM 2982 N N . ASP B 1 164 ? 11.281 16.969 26.422 1 71.25 164 ASP B N 1
ATOM 2983 C CA . ASP B 1 164 ? 11.344 17.25 25 1 71.25 164 ASP B CA 1
ATOM 2984 C C . ASP B 1 164 ? 9.953 17.156 24.359 1 71.25 164 ASP B C 1
ATOM 2986 O O . ASP B 1 164 ? 9.203 16.219 24.641 1 71.25 164 ASP B O 1
ATOM 2990 N N . THR B 1 165 ? 9.648 18.328 23.734 1 88.75 165 THR B N 1
ATOM 2991 C CA . THR B 1 165 ? 8.344 18.406 23.078 1 88.75 165 THR B CA 1
ATOM 2992 C C . THR B 1 165 ? 8.195 17.328 22.016 1 88.75 165 THR B C 1
ATOM 2994 O O . THR B 1 165 ? 9.031 17.219 21.125 1 88.75 165 THR B O 1
ATOM 2997 N N . ALA B 1 166 ? 7.246 16.406 22.297 1 94.88 166 ALA B N 1
ATOM 2998 C CA . ALA B 1 166 ? 7.047 15.32 21.328 1 94.88 166 ALA B CA 1
ATOM 2999 C C . ALA B 1 166 ? 5.562 15.078 21.078 1 94.88 166 ALA B C 1
ATOM 3001 O O . ALA B 1 166 ? 4.738 15.266 21.984 1 94.88 166 ALA B O 1
ATOM 3002 N N . ILE B 1 167 ? 5.277 14.734 19.859 1 95.25 167 ILE B N 1
ATOM 3003 C CA . ILE B 1 167 ? 3.936 14.281 19.5 1 95.25 167 ILE B CA 1
ATOM 3004 C C . ILE B 1 167 ? 3.873 12.758 19.547 1 95.25 167 ILE B C 1
ATOM 3006 O O . ILE B 1 167 ? 4.586 12.078 18.797 1 95.25 167 ILE B O 1
ATOM 3010 N N . PRO B 1 168 ? 3.049 12.203 20.453 1 94.44 168 PRO B N 1
ATOM 3011 C CA . PRO B 1 168 ? 2.857 10.75 20.422 1 94.44 168 PRO B CA 1
ATOM 3012 C C . PRO B 1 168 ? 2.025 10.289 19.219 1 94.44 168 PRO B C 1
ATOM 3014 O O . PRO B 1 168 ? 1.021 10.922 18.891 1 94.44 168 PRO B O 1
ATOM 3017 N N . LEU B 1 169 ? 2.463 9.289 18.594 1 94.44 169 LEU B N 1
ATOM 3018 C CA . LEU B 1 169 ? 1.742 8.617 17.516 1 94.44 169 LEU B CA 1
ATOM 3019 C C . LEU B 1 169 ? 1.3 7.227 17.953 1 94.44 169 LEU B C 1
ATOM 3021 O O . LEU B 1 169 ? 2.127 6.32 18.078 1 94.44 169 LEU B O 1
ATOM 3025 N N . ARG B 1 170 ? 0.086 7.012 18.016 1 89.69 170 ARG B N 1
ATOM 3026 C CA . ARG B 1 170 ? -0.42 5.84 18.719 1 89.69 170 ARG B CA 1
ATOM 3027 C C . ARG B 1 170 ? -0.835 4.75 17.734 1 89.69 170 ARG B C 1
ATOM 3029 O O . ARG B 1 170 ? -1.271 3.67 18.141 1 89.69 170 ARG B O 1
ATOM 3036 N N . HIS B 1 171 ? -0.718 5.098 16.5 1 87.56 171 HIS B N 1
ATOM 3037 C CA . HIS B 1 171 ? -0.999 4.125 15.445 1 87.56 171 HIS B CA 1
ATOM 3038 C C . HIS B 1 171 ? -0.125 4.371 14.219 1 87.56 171 HIS B C 1
ATOM 3040 O O . HIS B 1 171 ? 0.133 5.52 13.859 1 87.56 171 HIS B O 1
ATOM 3046 N N . CYS B 1 172 ? 0.324 3.371 13.641 1 91.06 172 CYS B N 1
ATOM 3047 C CA . CYS B 1 172 ? 1.032 3.486 12.375 1 91.06 172 CYS B CA 1
ATOM 3048 C C . CYS B 1 172 ? 0.206 2.902 11.234 1 91.06 172 CYS B C 1
ATOM 3050 O O . CYS B 1 172 ? -0.025 1.693 11.18 1 91.06 172 CYS B O 1
ATOM 3052 N N . PRO B 1 173 ? -0.156 3.699 10.352 1 89 173 PRO B N 1
ATOM 3053 C CA . PRO B 1 173 ? -0.95 3.219 9.219 1 89 173 PRO B CA 1
ATOM 3054 C C . PRO B 1 173 ? -0.141 2.352 8.258 1 89 173 PRO B C 1
ATOM 3056 O O . PRO B 1 173 ? -0.703 1.763 7.332 1 89 173 PRO B O 1
ATOM 3059 N N . PHE B 1 174 ? 1.136 2.279 8.539 1 92.69 174 PHE B N 1
ATOM 3060 C CA . PHE B 1 174 ? 2.047 1.481 7.727 1 92.69 174 PHE B CA 1
ATOM 3061 C C . PHE B 1 174 ? 2.707 0.394 8.562 1 92.69 174 PHE B C 1
ATOM 3063 O O . PHE B 1 174 ? 3.83 -0.025 8.273 1 92.69 174 PHE B O 1
ATOM 3070 N N . ARG B 1 175 ? 2.117 -0.079 9.523 1 85.94 175 ARG B N 1
ATOM 3071 C CA . ARG B 1 175 ? 2.721 -0.797 10.641 1 85.94 175 ARG B CA 1
ATOM 3072 C C . ARG B 1 175 ? 3.484 -2.023 10.148 1 85.94 175 ARG B C 1
ATOM 3074 O O . ARG B 1 175 ? 4.668 -2.182 10.453 1 85.94 175 ARG B O 1
ATOM 3081 N N . GLU B 1 176 ? 2.869 -2.898 9.422 1 83.06 176 GLU B N 1
ATOM 3082 C CA . GLU B 1 176 ? 3.463 -4.176 9.047 1 83.06 176 GLU B CA 1
ATOM 3083 C C . GLU B 1 176 ? 4.703 -3.979 8.18 1 83.06 176 GLU B C 1
ATOM 3085 O O . GLU B 1 176 ? 5.703 -4.68 8.344 1 83.06 176 GLU B O 1
ATOM 3090 N N . VAL B 1 177 ? 4.645 -3.02 7.273 1 91.38 177 VAL B N 1
ATOM 3091 C CA . VAL B 1 177 ? 5.781 -2.738 6.41 1 91.38 177 VAL B CA 1
ATOM 3092 C C . VAL B 1 177 ? 6.875 -2.027 7.203 1 91.38 177 VAL B C 1
ATOM 3094 O O . VAL B 1 177 ? 8.062 -2.289 7.012 1 91.38 177 VAL B O 1
ATOM 3097 N N . ALA B 1 178 ? 6.484 -1.127 8.109 1 91.81 178 ALA B N 1
ATOM 3098 C CA . ALA B 1 178 ? 7.434 -0.4 8.945 1 91.81 178 ALA B CA 1
ATOM 3099 C C . ALA B 1 178 ? 8.211 -1.354 9.852 1 91.81 178 ALA B C 1
ATOM 3101 O O . ALA B 1 178 ? 9.398 -1.148 10.102 1 91.81 178 ALA B O 1
ATOM 3102 N N . GLU B 1 179 ? 7.586 -2.33 10.312 1 85.62 179 GLU B N 1
ATOM 3103 C CA . GLU B 1 179 ? 8.242 -3.297 11.188 1 85.62 179 GLU B CA 1
ATOM 3104 C C . GLU B 1 179 ? 9.352 -4.043 10.445 1 85.62 179 GLU B C 1
ATOM 3106 O O . GLU B 1 179 ? 10.398 -4.348 11.031 1 85.62 179 GLU B O 1
ATOM 3111 N N . GLU B 1 180 ? 9.133 -4.301 9.227 1 86.69 180 GLU B N 1
ATOM 3112 C CA . GLU B 1 180 ? 10.094 -5.062 8.438 1 86.69 180 GLU B CA 1
ATOM 3113 C C . GLU B 1 180 ? 11.133 -4.145 7.797 1 86.69 180 GLU B C 1
ATOM 3115 O O . GLU B 1 180 ? 12.266 -4.555 7.562 1 86.69 180 GLU B O 1
ATOM 3120 N N . HIS B 1 181 ? 10.688 -2.941 7.539 1 93.81 181 HIS B N 1
ATOM 3121 C CA . HIS B 1 181 ? 11.539 -1.979 6.844 1 93.81 181 HIS B CA 1
ATOM 3122 C C . HIS B 1 181 ? 11.523 -0.624 7.543 1 93.81 181 HIS B C 1
ATOM 3124 O O . HIS B 1 181 ? 11.242 0.399 6.914 1 93.81 181 HIS B O 1
ATOM 3130 N N . ARG B 1 182 ? 11.891 -0.641 8.75 1 93.31 182 ARG B N 1
ATOM 3131 C CA . ARG B 1 182 ? 11.789 0.521 9.633 1 93.31 182 ARG B CA 1
ATOM 3132 C C . ARG B 1 182 ? 12.57 1.703 9.062 1 93.31 182 ARG B C 1
ATOM 3134 O O . ARG B 1 182 ? 12.062 2.824 9.008 1 93.31 182 ARG B O 1
ATOM 3141 N N . ASP B 1 183 ? 13.68 1.455 8.586 1 95.38 183 ASP B N 1
ATOM 3142 C CA . ASP B 1 183 ? 14.562 2.533 8.148 1 95.38 183 ASP B CA 1
ATOM 3143 C C . ASP B 1 183 ? 13.93 3.332 7.008 1 95.38 183 ASP B C 1
ATOM 3145 O O . ASP B 1 183 ? 13.938 4.566 7.027 1 95.38 183 ASP B O 1
ATOM 3149 N N . VAL B 1 184 ? 13.367 2.648 6.109 1 97.5 184 VAL B N 1
ATOM 3150 C CA . VAL B 1 184 ? 12.805 3.312 4.938 1 97.5 184 VAL B CA 1
ATOM 3151 C C . VAL B 1 184 ? 11.461 3.943 5.305 1 97.5 184 VAL B C 1
ATOM 3153 O O . VAL B 1 184 ? 11.242 5.133 5.062 1 97.5 184 VAL B O 1
ATOM 3156 N N . VAL B 1 185 ? 10.594 3.193 5.895 1 97.62 185 VAL B N 1
ATOM 3157 C CA . VAL B 1 185 ? 9.219 3.646 6.121 1 97.62 185 VAL B CA 1
ATOM 3158 C C . VAL B 1 185 ? 9.211 4.754 7.172 1 97.62 185 VAL B C 1
ATOM 3160 O O . VAL B 1 185 ? 8.523 5.766 7.012 1 97.62 185 VAL B O 1
ATOM 3163 N N . CYS B 1 186 ? 9.953 4.586 8.188 1 97.75 186 CYS B N 1
ATOM 3164 C CA . CYS B 1 186 ? 9.969 5.59 9.242 1 97.75 186 CYS B CA 1
ATOM 3165 C C . CYS B 1 186 ? 10.68 6.859 8.789 1 97.75 186 CYS B C 1
ATOM 3167 O O . CYS B 1 186 ? 10.32 7.961 9.211 1 97.75 186 CYS B O 1
ATOM 3169 N N . SER B 1 187 ? 11.656 6.688 7.934 1 98.38 187 SER B N 1
ATOM 3170 C CA . SER B 1 187 ? 12.297 7.867 7.355 1 98.38 187 SER B CA 1
ATOM 3171 C C . SER B 1 187 ? 11.336 8.625 6.441 1 98.38 187 SER B C 1
ATOM 3173 O O . SER B 1 187 ? 11.336 9.859 6.418 1 98.38 187 SER B O 1
ATOM 3175 N N . LEU B 1 188 ? 10.609 7.883 5.668 1 98.38 188 LEU B N 1
ATOM 3176 C CA . LEU B 1 188 ? 9.578 8.5 4.836 1 98.38 188 LEU B CA 1
ATOM 3177 C C . LEU B 1 188 ? 8.586 9.281 5.691 1 98.38 188 LEU B C 1
ATOM 3179 O O . LEU B 1 188 ? 8.219 10.406 5.352 1 98.38 188 LEU B O 1
ATOM 3183 N N . HIS B 1 189 ? 8.188 8.68 6.762 1 97.62 189 HIS B N 1
ATOM 3184 C CA . HIS B 1 189 ? 7.273 9.305 7.715 1 97.62 189 HIS B CA 1
ATOM 3185 C C . HIS B 1 189 ? 7.883 10.57 8.305 1 97.62 189 HIS B C 1
ATOM 3187 O O . HIS B 1 189 ? 7.211 11.602 8.414 1 97.62 189 HIS B O 1
ATOM 3193 N N . LEU B 1 190 ? 9.094 10.477 8.734 1 98.12 190 LEU B N 1
ATOM 3194 C CA . LEU B 1 190 ? 9.82 11.633 9.25 1 98.12 190 LEU B CA 1
ATOM 3195 C C . LEU B 1 190 ? 9.836 12.766 8.227 1 98.12 190 LEU B C 1
ATOM 3197 O O . LEU B 1 190 ? 9.547 13.914 8.562 1 98.12 190 LEU B O 1
ATOM 3201 N N . GLY B 1 191 ? 10.156 12.414 7.039 1 98.38 191 GLY B N 1
ATOM 3202 C CA . GLY B 1 191 ? 10.133 13.391 5.965 1 98.38 191 GLY B CA 1
ATOM 3203 C C . GLY B 1 191 ? 8.766 14.023 5.773 1 98.38 191 GLY B C 1
ATOM 3204 O O . GLY B 1 191 ? 8.656 15.242 5.574 1 98.38 191 GLY B O 1
ATOM 3205 N N . LEU B 1 192 ? 7.789 13.188 5.801 1 97.75 192 LEU B N 1
ATOM 3206 C CA . LEU B 1 192 ? 6.422 13.664 5.633 1 97.75 192 LEU B CA 1
ATOM 3207 C C . LEU B 1 192 ? 6.094 14.75 6.66 1 97.75 192 LEU B C 1
ATOM 3209 O O . LEU B 1 192 ? 5.551 15.797 6.309 1 97.75 192 LEU B O 1
ATOM 3213 N N . MET B 1 193 ? 6.438 14.531 7.914 1 98.12 193 MET B N 1
ATOM 3214 C CA . MET B 1 193 ? 6.18 15.508 8.977 1 98.12 193 MET B CA 1
ATOM 3215 C C . MET B 1 193 ? 6.988 16.781 8.75 1 98.12 193 MET B C 1
ATOM 3217 O O . MET B 1 193 ? 6.465 17.891 8.891 1 98.12 193 MET B O 1
ATOM 3221 N N . ARG B 1 194 ? 8.227 16.641 8.398 1 98 194 ARG B N 1
ATOM 3222 C CA . ARG B 1 194 ? 9.086 17.797 8.156 1 98 194 ARG B CA 1
ATOM 3223 C C . ARG B 1 194 ? 8.562 18.625 6.984 1 98 194 ARG B C 1
ATOM 3225 O O . ARG B 1 194 ? 8.508 19.859 7.062 1 98 194 ARG B O 1
ATOM 3232 N N . GLY B 1 195 ? 8.172 17.938 5.918 1 97.75 195 GLY B N 1
ATOM 3233 C CA . GLY B 1 195 ? 7.625 18.625 4.758 1 97.75 195 GLY B CA 1
ATOM 3234 C C . GLY B 1 195 ? 6.34 19.391 5.059 1 97.75 195 GLY B C 1
ATOM 3235 O O . GLY B 1 195 ? 6.148 20.5 4.586 1 97.75 195 GLY B O 1
ATOM 3236 N N . ALA B 1 196 ? 5.504 18.734 5.801 1 95.88 196 ALA B N 1
ATOM 3237 C CA . ALA B 1 196 ? 4.25 19.375 6.176 1 95.88 196 ALA B CA 1
ATOM 3238 C C . ALA B 1 196 ? 4.5 20.672 6.957 1 95.88 196 ALA B C 1
ATOM 3240 O O . ALA B 1 196 ? 3.869 21.688 6.699 1 95.88 196 ALA B O 1
ATOM 3241 N N . LEU B 1 197 ? 5.414 20.625 7.879 1 96.94 197 LEU B N 1
ATOM 3242 C CA . LEU B 1 197 ? 5.719 21.781 8.695 1 96.94 197 LEU B CA 1
ATOM 3243 C C . LEU B 1 197 ? 6.387 22.875 7.863 1 96.94 197 LEU B C 1
ATOM 3245 O O . LEU B 1 197 ? 6.086 24.062 8.023 1 96.94 197 LEU B O 1
ATOM 3249 N N . LYS B 1 198 ? 7.258 22.484 6.977 1 95.44 198 LYS B N 1
ATOM 3250 C CA . LYS B 1 198 ? 7.938 23.453 6.113 1 95.44 198 LYS B CA 1
ATOM 3251 C C . LYS B 1 198 ? 6.945 24.172 5.199 1 95.44 198 LYS B C 1
ATOM 3253 O O . LYS B 1 198 ? 7.059 25.375 4.977 1 95.44 198 LYS B O 1
ATOM 3258 N N . GLU B 1 199 ? 6.023 23.422 4.699 1 92.44 199 GLU B N 1
ATOM 3259 C CA . GLU B 1 199 ? 5.039 23.969 3.766 1 92.44 199 GLU B CA 1
ATOM 3260 C C . GLU B 1 199 ? 4.238 25.094 4.406 1 92.44 199 GLU B C 1
ATOM 3262 O O . GLU B 1 199 ? 3.859 26.047 3.734 1 92.44 199 GLU B O 1
ATOM 3267 N N . VAL B 1 200 ? 4.043 25.016 5.703 1 91.19 200 VAL B N 1
ATOM 3268 C CA . VAL B 1 200 ? 3.215 26.031 6.363 1 91.19 200 VAL B CA 1
ATOM 3269 C C . VAL B 1 200 ? 4.105 27.062 7.043 1 91.19 200 VAL B C 1
ATOM 3271 O O . VAL B 1 200 ? 3.623 27.875 7.832 1 91.19 200 VAL B O 1
ATOM 3274 N N . ARG B 1 201 ? 5.402 27 6.734 1 92.75 201 ARG B N 1
ATOM 3275 C CA . ARG B 1 201 ? 6.379 27.938 7.297 1 92.75 201 ARG B CA 1
ATOM 3276 C C . ARG B 1 201 ? 6.312 27.938 8.82 1 92.75 201 ARG B C 1
ATOM 3278 O O . ARG B 1 201 ? 6.254 29 9.438 1 92.75 201 ARG B O 1
ATOM 3285 N N . ALA B 1 202 ? 6.242 26.766 9.328 1 94.12 202 ALA B N 1
ATOM 3286 C CA . ALA B 1 202 ? 6.145 26.609 10.773 1 94.12 202 ALA B CA 1
ATOM 3287 C C . ALA B 1 202 ? 7.445 27.016 11.461 1 94.12 202 ALA B C 1
ATOM 3289 O O . ALA B 1 202 ? 8.531 26.828 10.906 1 94.12 202 ALA B O 1
ATOM 3290 N N . PRO B 1 203 ? 7.375 27.562 12.648 1 93.69 203 PRO B N 1
ATOM 3291 C CA . PRO B 1 203 ? 8.578 27.906 13.414 1 93.69 203 PRO B CA 1
ATOM 3292 C C . PRO B 1 203 ? 9.195 26.688 14.102 1 93.69 203 PRO B C 1
ATOM 3294 O O . PRO B 1 203 ? 10.039 26.844 14.992 1 93.69 203 PRO B O 1
ATOM 3297 N N . LEU B 1 204 ? 8.766 25.5 13.742 1 94.44 204 LEU B N 1
ATOM 3298 C CA . LEU B 1 204 ? 9.305 24.266 14.289 1 94.44 204 LEU B CA 1
ATOM 3299 C C . LEU B 1 204 ? 9.492 23.219 13.195 1 94.44 204 LEU B C 1
ATOM 3301 O O . LEU B 1 204 ? 8.961 23.375 12.094 1 94.44 204 LEU B O 1
ATOM 3305 N N . SER B 1 205 ? 10.25 22.281 13.523 1 96.31 205 SER B N 1
ATOM 3306 C CA . SER B 1 205 ? 10.453 21.094 12.711 1 96.31 205 SER B CA 1
ATOM 3307 C C . SER B 1 205 ? 10.469 19.828 13.57 1 96.31 205 SER B C 1
ATOM 3309 O O . SER B 1 205 ? 10.156 19.891 14.766 1 96.31 205 SER B O 1
ATOM 3311 N N . VAL B 1 206 ? 10.633 18.719 12.859 1 96.88 206 VAL B N 1
ATOM 3312 C CA . VAL B 1 206 ? 10.797 17.453 13.562 1 96.88 206 VAL B CA 1
ATOM 3313 C C . VAL B 1 206 ? 12.273 17.062 13.57 1 96.88 206 VAL B C 1
ATOM 3315 O O . VAL B 1 206 ? 12.898 16.938 12.516 1 96.88 206 VAL B O 1
ATOM 3318 N N . ASP B 1 207 ? 12.75 16.844 14.711 1 95.06 207 ASP B N 1
ATOM 3319 C CA . ASP B 1 207 ? 14.148 16.453 14.875 1 95.06 207 ASP B CA 1
ATOM 3320 C C . ASP B 1 207 ? 14.359 14.977 14.555 1 95.06 207 ASP B C 1
ATOM 3322 O O . ASP B 1 207 ? 15.281 14.625 13.812 1 95.06 207 ASP B O 1
ATOM 3326 N N . ARG B 1 208 ? 13.5 14.234 15.156 1 96 208 ARG B N 1
ATOM 3327 C CA . ARG B 1 208 ? 13.633 12.789 14.969 1 96 208 ARG B CA 1
ATOM 3328 C C . ARG B 1 208 ? 12.328 12.07 15.281 1 96 208 ARG B C 1
ATOM 3330 O O . ARG B 1 208 ? 11.469 12.609 15.977 1 96 208 ARG B O 1
ATOM 3337 N N . LEU B 1 209 ? 12.234 10.93 14.695 1 96.5 209 LEU B N 1
ATOM 3338 C CA . LEU B 1 209 ? 11.18 9.969 15.008 1 96.5 209 LEU B CA 1
ATOM 3339 C C . LEU B 1 209 ? 11.734 8.789 15.797 1 96.5 209 LEU B C 1
ATOM 3341 O O . LEU B 1 209 ? 12.734 8.18 15.391 1 96.5 209 LEU B O 1
ATOM 3345 N N . GLU B 1 210 ? 11.203 8.578 17 1 95.44 210 GLU B N 1
ATOM 3346 C CA . GLU B 1 210 ? 11.531 7.387 17.766 1 95.44 210 GLU B CA 1
ATOM 3347 C C . GLU B 1 210 ? 10.477 6.297 17.578 1 95.44 210 GLU B C 1
ATOM 3349 O O . GLU B 1 210 ? 9.445 6.297 18.25 1 95.44 210 GLU B O 1
ATOM 3354 N N . PRO B 1 211 ? 10.789 5.371 16.719 1 94.56 211 PRO B N 1
ATOM 3355 C CA . PRO B 1 211 ? 9.781 4.367 16.375 1 94.56 211 PRO B CA 1
ATOM 3356 C C . PRO B 1 211 ? 9.594 3.322 17.484 1 94.56 211 PRO B 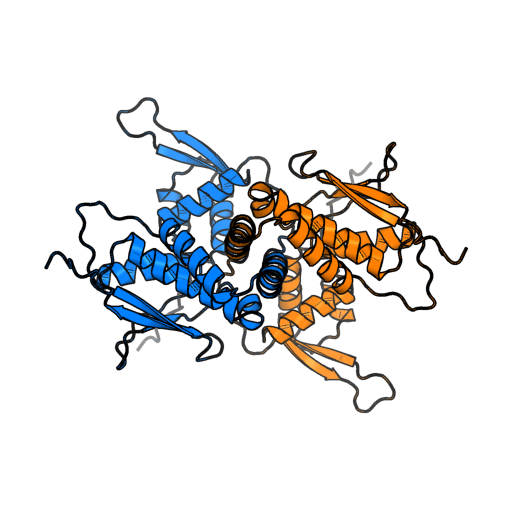C 1
ATOM 3358 O O . PRO B 1 211 ? 10.562 2.92 18.125 1 94.56 211 PRO B O 1
ATOM 3361 N N . PHE B 1 212 ? 8.383 2.998 17.766 1 89.69 212 PHE B N 1
ATOM 3362 C CA . PHE B 1 212 ? 7.984 1.843 18.562 1 89.69 212 PHE B CA 1
ATOM 3363 C C . PHE B 1 212 ? 8.609 1.899 19.938 1 89.69 212 PHE B C 1
ATOM 3365 O O . PHE B 1 212 ? 9.227 0.932 20.391 1 89.69 212 PHE B O 1
ATOM 3372 N N . VAL B 1 213 ? 8.477 3.057 20.594 1 90.25 213 VAL B N 1
ATOM 3373 C CA . VAL B 1 213 ? 8.875 3.168 21.984 1 90.25 213 VAL B CA 1
ATOM 3374 C C . VAL B 1 213 ? 8.047 2.215 22.844 1 90.25 213 VAL B C 1
ATOM 3376 O O . VAL B 1 213 ? 8.508 1.744 23.891 1 90.25 213 VAL B O 1
ATOM 3379 N N . GLU B 1 214 ? 6.875 1.959 22.422 1 85.38 214 GLU B N 1
ATOM 3380 C CA . GLU B 1 214 ? 5.965 0.877 22.781 1 85.38 214 GLU B CA 1
ATOM 3381 C C . GLU B 1 214 ? 5.391 0.204 21.531 1 85.38 214 GLU B C 1
ATOM 3383 O O . GLU B 1 214 ? 5.543 0.712 20.422 1 85.38 214 GLU B O 1
ATOM 3388 N N . PRO B 1 215 ? 4.824 -0.91 21.641 1 77.56 215 PRO B N 1
ATOM 3389 C CA . PRO B 1 215 ? 4.379 -1.676 20.469 1 77.56 215 PRO B CA 1
ATOM 3390 C C . PRO B 1 215 ? 3.539 -0.843 19.5 1 77.56 215 PRO B C 1
ATOM 3392 O O . PRO B 1 215 ? 3.6 -1.056 18.281 1 77.56 215 PRO B O 1
ATOM 3395 N N . SER B 1 216 ? 2.783 0.101 19.984 1 82.69 216 SER B N 1
ATOM 3396 C CA . SER B 1 216 ? 1.932 0.887 19.094 1 82.69 216 SER B CA 1
ATOM 3397 C C . SER B 1 216 ? 2.182 2.381 19.266 1 82.69 216 SER B C 1
ATOM 3399 O O . SER B 1 216 ? 1.315 3.201 18.953 1 82.69 216 SER B O 1
ATOM 3401 N N . LEU B 1 217 ? 3.324 2.725 19.844 1 89.25 217 LEU B N 1
ATOM 3402 C CA . LEU B 1 217 ? 3.594 4.129 20.141 1 89.25 217 LEU B CA 1
ATOM 3403 C C . LEU B 1 217 ? 4.93 4.559 19.531 1 89.25 217 LEU B C 1
ATOM 3405 O O . LEU B 1 217 ? 5.961 3.932 19.797 1 89.25 217 LEU B O 1
ATOM 3409 N N . CYS B 1 218 ? 4.891 5.457 18.734 1 94.88 218 CYS B N 1
ATOM 3410 C CA . CYS B 1 218 ? 6.066 6.176 18.266 1 94.88 218 CYS B CA 1
ATOM 3411 C C . CYS B 1 218 ? 6.035 7.633 18.719 1 94.88 218 CYS B C 1
ATOM 3413 O O . CYS B 1 218 ? 4.965 8.172 19.016 1 94.88 218 CYS B O 1
ATOM 3415 N N . LEU B 1 219 ? 7.195 8.25 18.812 1 94.69 219 LEU B N 1
ATOM 3416 C CA . LEU B 1 219 ? 7.281 9.641 19.25 1 94.69 219 LEU B CA 1
ATOM 3417 C C . LEU B 1 219 ? 7.984 10.5 18.203 1 94.69 219 LEU B C 1
ATOM 3419 O O . LEU B 1 219 ? 9.078 10.156 17.75 1 94.69 219 LEU B O 1
ATOM 3423 N N . ALA B 1 220 ? 7.363 11.523 17.844 1 97.06 220 ALA B N 1
ATOM 3424 C CA . ALA B 1 220 ? 7.988 12.539 16.984 1 97.06 220 ALA B CA 1
ATOM 3425 C C . ALA B 1 220 ? 8.516 13.703 17.812 1 97.06 220 ALA B C 1
ATOM 3427 O O . ALA B 1 220 ? 7.738 14.477 18.375 1 97.06 220 ALA B O 1
ATOM 3428 N N . HIS B 1 221 ? 9.758 13.867 17.828 1 95.94 221 HIS B N 1
ATOM 3429 C CA . HIS B 1 221 ? 10.383 14.914 18.641 1 95.94 221 HIS B CA 1
ATOM 3430 C C . HIS B 1 221 ? 10.5 16.219 17.844 1 95.94 221 HIS B C 1
ATOM 3432 O O . HIS B 1 221 ? 11.078 16.234 16.75 1 95.94 221 HIS B O 1
ATOM 3438 N N . LEU B 1 222 ? 9.992 17.25 18.406 1 95.25 222 LEU B N 1
ATOM 3439 C CA . LEU B 1 222 ? 9.961 18.547 17.734 1 95.25 222 LEU B CA 1
ATOM 3440 C C . LEU B 1 222 ? 11.18 19.391 18.094 1 95.25 222 LEU B C 1
ATOM 3442 O O . LEU B 1 222 ? 11.75 19.203 19.172 1 95.25 222 LEU B O 1
ATOM 3446 N N . THR B 1 223 ? 11.555 20.25 17.203 1 94.06 223 THR B N 1
ATOM 3447 C CA . THR B 1 223 ? 12.648 21.188 17.391 1 94.06 223 THR B CA 1
ATOM 3448 C C . THR B 1 223 ? 12.344 22.516 16.703 1 94.06 223 THR B C 1
ATOM 3450 O O . THR B 1 223 ? 11.539 22.562 15.766 1 94.06 223 THR B O 1
ATOM 3453 N N . PRO B 1 224 ? 12.867 23.641 17.266 1 92.31 224 PRO B N 1
ATOM 3454 C CA . PRO B 1 224 ? 12.695 24.891 16.531 1 92.31 224 PRO B CA 1
ATOM 3455 C C . PRO B 1 224 ? 13.242 24.828 15.109 1 92.31 224 PRO B C 1
ATOM 3457 O O . PRO B 1 224 ? 14.258 24.172 14.867 1 92.31 224 PRO B O 1
ATOM 3460 N N . ALA B 1 225 ? 12.531 25.453 14.234 1 90.38 225 ALA B N 1
ATOM 3461 C CA . ALA B 1 225 ? 12.977 25.469 12.844 1 90.38 225 ALA B CA 1
ATOM 3462 C C . ALA B 1 225 ? 14.266 26.266 12.688 1 90.38 225 ALA B C 1
ATOM 3464 O O . ALA B 1 225 ? 14.461 27.281 13.367 1 90.38 225 ALA B O 1
ATOM 3465 N N . GLU B 1 226 ? 15.391 25.656 12.219 1 72.75 226 GLU B N 1
ATOM 3466 C CA . GLU B 1 226 ? 16.609 26.422 12.031 1 72.75 226 GLU B CA 1
ATOM 3467 C C . GLU B 1 226 ? 16.344 27.703 11.25 1 72.75 226 GLU B C 1
ATOM 3469 O O . GLU B 1 226 ? 15.664 27.688 10.219 1 72.75 226 GLU B O 1
ATOM 3474 N N . GLN B 1 227 ? 16.141 28.781 11.891 1 55.31 227 GLN B N 1
ATOM 3475 C CA . GLN B 1 227 ? 16.031 30.094 11.258 1 55.31 227 GLN B CA 1
ATOM 3476 C C . GLN B 1 227 ? 17.047 30.25 10.133 1 55.31 227 GLN B C 1
ATOM 3478 O O . GLN B 1 227 ? 18.219 29.891 10.289 1 55.31 227 GLN B O 1
ATOM 3483 N N . GLN B 1 228 ? 16.703 29.828 8.969 1 46.12 228 GLN B N 1
ATOM 3484 C CA . GLN B 1 228 ? 17.609 30.344 7.945 1 46.12 228 GLN B CA 1
ATOM 3485 C C . GLN B 1 228 ? 18.156 31.719 8.344 1 46.12 228 GLN B C 1
ATOM 3487 O O . GLN B 1 228 ? 17.406 32.688 8.477 1 46.12 228 GLN B O 1
ATOM 3492 N N . ALA B 1 229 ? 19.219 31.906 9.086 1 40.69 229 ALA B N 1
ATOM 3493 C CA . ALA B 1 229 ? 19.984 33.125 9.297 1 40.69 229 ALA B CA 1
ATOM 3494 C C . ALA B 1 229 ? 19.969 34 8.047 1 40.69 229 ALA B C 1
ATOM 3496 O O . ALA B 1 229 ? 20.219 33.531 6.941 1 40.69 229 ALA B O 1
ATOM 3497 N N . ASP B 1 230 ? 19.188 34.969 7.961 1 39.03 230 ASP B N 1
ATOM 3498 C CA . ASP B 1 230 ? 19.469 36.156 7.129 1 39.03 230 ASP B CA 1
ATOM 3499 C C . ASP B 1 230 ? 20.969 36.406 7.062 1 39.03 230 ASP B C 1
ATOM 3501 O O . ASP B 1 230 ? 21.562 36.844 8.055 1 39.03 230 ASP B O 1
ATOM 3505 N N . ARG B 1 231 ? 21.781 35.469 6.684 1 37.84 231 ARG B N 1
ATOM 3506 C CA . ARG B 1 231 ? 23.125 35.906 6.367 1 37.84 231 ARG B CA 1
ATOM 3507 C C . ARG B 1 231 ? 23.094 37.25 5.621 1 37.84 231 ARG B C 1
ATOM 3509 O O . ARG B 1 231 ? 23.328 37.281 4.41 1 37.84 231 ARG B O 1
ATOM 3516 N N . ILE B 1 232 ? 22.031 37.906 5.527 1 32.94 232 ILE B N 1
ATOM 3517 C CA . ILE B 1 232 ? 22.375 39.219 5.055 1 32.94 232 ILE B CA 1
ATOM 3518 C C . ILE B 1 232 ? 23.172 39.969 6.129 1 32.94 232 ILE B C 1
ATOM 3520 O O . ILE B 1 232 ? 22.594 40.469 7.102 1 32.94 232 ILE B O 1
ATOM 3524 N N . ALA B 1 233 ? 24 39.281 7.094 1 30.2 233 ALA B N 1
ATOM 3525 C CA . ALA B 1 233 ? 24.984 40.25 7.59 1 30.2 233 ALA B CA 1
ATOM 3526 C C . ALA B 1 233 ? 26.109 40.438 6.578 1 30.2 233 ALA B C 1
ATOM 3528 O O . ALA B 1 233 ? 26.594 39.5 5.965 1 30.2 233 ALA B O 1
#

pLDDT: mean 79.39, std 19.49, range [26.19, 98.44]

Solvent-accessible surface area (backbone atoms only — not comparable to full-atom values): 24508 Å² total; per-residue (Å²): 132,84,82,76,76,78,71,74,72,86,71,77,70,27,29,51,43,31,44,50,40,51,48,49,51,31,61,72,33,90,59,68,42,35,46,63,58,51,7,64,76,61,71,42,53,49,67,56,35,42,50,40,50,51,48,31,33,74,55,47,39,24,40,78,46,72,46,51,90,82,50,97,65,79,60,40,60,24,33,29,43,28,86,58,64,58,78,86,61,14,43,32,31,60,60,51,30,43,52,48,51,50,42,40,60,71,72,37,96,54,35,35,59,53,26,19,53,46,16,20,56,50,13,35,67,68,37,77,68,60,57,90,84,56,80,43,49,64,69,56,37,50,51,53,48,42,48,48,38,42,58,49,18,24,47,56,51,72,70,40,84,41,110,56,46,23,38,39,25,57,32,59,23,51,45,69,50,28,73,77,37,41,60,37,48,49,26,19,48,46,14,22,56,35,16,24,30,56,52,42,58,26,59,37,36,61,70,46,69,46,72,54,80,40,97,51,29,26,36,38,30,51,36,72,38,79,68,75,70,71,68,78,115,135,84,82,77,78,78,72,76,74,86,70,79,72,27,29,51,43,32,46,51,40,49,48,50,51,30,61,71,34,90,58,68,41,38,47,64,59,53,9,64,75,63,70,43,54,49,66,57,34,41,49,42,50,52,48,31,33,72,56,48,39,24,41,78,45,71,48,52,91,83,50,99,64,78,62,40,60,25,34,28,42,28,86,59,64,58,77,86,61,15,44,30,30,61,59,50,30,45,53,48,51,50,40,40,59,69,73,38,93,54,34,37,59,54,26,20,54,44,15,21,56,50,13,35,68,68,36,78,68,61,57,91,84,57,81,43,48,64,70,56,37,50,51,52,48,43,48,48,36,40,59,49,17,25,48,55,52,72,71,39,83,41,110,57,47,25,37,38,25,56,31,58,24,52,46,69,52,27,73,76,37,40,59,38,47,49,25,20,49,46,14,21,54,35,16,25,28,56,53,44,57,26,59,38,36,60,71,46,68,45,75,56,80,39,99,50,30,27,38,38,30,52,36,72,37,79,70,78,70,72,72,78,115

Radius of gyration: 24.62 Å; Cα contacts (8 Å, |Δi|>4): 823; chains: 2; bounding box: 68×80×74 Å